Protein AF-0000000080869248 (afdb_homodimer)

Secondary structure (DSSP, 8-state):
-------HHHHHHHHHHHHHSSHHHHHHHHTS-HHHHHHHHHHHHHHHTS-SEEEETTEEEE-HHHHHHHHHHHHHHHHHHHHHHHHHHHHTT-TT-EEEEE-HHIIIIIHHHHHHHHGGGGTT--EEEEE--HHHHHHHHHTTS-SEEEESS-TT-TTEEEEEEEE--EEEEETT-GGGGSSSB-SGGGTT-EEEEE-TT-HHHHHHHHHHHHHT---EEEEEES-HHHHHHHHHTTS-EEEE-HHHHHHTTTTTEEEEEB-S---EEEEEEEESSSPPPHHHHHHHHHHHHHHHHHHHHTS----/-------HHHHHHHHHHHHHSSHHHHHHHHTS-HHHHHHHHHHHHHHHTS-SEEEETTEEEE-HHHHHHHHHHHHHHHHHHHHHHHHHHHHTT-TTEEEEEE-HHIIIIIHHHHHHHHGGGGTT-EEEEEE--HHHHHHHHHTTS-SEEEESS-TT-TTEEEEEEEE--EEEEETT-GGGGSSSB-SGGGTT-EEEEE-TT-HHHHHHHHHHHHHT---EEEEEES-HHHHHHHHHTTS-EEEE-HHHHHHTTTTTEEEEEB-S---EEEEEEEESSSPPPHHHHHHHHHHHHHHHHHHHHTS----

Radius of gyration: 24.58 Å; Cα contacts (8 Å, |Δi|>4): 1114; chains: 2; bounding box: 63×65×64 Å

Nearest PDB structures (foldseek):
  5y2v-assembly1_C  TM=6.189E-01  e=7.010E-23  Synechocystis sp. PCC 6803 substr. Kazusa
  6g1d-assembly1_A  TM=5.680E-01  e=3.725E-20  Corynebacterium glutamicum
  7erq-assembly1_B  TM=8.501E-01  e=2.125E-15  Cronobacter sakazakii
  7fdf-assembly1_A-2  TM=8.136E-01  e=1.381E-15  Cronobacter sakazakii
  7erp-assembly2_C  TM=7.791E-01  e=2.555E-15  Cronobacter sakazakii

Organism: NCBI:txid3151122

Foldseek 3Di:
DPQLPQDPLLLQLLLQCVVQVHLVRSCVVVVHDSVVSVVSPVVNCVSVVHHQWDDDPNGTDGDPVVVVVNVVCVVCCVVVVLVVLVVCVVVCCPPAEAEEEEECLCQVFPLVVLCVVQCVVPVSYHYHGHYDAQVVQVVCQLSVVGQKYKYLDDPPPPQKDKDKDKFAKKKKAALPDPCLVDQADELQNQAQWAEEEEDPPDLLRVLNVVVNVVVVGDYNDPHYDHDPLVRLVCRLVVVTMYIGTVRSNVVCVVSRMHIHGYPDGSMRMMIIIGGDPDDHDPSVVVSVVSSVVSVVVVVVVPPPDDD/DPQLPQDPLLLQLLLQCVVQVHLVRSCVVVVHDSVVSVVSPVVNCVSVVHHQWDQDPNGTDGDPVVVVVNVVCVVCCVVVVLVVLVVCVVVCCVDAEAEEEEECLCLVFPLVVLCVVQCVVPVSYHYHYHYDAQVVQVVCQLSVVGQKYKYLDDPPPPQKDKDKDKFAKKKKAALPDPCLVDQADELQNQAQWAEEEEDPVDLLRVLNVVVNVVVVGDYNDDHYDHDPLVRLVCRLVVVTMYIGTVRSNVVCVVSRMHIHGYPDGSIRMMIIIGGDPDDHDPSVVVSVVSSVVSVVVVVVVPPPDDD

pLDDT: mean 80.84, std 16.44, range [25.72, 97.06]

Solvent-accessible surface area (backbone atoms only — not comparable to full-atom values): 31864 Å² total; per-residue (Å²): 130,81,72,62,80,76,50,68,66,27,52,48,41,47,48,33,23,67,53,35,48,28,58,61,50,20,10,63,72,68,74,43,55,49,70,54,38,52,49,32,42,51,51,43,24,60,56,70,70,48,69,38,64,43,73,56,94,85,38,73,35,73,32,74,60,26,53,51,46,47,53,47,39,54,53,37,40,56,43,43,49,36,43,48,50,42,46,46,44,50,70,42,59,53,71,62,62,44,40,35,26,15,18,58,81,44,39,50,54,55,47,32,54,46,44,35,67,46,42,77,80,37,72,78,28,34,37,34,44,36,65,36,58,36,71,55,15,52,48,29,21,63,71,60,65,13,61,34,17,33,15,68,55,44,77,54,32,83,63,36,40,56,47,83,44,79,43,62,42,23,31,39,33,34,53,83,39,78,70,56,77,46,77,58,42,50,69,70,70,40,42,70,32,45,33,41,38,53,39,79,83,36,67,62,37,45,51,47,49,51,52,29,58,76,68,71,37,55,52,37,71,37,39,31,25,69,44,60,55,30,46,47,53,21,15,60,62,66,58,29,30,34,74,36,52,52,74,54,52,54,74,46,49,87,57,57,38,37,81,27,51,37,72,63,87,56,62,45,53,34,23,46,34,30,42,57,90,49,85,75,51,71,68,51,51,52,49,51,52,51,44,52,55,51,52,53,52,52,57,59,66,65,48,68,82,78,132,132,80,72,59,80,77,49,68,66,26,51,48,40,45,48,33,23,68,56,38,48,30,58,62,50,19,10,64,72,68,72,45,55,48,68,54,39,53,49,32,42,52,50,44,24,58,56,69,71,47,70,38,63,43,72,56,97,85,38,71,36,74,31,74,59,27,53,50,47,47,53,48,40,54,52,38,40,55,43,43,49,35,42,49,49,42,44,46,45,51,71,40,56,55,73,59,62,42,39,36,27,15,18,58,81,44,37,51,53,56,46,31,56,45,45,34,68,45,43,77,79,38,71,76,26,36,36,34,44,37,64,37,58,33,71,54,15,52,47,30,20,63,71,60,62,13,62,34,17,33,16,69,55,45,77,52,29,84,64,36,38,54,45,82,46,79,42,62,41,23,32,40,30,32,53,82,40,78,70,56,78,46,79,57,42,49,68,70,70,40,43,69,31,46,33,40,36,54,38,79,82,36,66,63,37,44,51,47,50,53,53,29,57,77,68,70,37,54,52,37,71,37,40,29,26,68,45,61,54,30,45,48,52,20,17,61,61,64,58,30,30,34,74,36,52,54,73,56,52,54,75,46,48,86,56,56,38,38,82,27,48,38,72,63,86,61,61,46,52,34,21,46,33,30,42,55,92,48,85,76,50,71,68,51,51,52,48,51,52,51,45,52,54,52,50,54,52,53,57,58,66,66,48,69,82,77,132

Sequence (614 aa):
MDSPRLSDRQLQAFQQVMECGSVSGAARRLFIAQPGVTRLLKQLEHDLGFTLFERRRGRLVATPEARLFYREQLRVWSGLETLRATARRIREREVGGLRISAMPLLGMTFLPDVLAAFAPQHEEARIELATFRSEQVLEDVVTQRAELGFAMLGGGDERVESEAFCLESVCLLPGDHPLAARDRLTLEDLHDQPLICYEPRDPTRQSLDRLLAAAGVRPRRHLQVSLALQAARLVAQGAGITVIDPLSARIFADKGLTIRPFTAELNDTFYLLTPREQPLSCLAQAFIGEFRTHFSATLRGTEPPGSMDSPRLSDRQLQAFQQVMECGSVSGAARRLFIAQPGVTRLLKQLEHDLGFTLFERRRGRLVATPEARLFYREQLRVWSGLETLRATARRIREREVGGLRISAMPLLGMTFLPDVLAAFAPQHEEARIELATFRSEQVLEDVVTQRAELGFAMLGGGDERVESEAFCLESVCLLPGDHPLAARDRLTLEDLHDQPLICYEPRDPTRQSLDRLLAAAGVRPRRHLQVSLALQAARLVAQGAGITVIDPLSARIFADKGLTIRPFTAELNDTFYLLTPREQPLSCLAQAFIGEFRTHFSATLRGTEPPGS

InterPro domains:
  IPR000847 LysR, HTH, N-terminal domain [PF00126] (9-67)
  IPR000847 LysR, HTH, N-terminal domain [PR00039] (23-34)
  IPR000847 LysR, HTH, N-terminal domain [PR00039] (34-44)
  IPR000847 LysR, HTH, N-terminal domain [PR00039] (44-55)
  IPR000847 LysR, HTH, N-terminal domain [PS50931] (1-63)
  IPR005119 LysR, substrate-binding [PF03466] (93-295)
  IPR036388 Winged helix-like DNA-binding domain superfamily [G3DSA:1.10.10.10] (8-95)
  IPR036390 Winged helix DNA-binding domain superfamily [SSF46785] (4-116)
  IPR037424 Regulatory protein NocR, PBP2 domain [cd08415] (98-291)

Structure (mmCIF, N/CA/C/O backbone):
data_AF-0000000080869248-model_v1
#
loop_
_entity.id
_entity.type
_entity.pdbx_description
1 polymer 'LysR substrate-binding domain-containing protein'
#
loop_
_atom_site.group_PDB
_atom_site.id
_atom_site.type_symbol
_atom_site.label_atom_id
_atom_site.label_alt_id
_atom_site.label_comp_id
_atom_site.label_asym_id
_atom_site.label_entity_id
_atom_site.label_seq_id
_atom_site.pdbx_PDB_ins_code
_atom_site.Cartn_x
_atom_site.Cartn_y
_atom_site.Cartn_z
_atom_site.occupancy
_atom_site.B_iso_or_equiv
_atom_site.auth_seq_id
_atom_site.auth_comp_id
_atom_site.auth_asym_id
_atom_site.auth_atom_id
_atom_site.pdbx_PDB_model_num
ATOM 1 N N . MET A 1 1 ? -36.031 22.422 -1.604 1 26 1 MET A N 1
ATOM 2 C CA . MET A 1 1 ? -34.875 22.703 -2.459 1 26 1 MET A CA 1
ATOM 3 C C . MET A 1 1 ? -34.25 21.391 -2.949 1 26 1 MET A C 1
ATOM 5 O O . MET A 1 1 ? -33.938 20.516 -2.15 1 26 1 MET A O 1
ATOM 9 N N . ASP A 1 2 ? -34.5 20.906 -4.137 1 31.52 2 ASP A N 1
ATOM 10 C CA . ASP A 1 2 ? -34.188 19.656 -4.816 1 31.52 2 ASP A CA 1
ATOM 11 C C . ASP A 1 2 ? -32.688 19.344 -4.781 1 31.52 2 ASP A C 1
ATOM 13 O O . ASP A 1 2 ? -31.875 20.203 -5.125 1 31.52 2 ASP A O 1
ATOM 17 N N . SER A 1 3 ? -32.219 18.719 -3.857 1 38.69 3 SER A N 1
ATOM 18 C CA . SER A 1 3 ? -30.844 18.25 -3.766 1 38.69 3 SER A CA 1
ATOM 19 C C . SER A 1 3 ? -30.297 17.875 -5.137 1 38.69 3 SER A C 1
ATOM 21 O O . SER A 1 3 ? -30.906 17.078 -5.852 1 38.69 3 SER A O 1
ATOM 23 N N . PRO A 1 4 ? -29.609 18.75 -5.785 1 42.84 4 PRO A N 1
ATOM 24 C CA . PRO A 1 4 ? -29.156 18.5 -7.152 1 42.84 4 PRO A CA 1
ATOM 25 C C . PRO A 1 4 ? -28.672 17.062 -7.359 1 42.84 4 PRO A C 1
ATOM 27 O O . PRO A 1 4 ? -27.984 16.516 -6.492 1 42.84 4 PRO A O 1
ATOM 30 N N . ARG A 1 5 ? -29.469 16.188 -7.914 1 48.91 5 ARG A N 1
ATOM 31 C CA . ARG A 1 5 ? -29.156 14.82 -8.312 1 48.91 5 ARG A CA 1
ATOM 32 C C . ARG A 1 5 ? -27.906 14.773 -9.195 1 48.91 5 ARG A C 1
ATOM 34 O O . ARG A 1 5 ? -27.938 15.242 -10.336 1 48.91 5 ARG A O 1
ATOM 41 N N . LEU A 1 6 ? -26.781 14.82 -8.688 1 57.09 6 LEU A N 1
ATOM 42 C CA . LEU A 1 6 ? -25.547 14.727 -9.453 1 57.09 6 LEU A CA 1
ATOM 43 C C . LEU A 1 6 ? -25.391 13.344 -10.078 1 57.09 6 LEU A C 1
ATOM 45 O O . LEU A 1 6 ? -25.578 12.328 -9.398 1 57.09 6 LEU A O 1
ATOM 49 N N . SER A 1 7 ? -25.406 13.328 -11.398 1 62.88 7 SER A N 1
ATOM 50 C CA . SER A 1 7 ? -25.281 12.062 -12.117 1 62.88 7 SER A CA 1
ATOM 51 C C . SER A 1 7 ? -23.844 11.531 -12.039 1 62.88 7 SER A C 1
ATOM 53 O O . SER A 1 7 ? -22.891 12.312 -11.984 1 62.88 7 SER A O 1
ATOM 55 N N . ASP A 1 8 ? -23.797 10.281 -12.016 1 63.72 8 ASP A N 1
ATOM 56 C CA . ASP A 1 8 ? -22.516 9.586 -12.008 1 63.72 8 ASP A CA 1
ATOM 57 C C . ASP A 1 8 ? -21.656 10 -13.203 1 63.72 8 ASP A C 1
ATOM 59 O O . ASP A 1 8 ? -20.453 10.18 -13.07 1 63.72 8 ASP A O 1
ATOM 63 N N . ARG A 1 9 ? -22.328 10.172 -14.352 1 72.06 9 ARG A N 1
ATOM 64 C CA . ARG A 1 9 ? -21.609 10.523 -15.57 1 72.06 9 ARG A CA 1
ATOM 65 C C . ARG A 1 9 ? -20.984 11.906 -15.453 1 72.06 9 ARG A C 1
ATOM 67 O O . ARG A 1 9 ? -19.859 12.133 -15.922 1 72.06 9 ARG A O 1
ATOM 74 N N . GLN A 1 10 ? -21.75 12.789 -14.828 1 77.5 10 GLN A N 1
ATOM 75 C CA . GLN A 1 10 ? -21.234 14.141 -14.609 1 77.5 10 GLN A CA 1
ATOM 76 C C . GLN A 1 10 ? -20 14.125 -13.711 1 77.5 10 GLN A C 1
ATOM 78 O O . GLN A 1 10 ? -19 14.781 -14.016 1 77.5 10 GLN A O 1
ATOM 83 N N . LEU A 1 11 ? -20.125 13.32 -12.742 1 75.56 11 LEU A N 1
ATOM 84 C CA . LEU A 1 11 ? -19.047 13.266 -11.766 1 75.56 11 LEU A CA 1
ATOM 85 C C . LEU A 1 11 ? -17.812 12.609 -12.359 1 75.56 11 LEU A C 1
ATOM 87 O O . LEU A 1 11 ? -16.688 13.039 -12.094 1 75.56 11 LEU A O 1
ATOM 91 N N . GLN A 1 12 ? -18.047 11.641 -13.156 1 75.5 12 GLN A N 1
ATOM 92 C CA . GLN A 1 12 ? -16.938 10.977 -13.836 1 75.5 12 GLN A CA 1
ATOM 93 C C . GLN A 1 12 ? -16.25 11.93 -14.805 1 75.5 12 GLN A C 1
ATOM 95 O O . GLN A 1 12 ? -15.016 11.969 -14.859 1 75.5 12 GLN A O 1
ATOM 100 N N . ALA A 1 13 ? -17.062 12.625 -15.586 1 80.38 13 ALA A N 1
ATOM 101 C CA . ALA A 1 13 ? -16.5 13.602 -16.516 1 80.38 13 ALA A CA 1
ATOM 102 C C . ALA A 1 13 ? -15.641 14.633 -15.797 1 80.38 13 ALA A C 1
ATOM 104 O O . ALA A 1 13 ? -14.523 14.93 -16.219 1 80.38 13 ALA A O 1
ATOM 105 N N . PHE A 1 14 ? -16.172 15.141 -14.648 1 82.5 14 PHE A N 1
ATOM 106 C CA . PHE A 1 14 ? -15.461 16.109 -13.836 1 82.5 14 PHE A CA 1
ATOM 107 C C . PHE A 1 14 ? -14.141 15.547 -13.328 1 82.5 14 PHE A C 1
ATOM 109 O O . PHE A 1 14 ? -13.094 16.172 -13.461 1 82.5 14 PHE A O 1
ATOM 116 N N . GLN A 1 15 ? -14.305 14.383 -12.883 1 77.44 15 GLN A N 1
ATOM 117 C CA . GLN A 1 15 ? -13.117 13.734 -12.344 1 77.44 15 GLN A CA 1
ATOM 118 C C . GLN A 1 15 ? -12.047 13.555 -13.414 1 77.44 15 GLN A C 1
ATOM 120 O O . GLN A 1 15 ? -10.867 13.828 -13.172 1 77.44 15 GLN A O 1
ATOM 125 N N . GLN A 1 16 ? -12.422 13.094 -14.578 1 77.12 16 GLN A N 1
ATOM 126 C CA . GLN A 1 16 ? -11.477 12.852 -15.656 1 77.12 16 GLN A CA 1
ATOM 127 C C . GLN A 1 16 ? -10.828 14.148 -16.125 1 77.12 16 GLN A C 1
ATOM 129 O O . GLN A 1 16 ? -9.641 14.172 -16.469 1 77.12 16 GLN A O 1
ATOM 134 N N . VAL A 1 17 ? -11.578 15.18 -16.109 1 82.5 17 VAL A N 1
ATOM 135 C CA . VAL A 1 17 ? -11.016 16.453 -16.531 1 82.5 17 VAL A CA 1
ATOM 136 C C . VAL A 1 17 ? -10 16.938 -15.492 1 82.5 17 VAL A C 1
ATOM 138 O O . VAL A 1 17 ? -8.945 17.469 -15.852 1 82.5 17 VAL A O 1
ATOM 141 N N . MET A 1 18 ? -10.406 16.734 -14.312 1 78.62 18 MET A N 1
ATOM 142 C CA . MET A 1 18 ? -9.5 17.141 -13.234 1 78.62 18 MET A CA 1
ATOM 143 C C . MET A 1 18 ? -8.188 16.359 -13.312 1 78.62 18 MET A C 1
ATOM 145 O O . MET A 1 18 ? -7.117 16.922 -13.078 1 78.62 18 MET A O 1
ATOM 149 N N . GLU A 1 19 ? -8.383 15.164 -13.641 1 70.88 19 GLU A N 1
ATOM 150 C CA . GLU A 1 19 ? -7.227 14.273 -13.648 1 70.88 19 GLU A CA 1
ATOM 151 C C . GLU A 1 19 ? -6.395 14.453 -14.914 1 70.88 19 GLU A C 1
ATOM 153 O O . GLU A 1 19 ? -5.164 14.406 -14.859 1 70.88 19 GLU A O 1
ATOM 158 N N . CYS A 1 20 ? -6.988 14.672 -16.062 1 70.88 20 CYS A N 1
ATOM 159 C CA . CYS A 1 20 ? -6.324 14.805 -17.344 1 70.88 20 CYS A CA 1
ATOM 160 C C . CYS A 1 20 ? -5.879 16.234 -17.594 1 70.88 20 CYS A C 1
ATOM 162 O O . CYS A 1 20 ? -4.973 16.484 -18.391 1 70.88 20 CYS A O 1
ATOM 164 N N . GLY A 1 21 ? -6.574 17.156 -16.859 1 72 21 GLY A N 1
ATOM 165 C CA . GLY A 1 21 ? -6.27 18.578 -17.016 1 72 21 GLY A CA 1
ATOM 166 C C . GLY A 1 21 ? -6.879 19.188 -18.266 1 72 21 GLY A C 1
ATOM 167 O O . GLY A 1 21 ? -6.664 20.359 -18.562 1 72 21 GLY A O 1
ATOM 168 N N . SER A 1 22 ? -7.477 18.297 -19.109 1 80.06 22 SER A N 1
ATOM 169 C CA . SER A 1 22 ? -8.094 18.812 -20.328 1 80.06 22 SER A CA 1
ATOM 170 C C . SER A 1 22 ? -9.383 18.062 -20.656 1 80.06 22 SER A C 1
ATOM 172 O O . SER A 1 22 ? -9.562 16.922 -20.25 1 80.06 22 SER A O 1
ATOM 174 N N . VAL A 1 23 ? -10.25 18.781 -21.344 1 85.81 23 VAL A N 1
ATOM 175 C CA . VAL A 1 23 ? -11.523 18.188 -21.75 1 85.81 23 VAL A CA 1
ATOM 176 C C . VAL A 1 23 ? -11.273 17.109 -22.797 1 85.81 23 VAL A C 1
ATOM 178 O O . VAL A 1 23 ? -11.906 16.047 -22.75 1 85.81 23 VAL A O 1
ATOM 181 N N . SER A 1 24 ? -10.312 17.406 -23.594 1 83.5 24 SER A N 1
ATOM 182 C CA . SER A 1 24 ? -9.977 16.422 -24.625 1 83.5 24 SER A CA 1
ATOM 183 C C . SER A 1 24 ? -9.391 15.156 -24.016 1 83.5 24 SER A C 1
ATOM 185 O O . SER A 1 24 ? -9.727 14.047 -24.422 1 83.5 24 SER A O 1
ATOM 187 N N . GLY A 1 25 ? -8.57 15.375 -23.125 1 80.25 25 GLY A N 1
ATOM 188 C CA . GLY A 1 25 ? -8.016 14.234 -22.422 1 80.25 25 GLY A CA 1
ATOM 189 C C . GLY A 1 25 ? -9.062 13.406 -21.703 1 80.25 25 GLY A C 1
ATOM 190 O O . GLY A 1 25 ? -9.016 12.172 -21.734 1 80.25 25 GLY A O 1
ATOM 191 N N . ALA A 1 26 ? -9.961 14.016 -21.109 1 81.38 26 ALA A N 1
ATOM 192 C CA . ALA A 1 26 ? -11.062 13.352 -20.422 1 81.38 26 ALA A CA 1
ATOM 193 C C . ALA A 1 26 ? -11.953 12.602 -21.406 1 81.38 26 ALA A C 1
ATOM 195 O O . ALA A 1 26 ? -12.398 11.484 -21.125 1 81.38 26 ALA A O 1
ATOM 196 N N . ALA A 1 27 ? -12.156 13.156 -22.516 1 84.44 27 ALA A N 1
ATOM 197 C CA . ALA A 1 27 ? -12.969 12.531 -23.562 1 84.44 27 ALA A CA 1
ATOM 198 C C . ALA A 1 27 ? -12.359 11.211 -24.016 1 84.44 27 ALA A C 1
ATOM 200 O O . ALA A 1 27 ? -13.062 10.211 -24.156 1 84.44 27 ALA A O 1
ATOM 201 N N . ARG A 1 28 ? -11.141 11.281 -24.141 1 76.56 28 ARG A N 1
ATOM 202 C CA . ARG A 1 28 ? -10.414 10.086 -24.562 1 76.56 28 ARG A CA 1
ATOM 203 C C . ARG A 1 28 ? -10.516 8.992 -23.5 1 76.56 28 ARG A C 1
ATOM 205 O O . ARG A 1 28 ? -10.742 7.82 -23.828 1 76.56 28 ARG A O 1
ATOM 212 N N . ARG A 1 29 ? -10.492 9.445 -22.328 1 72.25 29 ARG A N 1
ATOM 213 C CA . ARG A 1 29 ? -10.477 8.484 -21.234 1 72.25 29 ARG A CA 1
ATOM 214 C C . ARG A 1 29 ? -11.867 7.906 -21 1 72.25 29 ARG A C 1
ATOM 216 O O . ARG A 1 29 ? -12.008 6.746 -20.609 1 72.25 29 ARG A O 1
ATOM 223 N N . LEU A 1 30 ? -12.852 8.633 -21.219 1 72.88 30 LEU A N 1
ATOM 224 C CA . LEU A 1 30 ? -14.242 8.25 -20.984 1 72.88 30 LEU A CA 1
ATOM 225 C C . LEU A 1 30 ? -14.859 7.645 -22.234 1 72.88 30 LEU A C 1
ATOM 227 O O . LEU A 1 30 ? -15.984 7.145 -22.203 1 72.88 30 LEU A O 1
ATOM 231 N N . PHE A 1 31 ? -14.086 7.648 -23.312 1 75.88 31 PHE A N 1
ATOM 232 C CA . PHE A 1 31 ? -14.539 7.137 -24.609 1 75.88 31 PHE A CA 1
ATOM 233 C C . PHE A 1 31 ? -15.82 7.84 -25.047 1 75.88 31 PHE A C 1
ATOM 235 O O . PHE A 1 31 ? -16.781 7.188 -25.469 1 75.88 31 PHE A O 1
ATOM 242 N N . ILE A 1 32 ? -15.844 9.078 -24.844 1 77.12 32 ILE A N 1
ATOM 243 C CA . ILE A 1 32 ? -16.938 9.906 -25.344 1 77.12 32 ILE A CA 1
ATOM 244 C C . ILE A 1 32 ? -16.375 11.117 -26.078 1 77.12 32 ILE A C 1
ATOM 246 O O . ILE A 1 32 ? -15.18 11.406 -26 1 77.12 32 ILE A O 1
ATOM 250 N N . ALA A 1 33 ? -17.203 11.648 -26.984 1 80.69 33 ALA A N 1
ATOM 251 C CA . ALA A 1 33 ? -16.781 12.82 -27.75 1 80.69 33 ALA A CA 1
ATOM 252 C C . ALA A 1 33 ? -16.594 14.039 -26.844 1 80.69 33 ALA A C 1
ATOM 254 O O . ALA A 1 33 ? -17.234 14.141 -25.797 1 80.69 33 ALA A O 1
ATOM 255 N N . GLN A 1 34 ? -15.656 14.883 -27.203 1 85.75 34 GLN A N 1
ATOM 256 C CA . GLN A 1 34 ? -15.305 16.078 -26.438 1 85.75 34 GLN A CA 1
ATOM 257 C C . GLN A 1 34 ? -16.547 16.906 -26.109 1 85.75 34 GLN A C 1
ATOM 259 O O . GLN A 1 34 ? -16.688 17.391 -24.984 1 85.75 34 GLN A O 1
ATOM 264 N N . PRO A 1 35 ? -17.453 17.078 -27.094 1 85.94 35 PRO A N 1
ATOM 265 C CA . PRO A 1 35 ? -18.641 17.875 -26.75 1 85.94 35 PRO A CA 1
ATOM 266 C C . PRO A 1 35 ? -19.453 17.219 -25.625 1 85.94 35 PRO A C 1
ATOM 268 O O . PRO A 1 35 ? -20.094 17.922 -24.844 1 85.94 35 PRO A O 1
ATOM 271 N N . GLY A 1 36 ? -19.375 15.93 -25.594 1 87.12 36 GLY A N 1
ATOM 272 C CA . GLY A 1 36 ? -20.062 15.203 -24.547 1 87.12 36 GLY A CA 1
ATOM 273 C C . GLY A 1 36 ? -19.531 15.5 -23.156 1 87.12 36 GLY A C 1
ATOM 274 O O . GLY A 1 36 ? -20.297 15.695 -22.219 1 87.12 36 GLY A O 1
ATOM 275 N N . VAL A 1 37 ? -18.234 15.531 -23.094 1 89.06 37 VAL A N 1
ATOM 276 C CA . VAL A 1 37 ? -17.609 15.852 -21.812 1 89.06 37 VAL A CA 1
ATOM 277 C C . VAL A 1 37 ? -17.953 17.281 -21.406 1 89.06 37 VAL A C 1
ATOM 279 O O . VAL A 1 37 ? -18.266 17.547 -20.25 1 89.06 37 VAL A O 1
ATOM 282 N N . THR A 1 38 ? -17.922 18.188 -22.359 1 87 38 THR A N 1
ATOM 283 C CA . THR A 1 38 ? -18.219 19.594 -22.125 1 87 38 THR A CA 1
ATOM 284 C C . THR A 1 38 ? -19.641 19.781 -21.625 1 87 38 THR A C 1
ATOM 286 O O . THR A 1 38 ? -19.891 20.516 -20.672 1 87 38 THR A O 1
ATOM 289 N N . ARG A 1 39 ? -20.516 19.062 -22.234 1 86.88 39 ARG A N 1
ATOM 290 C CA . ARG A 1 39 ? -21.922 19.125 -21.844 1 86.88 39 ARG A CA 1
ATOM 291 C C . ARG A 1 39 ? -22.094 18.609 -20.406 1 86.88 39 ARG A C 1
ATOM 293 O O . ARG A 1 39 ? -22.828 19.219 -19.625 1 86.88 39 ARG A O 1
ATOM 300 N N . LEU A 1 40 ? -21.469 17.516 -20.141 1 85.81 40 LEU A N 1
ATOM 301 C CA . LEU A 1 40 ? -21.578 16.922 -18.812 1 85.81 40 LEU A CA 1
ATOM 302 C C . LEU A 1 40 ? -21.031 17.875 -17.75 1 85.81 40 LEU A C 1
ATOM 304 O O . LEU A 1 40 ? -21.625 18 -16.672 1 85.81 40 LEU A O 1
ATOM 308 N N . LEU A 1 41 ? -20.016 18.547 -18.062 1 86.88 41 LEU A N 1
ATOM 309 C CA . LEU A 1 41 ? -19.406 19.484 -17.125 1 86.88 41 LEU A CA 1
ATOM 310 C C . LEU A 1 41 ? -20.297 20.703 -16.922 1 86.88 41 LEU A C 1
ATOM 312 O O . LEU A 1 41 ? -20.469 21.172 -15.797 1 86.88 41 LEU A O 1
ATOM 316 N N . LYS A 1 42 ? -20.844 21.203 -18 1 86.5 42 LYS A N 1
ATOM 317 C CA . LYS A 1 42 ? -21.75 22.344 -17.922 1 86.5 42 LYS A CA 1
ATOM 318 C C . LYS A 1 42 ? -22.984 22.016 -17.109 1 86.5 42 LYS A C 1
ATOM 320 O O . LYS A 1 42 ? -23.453 22.828 -16.297 1 86.5 42 LYS A O 1
ATOM 325 N N . GLN A 1 43 ? -23.453 20.828 -17.375 1 81.44 43 GLN A N 1
ATOM 326 C CA . GLN A 1 43 ? -24.609 20.359 -16.594 1 81.44 43 GLN A CA 1
ATOM 327 C C . GLN A 1 43 ? -24.266 20.25 -15.117 1 81.44 43 GLN A C 1
ATOM 329 O O . GLN A 1 43 ? -25.078 20.609 -14.258 1 81.44 43 GLN A O 1
ATOM 334 N N . LEU A 1 44 ? -23.109 19.672 -14.844 1 80.25 44 LEU A N 1
ATOM 335 C CA . LEU A 1 44 ? -22.672 19.547 -13.453 1 80.25 44 LEU A CA 1
ATOM 336 C C . LEU A 1 44 ? -22.578 20.922 -12.789 1 80.25 44 LEU A C 1
ATOM 338 O O . LEU A 1 44 ? -23.047 21.109 -11.672 1 80.25 44 LEU A O 1
ATOM 342 N N . GLU A 1 45 ? -21.969 21.875 -13.477 1 82.25 45 GLU A N 1
ATOM 343 C CA . GLU A 1 45 ? -21.828 23.234 -12.953 1 82.25 45 GLU A CA 1
ATOM 344 C C . GLU A 1 45 ? -23.188 23.875 -12.711 1 82.25 45 GLU A C 1
ATOM 346 O O . GLU A 1 45 ? -23.391 24.547 -11.703 1 82.25 45 GLU A O 1
ATOM 351 N N . HIS A 1 46 ? -24.094 23.625 -13.641 1 76.69 46 HIS A N 1
ATOM 352 C CA . HIS A 1 46 ? -25.469 24.109 -13.492 1 76.69 46 HIS A CA 1
ATOM 353 C C . HIS A 1 46 ? -26.125 23.516 -12.258 1 76.69 46 HIS A C 1
ATOM 355 O O . HIS A 1 46 ? -26.734 24.234 -11.461 1 76.69 46 HIS A O 1
ATOM 361 N N . ASP A 1 47 ? -25.984 22.219 -12.094 1 72.38 47 ASP A N 1
ATOM 362 C CA . ASP A 1 47 ? -26.625 21.531 -10.984 1 72.38 47 ASP A CA 1
ATOM 363 C C . ASP A 1 47 ? -26.016 21.953 -9.648 1 72.38 47 ASP A C 1
ATOM 365 O O . ASP A 1 47 ? -26.719 22.031 -8.633 1 72.38 47 ASP A O 1
ATOM 369 N N . LEU A 1 48 ? -24.734 22.172 -9.703 1 71.25 48 LEU A N 1
ATOM 370 C CA . LEU A 1 48 ? -24.031 22.547 -8.484 1 71.25 48 LEU A CA 1
ATOM 371 C C . LEU A 1 48 ? -24.25 24.031 -8.156 1 71.25 48 LEU A C 1
ATOM 373 O O . LEU A 1 48 ? -24.141 24.422 -6.996 1 71.25 48 LEU A O 1
ATOM 377 N N . GLY A 1 49 ? -24.469 24.844 -9.203 1 69.62 49 GLY A N 1
ATOM 378 C CA . GLY A 1 49 ? -24.719 26.266 -9.016 1 69.62 49 GLY A CA 1
ATOM 379 C C . GLY A 1 49 ? -23.453 27.094 -8.984 1 69.62 49 GLY A C 1
ATOM 380 O O . GLY A 1 49 ? -23.484 28.266 -8.609 1 69.62 49 GLY A O 1
ATOM 381 N N . PHE A 1 50 ? -22.328 26.391 -9.156 1 72.56 50 PHE A N 1
ATOM 382 C CA . PHE A 1 50 ? -21.078 27.141 -9.234 1 72.56 50 PHE A CA 1
ATOM 383 C C . PHE A 1 50 ? -20.203 26.609 -10.359 1 72.56 50 PHE A C 1
ATOM 385 O O . PHE A 1 50 ? -20.406 25.484 -10.828 1 72.56 50 PHE A O 1
ATOM 392 N N . THR A 1 51 ? -19.219 27.469 -10.82 1 79.81 51 THR A N 1
ATOM 393 C CA . THR A 1 51 ? -18.344 27.109 -11.93 1 79.81 51 THR A CA 1
ATOM 394 C C . THR A 1 51 ? -17.172 26.266 -11.438 1 79.81 51 THR A C 1
ATOM 396 O O . THR A 1 51 ? -16.609 26.531 -10.375 1 79.81 51 THR A O 1
ATOM 399 N N . LEU A 1 52 ? -16.875 25.203 -12.148 1 84 52 LEU A N 1
ATOM 400 C CA . LEU A 1 52 ? -15.805 24.281 -11.789 1 84 52 LEU A CA 1
ATOM 401 C C . LEU A 1 52 ? -14.547 24.578 -12.586 1 84 52 LEU A C 1
ATOM 403 O O . LEU A 1 52 ? -13.43 24.359 -12.109 1 84 52 LEU A O 1
ATOM 407 N N . PHE A 1 53 ? -14.773 25.141 -13.812 1 87 53 PHE A N 1
ATOM 408 C CA . PHE A 1 53 ? -13.633 25.453 -14.672 1 87 53 PHE A CA 1
ATOM 409 C C . PHE A 1 53 ? -13.781 26.844 -15.289 1 87 53 PHE A C 1
ATOM 411 O O . PHE A 1 53 ? -14.898 27.297 -15.531 1 87 53 PHE A O 1
ATOM 418 N N . GLU A 1 54 ? -12.664 27.547 -15.359 1 82.62 54 GLU A N 1
ATOM 419 C CA . GLU A 1 54 ? -12.641 28.844 -16.016 1 82.62 54 GLU A CA 1
ATOM 420 C C . GLU A 1 54 ? -11.523 28.922 -17.047 1 82.62 54 GLU A C 1
ATOM 422 O O . GLU A 1 54 ? -10.57 28.141 -17.016 1 82.62 54 GLU A O 1
ATOM 427 N N . ARG A 1 55 ? -11.703 29.656 -18.062 1 77.69 55 ARG A N 1
ATOM 428 C CA . ARG A 1 55 ? -10.672 29.859 -19.078 1 77.69 55 ARG A CA 1
ATOM 429 C C . ARG A 1 55 ? -9.75 31.016 -18.703 1 77.69 55 ARG A C 1
ATOM 431 O O . ARG A 1 55 ? -10.219 32.125 -18.406 1 77.69 55 ARG A O 1
ATOM 438 N N . ARG A 1 56 ? -8.617 30.672 -18.391 1 73.69 56 ARG A N 1
ATOM 439 C CA . ARG A 1 56 ? -7.582 31.672 -18.172 1 73.69 56 ARG A CA 1
ATOM 440 C C . ARG A 1 56 ? -6.555 31.656 -19.297 1 73.69 56 ARG A C 1
ATOM 442 O O . ARG A 1 56 ? -5.867 30.656 -19.516 1 73.69 56 ARG A O 1
ATOM 449 N N . ARG A 1 57 ? -6.477 32.688 -20.047 1 78.12 57 ARG A N 1
ATOM 450 C CA . ARG A 1 57 ? -5.57 32.812 -21.188 1 78.12 57 ARG A CA 1
ATOM 451 C C . ARG A 1 57 ? -5.777 31.688 -22.188 1 78.12 57 ARG A C 1
ATOM 453 O O . ARG A 1 57 ? -4.809 31.078 -22.641 1 78.12 57 ARG A O 1
ATOM 460 N N . GLY A 1 58 ? -6.941 31.234 -22.344 1 74.19 58 GLY A N 1
ATOM 461 C CA . GLY A 1 58 ? -7.281 30.234 -23.344 1 74.19 58 GLY A CA 1
ATOM 462 C C . GLY A 1 58 ? -7.191 28.812 -22.812 1 74.19 58 GLY A C 1
ATOM 463 O O . GLY A 1 58 ? -7.516 27.859 -23.531 1 74.19 58 GLY A O 1
ATOM 464 N N . ARG A 1 59 ? -6.762 28.734 -21.625 1 75.19 59 ARG A N 1
ATOM 465 C CA . ARG A 1 59 ? -6.613 27.391 -21.078 1 75.19 59 ARG A CA 1
ATOM 466 C C . ARG A 1 59 ? -7.664 27.109 -20 1 75.19 59 ARG A C 1
ATOM 468 O O . ARG A 1 59 ? -7.988 28 -19.203 1 75.19 59 ARG A O 1
ATOM 475 N N . LEU A 1 60 ? -8.227 25.906 -20 1 80.25 60 LEU A N 1
ATOM 476 C CA . LEU A 1 60 ? -9.195 25.469 -19 1 80.25 60 LEU A CA 1
ATOM 477 C C . LEU A 1 60 ? -8.516 25.188 -17.656 1 80.25 60 LEU A C 1
ATOM 479 O O . LEU A 1 60 ? -7.605 24.359 -17.578 1 80.25 60 LEU A O 1
ATOM 483 N N . VAL A 1 61 ? -8.914 26.047 -16.703 1 81 61 VAL A N 1
ATOM 484 C CA . VAL A 1 61 ? -8.297 25.906 -15.391 1 81 61 VAL A CA 1
ATOM 485 C C . VAL A 1 61 ? -9.367 25.609 -14.352 1 81 61 VAL A C 1
ATOM 487 O O . VAL A 1 61 ? -10.453 26.203 -14.375 1 81 61 VAL A O 1
ATOM 490 N N . ALA A 1 62 ? -9.078 24.688 -13.477 1 80.31 62 ALA A N 1
ATOM 491 C CA . ALA A 1 62 ? -9.984 24.375 -12.383 1 80.31 62 ALA A CA 1
ATOM 492 C C . ALA A 1 62 ? -10.078 25.531 -11.391 1 80.31 62 ALA A C 1
ATOM 494 O O . ALA A 1 62 ? -9.062 26.125 -11.016 1 80.31 62 ALA A O 1
ATOM 495 N N . THR A 1 63 ? -11.328 25.938 -10.992 1 73.62 63 THR A N 1
ATOM 496 C CA . THR A 1 63 ? -11.539 26.953 -9.977 1 73.62 63 THR A CA 1
ATOM 497 C C . THR A 1 63 ? -11.203 26.406 -8.586 1 73.62 63 THR A C 1
ATOM 499 O O . THR A 1 63 ? -11.062 25.188 -8.406 1 73.62 63 THR A O 1
ATOM 502 N N . PRO A 1 64 ? -11.031 27.234 -7.66 1 62.31 64 PRO A N 1
ATOM 503 C CA . PRO A 1 64 ? -10.859 26.766 -6.281 1 62.31 64 PRO A CA 1
ATOM 504 C C . PRO A 1 64 ? -12.016 25.875 -5.816 1 62.31 64 PRO A C 1
ATOM 506 O O . PRO A 1 64 ? -11.789 24.891 -5.105 1 62.31 64 PRO A O 1
ATOM 509 N N . GLU A 1 65 ? -13.148 26.219 -6.211 1 65.38 65 GLU A N 1
ATOM 510 C CA . GLU A 1 65 ? -14.32 25.422 -5.895 1 65.38 65 GLU A CA 1
ATOM 511 C C . GLU A 1 65 ? -14.227 24.031 -6.516 1 65.38 65 GLU A C 1
ATOM 513 O O . GLU A 1 65 ? -14.641 23.031 -5.902 1 65.38 65 GLU A O 1
ATOM 518 N N . ALA A 1 66 ? -13.68 24.016 -7.746 1 72.31 66 ALA A N 1
A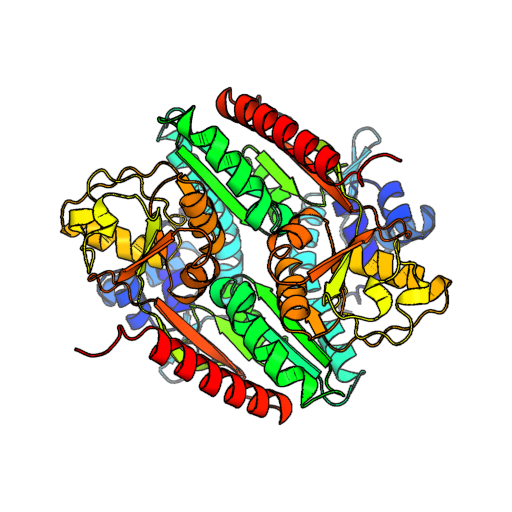TOM 519 C CA . ALA A 1 66 ? -13.508 22.734 -8.422 1 72.31 66 ALA A CA 1
ATOM 520 C C . ALA A 1 66 ? -12.547 21.844 -7.645 1 72.31 66 ALA A C 1
ATOM 522 O O . ALA A 1 66 ? -12.805 20.641 -7.488 1 72.31 66 ALA A O 1
ATOM 523 N N . ARG A 1 67 ? -11.609 22.422 -7.184 1 63.97 67 ARG A N 1
ATOM 524 C CA . ARG A 1 67 ? -10.602 21.688 -6.438 1 63.97 67 ARG A CA 1
ATOM 525 C C . ARG A 1 67 ? -11.18 21.141 -5.129 1 63.97 67 ARG A C 1
ATOM 527 O O . ARG A 1 67 ? -10.922 20 -4.758 1 63.97 67 ARG A O 1
ATOM 534 N N . LEU A 1 68 ? -11.945 21.953 -4.52 1 56.22 68 LEU A N 1
ATOM 535 C CA . LEU A 1 68 ? -12.609 21.531 -3.295 1 56.22 68 LEU A CA 1
ATOM 536 C C . LEU A 1 68 ? -13.633 20.438 -3.588 1 56.22 68 LEU A C 1
ATOM 538 O O . LEU A 1 68 ? -13.711 19.438 -2.859 1 56.22 68 LEU A O 1
ATOM 542 N N . PHE A 1 69 ? -14.398 20.703 -4.625 1 65.06 69 PHE A N 1
ATOM 543 C CA . PHE A 1 69 ? -15.406 19.719 -5.023 1 65.06 69 PHE A CA 1
ATOM 544 C C . PHE A 1 69 ? -14.758 18.391 -5.395 1 65.06 69 PHE A C 1
ATOM 546 O O . PHE A 1 69 ? -15.281 17.328 -5.066 1 65.06 69 PHE A O 1
ATOM 553 N N . TYR A 1 70 ? -13.617 18.547 -6.051 1 66.38 70 TYR A N 1
ATOM 554 C CA . TYR A 1 70 ? -12.883 17.359 -6.434 1 66.38 70 TYR A CA 1
ATOM 555 C C . TYR A 1 70 ? -12.438 16.562 -5.207 1 66.38 70 TYR A C 1
ATOM 557 O O . TYR A 1 70 ? -12.578 15.344 -5.164 1 66.38 70 TYR A O 1
ATOM 565 N N . ARG A 1 71 ? -12.023 17.266 -4.328 1 55.12 71 ARG A N 1
ATOM 566 C CA . ARG A 1 71 ? -11.625 16.641 -3.078 1 55.12 71 ARG A CA 1
ATOM 567 C C . ARG A 1 71 ? -12.812 15.938 -2.412 1 55.12 71 ARG A C 1
ATOM 569 O O . ARG A 1 71 ? -12.672 14.828 -1.899 1 55.12 71 ARG A O 1
ATOM 576 N N . GLU A 1 72 ? -13.859 16.688 -2.398 1 55.66 72 GLU A N 1
ATOM 577 C CA . GLU A 1 72 ? -15.078 16.125 -1.817 1 55.66 72 GLU A CA 1
ATOM 578 C C . GLU A 1 72 ? -15.594 14.945 -2.637 1 55.66 72 GLU A C 1
ATOM 580 O O . GLU A 1 72 ? -16.078 13.961 -2.078 1 55.66 72 GLU A O 1
ATOM 585 N N . GLN A 1 73 ? -15.484 15.109 -3.936 1 59.84 73 GLN A N 1
ATOM 586 C CA . GLN A 1 73 ? -15.898 14.016 -4.809 1 59.84 73 GLN A CA 1
ATOM 587 C C . GLN A 1 73 ? -15.07 12.758 -4.547 1 59.84 73 GLN A C 1
ATOM 589 O O . GLN A 1 73 ? -15.609 11.656 -4.484 1 59.84 73 GLN A O 1
ATOM 594 N N . LEU A 1 74 ? -13.852 13.062 -4.5 1 54.75 74 LEU A N 1
ATOM 595 C CA . LEU A 1 74 ? -12.969 11.938 -4.223 1 54.75 74 LEU A CA 1
ATOM 596 C C . LEU A 1 74 ? -13.352 11.258 -2.912 1 54.75 74 LEU A C 1
ATOM 598 O O . LEU A 1 74 ? -13.336 10.031 -2.816 1 54.75 74 LEU A O 1
ATOM 602 N N . ARG A 1 75 ? -13.734 12.133 -2.094 1 48.16 75 ARG A N 1
ATOM 603 C CA . ARG A 1 75 ? -14.188 11.625 -0.804 1 48.16 75 ARG A CA 1
ATOM 604 C C . 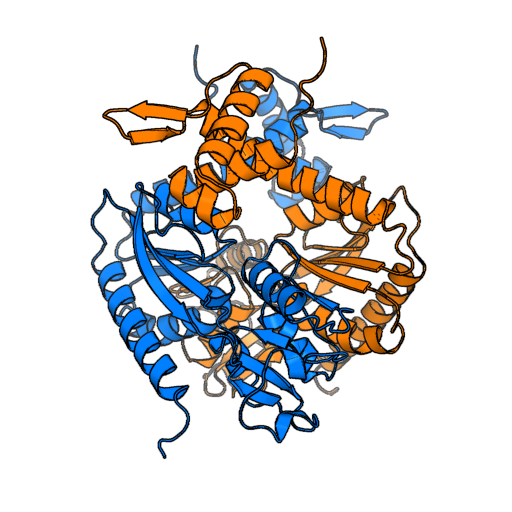ARG A 1 75 ? -15.523 10.898 -0.942 1 48.16 75 ARG A C 1
ATOM 606 O O . ARG A 1 75 ? -15.711 9.82 -0.368 1 48.16 75 ARG A O 1
ATOM 613 N N . VAL A 1 76 ? -16.391 11.602 -1.716 1 47.69 76 VAL A N 1
ATOM 614 C CA . VAL A 1 76 ? -17.734 11.055 -1.948 1 47.69 76 VAL A CA 1
ATOM 615 C C . VAL A 1 76 ? -17.641 9.82 -2.84 1 47.69 76 VAL A C 1
ATOM 617 O O . VAL A 1 76 ? -18.344 8.836 -2.619 1 47.69 76 VAL A O 1
ATOM 620 N N . TRP A 1 77 ? -16.875 10 -3.908 1 46.03 77 TRP A N 1
ATOM 621 C CA . TRP A 1 77 ? -16.703 8.867 -4.805 1 46.03 77 TRP A CA 1
ATOM 622 C C . TRP A 1 77 ? -16.188 7.645 -4.043 1 46.03 77 TRP A C 1
ATOM 624 O O . TRP A 1 77 ? -16.641 6.52 -4.293 1 46.03 77 TRP A O 1
ATOM 634 N N . SER A 1 78 ? -15.312 8.07 -3.256 1 44.53 78 SER A N 1
ATOM 635 C CA . SER A 1 78 ? -15.023 6.961 -2.352 1 44.53 78 SER A CA 1
ATOM 636 C C . SER A 1 78 ? -16.297 6.48 -1.648 1 44.53 78 SER A C 1
ATOM 638 O O . SER A 1 78 ? -16.5 5.277 -1.492 1 44.53 78 SER A O 1
ATOM 640 N N . GLY A 1 79 ? -17.094 7.516 -1.339 1 43 79 GLY A N 1
ATOM 641 C CA . GLY A 1 79 ? -18.406 7.211 -0.794 1 43 79 GLY A CA 1
ATOM 642 C C . GLY A 1 79 ? -19.359 6.648 -1.827 1 43 79 GLY A C 1
ATOM 643 O O . GLY A 1 79 ? -20.078 5.684 -1.558 1 43 79 GLY A O 1
ATOM 644 N N . LEU A 1 80 ? -19.469 7.34 -2.932 1 42.31 80 LEU A N 1
ATOM 645 C CA . LEU A 1 80 ? -20.312 6.859 -4.016 1 42.31 80 LEU A CA 1
ATOM 646 C C . LEU A 1 80 ? -19.844 5.5 -4.516 1 42.31 80 LEU A C 1
ATOM 648 O O . LEU A 1 80 ? -20.656 4.629 -4.828 1 42.31 80 LEU A O 1
ATOM 652 N N . GLU A 1 81 ? -18.641 5.426 -4.793 1 42.09 81 GLU A N 1
ATOM 653 C CA . GLU A 1 81 ? -18.125 4.09 -5.07 1 42.09 81 GLU A CA 1
ATOM 654 C C . GLU A 1 81 ? -18.547 3.096 -3.99 1 42.09 81 GLU A C 1
ATOM 656 O O . GLU A 1 81 ? -18.875 1.949 -4.289 1 42.09 81 GLU A O 1
ATOM 661 N N . THR A 1 82 ? -18.516 3.709 -2.912 1 42.47 82 THR A N 1
ATOM 662 C CA . THR A 1 82 ? -19.062 2.936 -1.811 1 42.47 82 THR A CA 1
ATOM 663 C C . THR A 1 82 ? -20.547 2.662 -2.041 1 42.47 82 THR A C 1
ATOM 665 O O . THR A 1 82 ? -21.031 1.548 -1.812 1 42.47 82 THR A O 1
ATOM 668 N N . LEU A 1 83 ? -21.219 3.695 -2.408 1 41.38 83 LEU A N 1
ATOM 669 C CA . LEU A 1 83 ? -22.641 3.523 -2.672 1 41.38 83 LEU A CA 1
ATOM 670 C C . LEU A 1 83 ? -22.875 2.598 -3.863 1 41.38 83 LEU A C 1
ATOM 672 O O . LEU A 1 83 ? -23.75 1.732 -3.826 1 41.38 83 LEU A O 1
ATOM 676 N N . ARG A 1 84 ? -22.25 2.891 -4.871 1 43.34 84 ARG A N 1
ATOM 677 C CA . ARG A 1 84 ? -22.359 1.994 -6.016 1 43.34 84 ARG A CA 1
ATOM 678 C C . ARG A 1 84 ? -21.922 0.579 -5.645 1 43.34 84 ARG A C 1
ATOM 680 O O . ARG A 1 84 ? -22.562 -0.396 -6.051 1 43.34 84 ARG A O 1
ATOM 687 N N . ALA A 1 85 ? -20.875 0.538 -4.996 1 45.34 85 ALA A N 1
ATOM 688 C CA . ALA A 1 85 ? -20.453 -0.775 -4.516 1 45.34 85 ALA A CA 1
ATOM 689 C C . ALA A 1 85 ? -21.531 -1.396 -3.617 1 45.34 85 ALA A C 1
ATOM 691 O O . ALA A 1 85 ? -21.797 -2.596 -3.705 1 45.34 85 ALA A O 1
ATOM 692 N N . THR A 1 86 ? -22.062 -0.438 -2.898 1 42.84 86 THR A N 1
ATOM 693 C CA . THR A 1 86 ? -23.156 -0.905 -2.051 1 42.84 86 THR A CA 1
ATOM 694 C C . THR A 1 86 ? -24.359 -1.312 -2.896 1 42.84 86 THR A C 1
ATOM 696 O O . THR A 1 86 ? -24.969 -2.361 -2.664 1 42.84 86 THR A O 1
ATOM 699 N N . ALA A 1 87 ? -24.781 -0.407 -3.736 1 42.25 87 ALA A N 1
ATOM 700 C CA . ALA A 1 87 ? -25.906 -0.709 -4.617 1 42.25 87 ALA A CA 1
ATOM 701 C C . ALA A 1 87 ? -25.625 -1.96 -5.445 1 42.25 87 ALA A C 1
ATOM 703 O O . ALA A 1 87 ? -26.516 -2.803 -5.617 1 42.25 87 ALA A O 1
ATOM 704 N N . ARG A 1 88 ? -24.531 -1.961 -6.051 1 43.69 88 ARG A N 1
ATOM 705 C CA . ARG A 1 88 ? -24.141 -3.17 -6.773 1 43.69 88 ARG A CA 1
ATOM 706 C C . ARG A 1 88 ? -24.203 -4.391 -5.859 1 43.69 88 ARG A C 1
ATOM 708 O O . ARG A 1 88 ? -24.688 -5.453 -6.266 1 43.69 88 ARG A O 1
ATOM 715 N N . ARG A 1 89 ? -23.75 -4.094 -4.762 1 43.56 89 ARG A N 1
ATOM 716 C CA . ARG A 1 89 ? -23.812 -5.168 -3.777 1 43.56 89 ARG A CA 1
ATOM 717 C C . ARG A 1 89 ? -25.266 -5.566 -3.51 1 43.56 89 ARG A C 1
ATOM 719 O O . ARG A 1 89 ? -25.578 -6.758 -3.42 1 43.56 89 ARG A O 1
ATOM 726 N N . ILE A 1 90 ? -25.953 -4.516 -3.355 1 42.03 90 ILE A N 1
ATOM 727 C CA . ILE A 1 90 ? -27.375 -4.762 -3.125 1 42.03 90 ILE A CA 1
ATOM 728 C C . ILE A 1 90 ? -27.984 -5.426 -4.352 1 42.03 90 ILE A C 1
ATOM 730 O O . ILE A 1 90 ? -28.75 -6.387 -4.23 1 42.03 90 ILE A O 1
ATOM 734 N N . ARG A 1 91 ? -27.953 -4.66 -5.344 1 40.12 91 ARG A N 1
ATOM 735 C CA . ARG A 1 91 ? -28.5 -5.207 -6.582 1 40.12 91 ARG A CA 1
ATOM 736 C C . ARG A 1 91 ? -27.969 -6.613 -6.836 1 40.12 91 ARG A C 1
ATOM 738 O O . ARG A 1 91 ? -28.703 -7.484 -7.297 1 40.12 91 ARG A O 1
ATOM 745 N N . GLU A 1 92 ? -26.703 -6.457 -7.047 1 37.38 92 GLU A N 1
ATOM 746 C CA . GLU A 1 92 ? -26.219 -7.816 -7.227 1 37.38 92 GLU A CA 1
ATOM 747 C C . GLU A 1 92 ? -26.578 -8.695 -6.035 1 37.38 92 GLU A C 1
ATOM 749 O O . GLU A 1 92 ? -26.234 -9.883 -6.008 1 37.38 92 GLU A O 1
ATOM 754 N N . ARG A 1 93 ? -27.766 -8.18 -5.379 1 39.47 93 ARG A N 1
ATOM 755 C CA . ARG A 1 93 ? -28.172 -9.195 -4.418 1 39.47 93 ARG A CA 1
ATOM 756 C C . ARG A 1 93 ? -27.031 -10.195 -4.176 1 39.47 93 ARG A C 1
ATOM 758 O O . ARG A 1 93 ? -27.281 -11.383 -3.986 1 39.47 93 ARG A O 1
ATOM 765 N N . GLU A 1 94 ? -26.031 -9.922 -4.965 1 40.06 94 GLU A N 1
ATOM 766 C CA . GLU A 1 94 ? -25.078 -10.961 -5.336 1 40.06 94 GLU A CA 1
ATOM 767 C C . GLU A 1 94 ? -24.781 -11.883 -4.152 1 40.06 94 GLU A C 1
ATOM 769 O O . GLU A 1 94 ? -24.547 -11.414 -3.035 1 40.06 94 GLU A O 1
ATOM 774 N N . VAL A 1 95 ? -25.297 -12.883 -4.195 1 40.62 95 VAL A N 1
ATOM 775 C CA . VAL A 1 95 ? -24.891 -14.164 -3.635 1 40.62 95 VAL A CA 1
ATOM 776 C C . VAL A 1 95 ? -23.375 -14.156 -3.373 1 40.62 95 VAL A C 1
ATOM 778 O O . VAL A 1 95 ? -22.578 -13.984 -4.301 1 40.62 95 VAL A O 1
ATOM 781 N N . GLY A 1 96 ? -22.859 -14.422 -2.127 1 61.38 96 GLY A N 1
ATOM 782 C CA . GLY A 1 96 ? -21.781 -15.078 -1.399 1 61.38 96 GLY A CA 1
ATOM 783 C C . GLY A 1 96 ? -20.438 -14.367 -1.553 1 61.38 96 GLY A C 1
ATOM 784 O O . GLY A 1 96 ? -19.406 -15.016 -1.711 1 61.38 96 GLY A O 1
ATOM 785 N N . GLY A 1 97 ? -20.594 -12.75 -1.525 1 79.38 97 GLY A N 1
ATOM 786 C CA . GLY A 1 97 ? -19.297 -12.125 -1.639 1 79.38 97 GLY A CA 1
ATOM 787 C C . GLY A 1 97 ? -18.734 -11.648 -0.309 1 79.38 97 GLY A C 1
ATOM 788 O O . GLY A 1 97 ? -19.484 -11.516 0.667 1 79.38 97 GLY A O 1
ATOM 789 N N . LEU A 1 98 ? -17.469 -11.539 -0.208 1 89.06 98 LEU A N 1
ATOM 790 C CA . LEU A 1 98 ? -16.734 -11.102 0.976 1 89.06 98 LEU A CA 1
ATOM 791 C C . LEU A 1 98 ? -15.734 -10.016 0.619 1 89.06 98 LEU A C 1
ATOM 793 O O . LEU A 1 98 ? -14.859 -10.219 -0.227 1 89.06 98 LEU A O 1
ATOM 797 N N . ARG A 1 99 ? -15.977 -8.812 1.213 1 90.19 99 ARG A N 1
ATOM 798 C CA . ARG A 1 99 ? -15.008 -7.742 1.044 1 90.19 99 ARG A CA 1
ATOM 799 C C . ARG A 1 99 ? -14.172 -7.551 2.309 1 90.19 99 ARG A C 1
ATOM 801 O O . ARG A 1 99 ? -14.727 -7.363 3.396 1 90.19 99 ARG A O 1
ATOM 808 N N . ILE A 1 100 ? -12.891 -7.586 2.111 1 95.69 100 ILE A N 1
ATOM 809 C CA . ILE A 1 100 ? -11.93 -7.438 3.197 1 95.69 100 ILE A CA 1
ATOM 810 C C . ILE A 1 100 ? -11.078 -6.191 2.961 1 95.69 100 ILE A C 1
ATOM 812 O O . ILE A 1 100 ? -10.508 -6.012 1.881 1 95.69 100 ILE A O 1
ATOM 816 N N . SER A 1 101 ? -11.07 -5.289 3.912 1 95.5 101 SER A N 1
ATOM 817 C CA . SER A 1 101 ? -10.172 -4.141 3.92 1 95.5 101 SER A CA 1
ATOM 818 C C . SER A 1 101 ? -9.039 -4.336 4.926 1 95.5 101 SER A C 1
ATOM 820 O O . SER A 1 101 ? -9.289 -4.637 6.098 1 95.5 101 SER A O 1
ATOM 822 N N . ALA A 1 102 ? -7.805 -4.137 4.402 1 96.06 102 ALA A N 1
ATOM 823 C CA . ALA A 1 102 ? -6.707 -4.461 5.309 1 96.06 102 ALA A CA 1
ATOM 824 C C . ALA A 1 102 ? -5.555 -3.471 5.148 1 96.06 102 ALA A C 1
ATOM 826 O O . ALA A 1 102 ? -5.289 -2.994 4.043 1 96.06 102 ALA A O 1
ATOM 827 N N . MET A 1 103 ? -4.902 -3.221 6.234 1 91.19 103 MET A N 1
ATOM 828 C CA . MET A 1 103 ? -3.646 -2.48 6.18 1 91.19 103 MET A CA 1
ATOM 829 C C . MET A 1 103 ? -2.578 -3.277 5.438 1 91.19 103 MET A C 1
ATOM 831 O O . MET A 1 103 ? -2.66 -4.504 5.352 1 91.19 103 MET A O 1
ATOM 835 N N . PRO A 1 104 ? -1.555 -2.635 5.02 1 86.88 104 PRO A N 1
ATOM 836 C CA . PRO A 1 104 ? -0.57 -3.305 4.164 1 86.88 104 PRO A CA 1
ATOM 837 C C . PRO A 1 104 ? 0.116 -4.477 4.863 1 86.88 104 PRO A C 1
ATOM 839 O O . PRO A 1 104 ? 0.322 -5.531 4.254 1 86.88 104 PRO A O 1
ATOM 842 N N . LEU A 1 105 ? 0.408 -4.367 6.07 1 83.81 105 LEU A N 1
ATOM 843 C CA . LEU A 1 105 ? 1.097 -5.422 6.812 1 83.81 105 LEU A CA 1
ATOM 844 C C . LEU A 1 105 ? 0.408 -6.766 6.609 1 83.81 105 LEU A C 1
ATOM 846 O O . LEU A 1 105 ? 1.067 -7.77 6.324 1 83.81 105 LEU A O 1
ATOM 850 N N . LEU A 1 106 ? -0.848 -6.75 6.719 1 89.44 106 LEU A N 1
ATOM 851 C CA . LEU A 1 106 ? -1.603 -7.992 6.602 1 89.44 106 LEU A CA 1
ATOM 852 C C . LEU A 1 106 ? -2.088 -8.203 5.172 1 89.44 106 LEU A C 1
ATOM 854 O O . LEU A 1 106 ? -2.172 -9.336 4.699 1 89.44 106 LEU A O 1
ATOM 858 N N . GLY A 1 107 ? -2.363 -7.152 4.551 1 91.44 107 GLY A N 1
ATOM 859 C CA . GLY A 1 107 ? -3.02 -7.207 3.254 1 91.44 107 GLY A CA 1
ATOM 860 C C . GLY A 1 107 ? -2.1 -7.664 2.139 1 91.44 107 GLY A C 1
ATOM 861 O O . GLY A 1 107 ? -2.559 -8.203 1.129 1 91.44 107 GLY A O 1
ATOM 862 N N . MET A 1 108 ? -0.88 -7.52 2.303 1 85.75 108 MET A N 1
ATOM 863 C CA . MET A 1 108 ? 0.048 -7.793 1.209 1 85.75 108 MET A CA 1
ATOM 864 C C . MET A 1 108 ? 0.602 -9.211 1.308 1 85.75 108 MET A C 1
ATOM 866 O O . MET A 1 108 ? 0.935 -9.828 0.292 1 85.75 108 MET A O 1
ATOM 870 N N . THR A 1 109 ? 0.723 -9.742 2.459 1 82.06 109 THR A N 1
ATOM 871 C CA . THR A 1 109 ? 1.429 -11.016 2.596 1 82.06 109 THR A CA 1
ATOM 872 C C . THR A 1 109 ? 0.55 -12.047 3.291 1 82.06 109 THR A C 1
ATOM 874 O O . THR A 1 109 ? 0.082 -13 2.66 1 82.06 109 THR A O 1
ATOM 877 N N . PHE A 1 110 ? 0.065 -11.781 4.484 1 90.19 110 PHE A N 1
ATOM 878 C CA . PHE A 1 110 ? -0.582 -12.781 5.328 1 90.19 110 PHE A CA 1
ATOM 879 C C . PHE A 1 110 ? -1.979 -13.102 4.809 1 90.19 110 PHE A C 1
ATOM 881 O O . PHE A 1 110 ? -2.334 -14.273 4.652 1 90.19 110 PHE A O 1
ATOM 888 N N . LEU A 1 111 ? -2.738 -12.133 4.492 1 95.75 111 LEU A N 1
ATOM 889 C CA . LEU A 1 111 ? -4.129 -12.352 4.117 1 95.75 111 LEU A CA 1
ATOM 890 C C . LEU A 1 111 ? -4.223 -13.031 2.752 1 95.75 111 LEU A C 1
ATOM 892 O O . LEU A 1 111 ? -5.113 -13.852 2.523 1 95.75 111 LEU A O 1
ATOM 896 N N . PRO A 1 112 ? -3.357 -12.68 1.839 1 93.62 112 PRO A N 1
ATOM 897 C CA . PRO A 1 112 ? -3.367 -13.453 0.593 1 93.62 112 PRO A CA 1
ATOM 898 C C . PRO A 1 112 ? -3.154 -14.945 0.821 1 93.62 112 PRO A C 1
ATOM 900 O O . PRO A 1 112 ? -3.771 -15.773 0.145 1 93.62 112 PRO A O 1
ATOM 903 N N . ASP A 1 113 ? -2.309 -15.297 1.748 1 91.44 113 ASP A N 1
ATOM 904 C CA . ASP A 1 113 ? -2.102 -16.703 2.068 1 91.44 113 ASP A CA 1
ATOM 905 C C . ASP A 1 113 ? -3.371 -17.328 2.641 1 91.44 113 ASP A C 1
ATOM 907 O O . ASP A 1 113 ? -3.727 -18.453 2.287 1 91.44 113 ASP A O 1
ATOM 911 N N . VAL A 1 114 ? -3.986 -16.609 3.48 1 94.94 114 VAL A N 1
ATOM 912 C CA . VAL A 1 114 ? -5.242 -17.078 4.055 1 94.94 114 VAL A CA 1
ATOM 913 C C . VAL A 1 114 ? -6.281 -17.25 2.951 1 94.94 114 VAL A C 1
ATOM 915 O O . VAL A 1 114 ? -6.996 -18.266 2.916 1 94.94 114 VAL A O 1
ATOM 918 N N . LEU A 1 115 ? -6.355 -16.266 2.068 1 94.81 115 LEU A N 1
ATOM 919 C CA . LEU A 1 115 ? -7.316 -16.297 0.973 1 94.81 115 LEU A CA 1
ATOM 920 C C . LEU A 1 115 ? -7.055 -17.469 0.047 1 94.81 115 LEU A C 1
ATOM 922 O O . LEU A 1 115 ? -7.996 -18.094 -0.461 1 94.81 115 LEU A O 1
ATOM 926 N N . ALA A 1 116 ? -5.832 -17.75 -0.217 1 91.69 116 ALA A N 1
ATOM 927 C CA . ALA A 1 116 ? -5.465 -18.859 -1.098 1 91.69 116 ALA A CA 1
ATOM 928 C C . ALA A 1 116 ? -5.977 -20.188 -0.551 1 91.69 116 ALA A C 1
ATOM 930 O O . ALA A 1 116 ? -6.348 -21.078 -1.317 1 91.69 116 ALA A O 1
ATOM 931 N N . ALA A 1 117 ? -5.957 -20.297 0.734 1 91.81 117 ALA A N 1
ATOM 932 C CA . ALA A 1 117 ? -6.453 -21.516 1.38 1 91.81 117 ALA A CA 1
ATOM 933 C C . ALA A 1 117 ? -7.98 -21.516 1.44 1 91.81 117 ALA A C 1
ATOM 935 O O . ALA A 1 117 ? -8.609 -22.578 1.406 1 91.81 117 ALA A O 1
ATOM 936 N N . PHE A 1 118 ? -8.562 -20.391 1.461 1 94.19 118 PHE A N 1
ATOM 937 C CA . PHE A 1 118 ? -9.984 -20.219 1.72 1 94.19 118 PHE A CA 1
ATOM 938 C C . PHE A 1 118 ? -10.781 -20.297 0.424 1 94.19 118 PHE A C 1
ATOM 940 O O . PHE A 1 118 ? -11.844 -20.938 0.378 1 94.19 118 PHE A O 1
ATOM 947 N N . ALA A 1 119 ? -10.312 -19.703 -0.573 1 89.31 119 ALA A N 1
ATOM 948 C CA . ALA A 1 119 ? -11.055 -19.469 -1.804 1 89.31 119 ALA A CA 1
ATOM 949 C C . ALA A 1 119 ? -11.477 -20.781 -2.459 1 89.31 119 ALA A C 1
ATOM 951 O O . ALA A 1 119 ? -12.609 -20.922 -2.914 1 89.31 119 ALA A O 1
ATOM 952 N N . PRO A 1 120 ? -10.586 -21.781 -2.529 1 86.69 120 PRO A N 1
ATOM 953 C CA . PRO A 1 120 ? -10.969 -23.047 -3.176 1 86.69 120 PRO A CA 1
ATOM 954 C C . PRO A 1 120 ? -12.141 -23.719 -2.484 1 86.69 120 PRO A C 1
ATOM 956 O O . PRO A 1 120 ? -12.859 -24.516 -3.111 1 86.69 120 PRO A O 1
ATOM 959 N N . GLN A 1 121 ? -12.328 -23.469 -1.233 1 87.81 121 GLN A N 1
ATOM 960 C CA . GLN A 1 121 ? -13.422 -24.047 -0.47 1 87.81 121 GLN A CA 1
ATOM 961 C C . GLN A 1 121 ? -14.727 -23.281 -0.693 1 87.81 121 GLN A C 1
ATOM 963 O O . GLN A 1 121 ? -15.805 -23.766 -0.323 1 87.81 121 GLN A O 1
ATOM 968 N N . HIS A 1 122 ? -14.617 -22.203 -1.325 1 87.06 122 HIS A N 1
ATOM 969 C CA . HIS A 1 122 ? -15.75 -21.312 -1.598 1 87.06 122 HIS A CA 1
ATOM 970 C C . HIS A 1 122 ? -15.727 -20.828 -3.041 1 87.06 122 HIS A C 1
ATOM 972 O O . HIS A 1 122 ? -15.711 -19.609 -3.287 1 87.06 122 HIS A O 1
ATOM 978 N N . GLU A 1 123 ? -15.883 -21.672 -3.912 1 80.56 123 GLU A N 1
ATOM 979 C CA . GLU A 1 123 ? -15.633 -21.438 -5.332 1 80.56 123 GLU A CA 1
ATOM 980 C C . GLU A 1 123 ? -16.641 -20.438 -5.91 1 80.56 123 GLU A C 1
ATOM 982 O O . GLU A 1 123 ? -16.344 -19.75 -6.895 1 80.56 123 GLU A O 1
ATOM 987 N N . GLU A 1 124 ? -17.75 -20.344 -5.277 1 78.19 124 GLU A N 1
ATOM 988 C CA . GLU A 1 124 ? -18.797 -19.469 -5.82 1 78.19 124 GLU A CA 1
ATOM 989 C C . GLU A 1 124 ? -18.703 -18.062 -5.215 1 78.19 124 GLU A C 1
ATOM 991 O O . GLU A 1 124 ? -19.375 -17.141 -5.684 1 78.19 124 GLU A O 1
ATOM 996 N N . ALA A 1 125 ? -17.859 -18 -4.273 1 84.69 125 ALA A N 1
ATOM 997 C CA . ALA A 1 125 ? -17.797 -16.719 -3.572 1 84.69 125 ALA A CA 1
ATOM 998 C C . ALA A 1 125 ? -16.906 -15.734 -4.32 1 84.69 125 ALA A C 1
ATOM 1000 O O . ALA A 1 125 ? -15.867 -16.125 -4.879 1 84.69 125 ALA A O 1
ATOM 1001 N N . ARG A 1 126 ? -17.359 -14.578 -4.367 1 86.06 126 ARG A N 1
ATOM 1002 C CA . ARG A 1 126 ? -16.531 -13.469 -4.812 1 86.06 126 ARG A CA 1
ATOM 1003 C C . ARG A 1 126 ? -15.875 -12.766 -3.629 1 86.06 126 ARG A C 1
ATOM 1005 O O . ARG A 1 126 ? -16.562 -12.289 -2.727 1 86.06 126 ARG A O 1
ATOM 1012 N N . ILE A 1 127 ? -14.555 -12.75 -3.623 1 92.12 127 ILE A N 1
ATOM 1013 C CA . ILE A 1 127 ? -13.828 -12.18 -2.496 1 92.12 127 ILE A CA 1
ATOM 1014 C C . ILE A 1 127 ? -12.945 -11.023 -2.979 1 92.12 127 ILE A C 1
ATOM 1016 O O . ILE A 1 127 ? -12.234 -11.156 -3.975 1 92.12 127 ILE A O 1
ATOM 1020 N N . GLU A 1 128 ? -13.055 -9.914 -2.275 1 92.25 128 GLU A N 1
ATOM 1021 C CA . GLU A 1 128 ? -12.25 -8.734 -2.564 1 92.25 128 GLU A CA 1
ATOM 1022 C C . GLU A 1 128 ? -11.352 -8.375 -1.385 1 92.25 128 GLU A C 1
ATOM 1024 O O . GLU A 1 128 ? -11.82 -8.266 -0.25 1 92.25 128 GLU A O 1
ATOM 1029 N N . LEU A 1 129 ? -10.086 -8.258 -1.693 1 95.19 129 LEU A N 1
ATOM 1030 C CA . LEU A 1 129 ? -9.109 -7.801 -0.71 1 95.19 129 LEU A CA 1
ATOM 1031 C C . LEU A 1 129 ? -8.539 -6.438 -1.097 1 95.19 129 LEU A C 1
ATOM 1033 O O . LEU A 1 129 ? -7.777 -6.324 -2.059 1 95.19 129 LEU A O 1
ATOM 1037 N N . ALA A 1 130 ? -8.93 -5.492 -0.312 1 91.5 130 ALA A N 1
ATOM 1038 C CA . ALA A 1 130 ? -8.43 -4.137 -0.518 1 91.5 130 ALA A CA 1
ATOM 1039 C C . ALA A 1 130 ? -7.398 -3.766 0.545 1 91.5 130 ALA A C 1
ATOM 1041 O O . ALA A 1 130 ? -7.48 -4.227 1.686 1 91.5 130 ALA A O 1
ATOM 1042 N N . THR A 1 131 ? -6.484 -2.934 0.107 1 90.88 131 THR A N 1
ATOM 1043 C CA . THR A 1 131 ? -5.441 -2.504 1.034 1 90.88 131 THR A CA 1
ATOM 1044 C C . THR A 1 131 ? -5.461 -0.987 1.204 1 90.88 131 THR A C 1
ATOM 1046 O O . THR A 1 131 ? -5.391 -0.246 0.221 1 90.88 131 THR A O 1
ATOM 1049 N N . PHE A 1 132 ? -5.555 -0.562 2.467 1 86.69 132 PHE A N 1
ATOM 1050 C CA . PHE A 1 132 ? -5.617 0.852 2.822 1 86.69 132 PHE A CA 1
ATOM 1051 C C . PHE A 1 132 ? -4.895 1.111 4.137 1 86.69 132 PHE A C 1
ATOM 1053 O O . PHE A 1 132 ? -4.52 0.172 4.844 1 86.69 132 PHE A O 1
ATOM 1060 N N . ARG A 1 133 ? -4.609 2.404 4.324 1 82.19 133 ARG A N 1
ATOM 1061 C CA . ARG A 1 133 ? -4.164 2.77 5.664 1 82.19 133 ARG A CA 1
ATOM 1062 C C . ARG A 1 133 ? -5.246 2.484 6.699 1 82.19 133 ARG A C 1
ATOM 1064 O O . ARG A 1 133 ? -6.434 2.451 6.371 1 82.19 133 ARG A O 1
ATOM 1071 N N . SER A 1 134 ? -4.824 2.373 7.891 1 86.06 134 SER A N 1
ATOM 1072 C CA . SER A 1 134 ? -5.711 1.885 8.945 1 86.06 134 SER A CA 1
ATOM 1073 C C . SER A 1 134 ? -6.918 2.799 9.117 1 86.06 134 SER A C 1
ATOM 1075 O O . SER A 1 134 ? -8.023 2.328 9.406 1 86.06 134 SER A O 1
ATOM 1077 N N . GLU A 1 135 ? -6.75 4.051 8.977 1 79.69 135 GLU A N 1
ATOM 1078 C CA . GLU A 1 135 ? -7.863 4.984 9.109 1 79.69 135 GLU A CA 1
ATOM 1079 C C . GLU A 1 135 ? -8.961 4.676 8.102 1 79.69 135 GLU A C 1
ATOM 1081 O O . GLU A 1 135 ? -10.148 4.684 8.438 1 79.69 135 GLU A O 1
ATOM 1086 N N . GLN A 1 136 ? -8.492 4.402 6.953 1 81.25 136 GLN A N 1
ATOM 1087 C CA . GLN A 1 136 ? -9.453 4.086 5.902 1 81.25 136 GLN A CA 1
ATOM 1088 C C . GLN A 1 136 ? -10.078 2.713 6.125 1 81.25 136 GLN A C 1
ATOM 1090 O O . GLN A 1 136 ? -11.258 2.506 5.824 1 81.25 136 GLN A O 1
ATOM 1095 N N . VAL A 1 137 ? -9.352 1.809 6.602 1 91.44 137 VAL A N 1
ATOM 1096 C CA . VAL A 1 137 ? -9.875 0.48 6.898 1 91.44 137 VAL A CA 1
ATOM 1097 C C . VAL A 1 137 ? -11.031 0.593 7.895 1 91.44 137 VAL A C 1
ATOM 1099 O O . VAL A 1 137 ? -12.086 -0.012 7.703 1 91.44 137 VAL A O 1
ATOM 1102 N N . LEU A 1 138 ? -10.789 1.333 8.938 1 87.31 138 LEU A N 1
ATOM 1103 C CA . LEU A 1 138 ? -11.828 1.538 9.945 1 87.31 138 LEU A CA 1
ATOM 1104 C C . LEU A 1 138 ? -13.086 2.137 9.312 1 87.31 138 LEU A C 1
ATOM 1106 O O . LEU A 1 138 ? -14.195 1.664 9.562 1 87.31 138 LEU A O 1
ATOM 1110 N N . GLU A 1 139 ? -12.844 3.096 8.508 1 80.38 139 GLU A N 1
ATOM 1111 C CA . GLU A 1 139 ? -13.961 3.752 7.836 1 80.38 139 GLU A CA 1
ATOM 1112 C C . GLU A 1 139 ? -14.719 2.771 6.949 1 80.38 139 GLU A C 1
ATOM 1114 O O . GLU A 1 139 ? -15.953 2.811 6.887 1 80.38 139 GLU A O 1
ATOM 1119 N N . ASP A 1 140 ? -14.023 1.94 6.254 1 85.12 140 ASP A N 1
ATOM 1120 C CA . ASP A 1 140 ? -14.641 0.953 5.375 1 85.12 140 ASP A CA 1
ATOM 1121 C C . ASP A 1 140 ? -15.578 0.032 6.156 1 85.12 140 ASP A C 1
ATOM 1123 O O . ASP A 1 140 ? -16.641 -0.341 5.66 1 85.12 140 ASP A O 1
ATOM 1127 N N . VAL A 1 141 ? -15.234 -0.322 7.328 1 88.44 141 VAL A N 1
ATOM 1128 C CA . VAL A 1 141 ? -16.031 -1.231 8.141 1 88.44 141 VAL A CA 1
ATOM 1129 C C . VAL A 1 141 ? -17.234 -0.482 8.727 1 88.44 141 VAL A C 1
ATOM 1131 O O . VAL A 1 141 ? -18.359 -0.983 8.719 1 88.44 141 VAL A O 1
ATOM 1134 N N . VAL A 1 142 ? -16.938 0.68 9.188 1 78.56 142 VAL A N 1
ATOM 1135 C CA . VAL A 1 142 ? -17.984 1.487 9.812 1 78.56 142 VAL A CA 1
ATOM 1136 C C . VAL A 1 142 ? -19.078 1.783 8.797 1 78.56 142 VAL A C 1
ATOM 1138 O O . VAL A 1 142 ? -20.266 1.716 9.125 1 78.56 142 VAL A O 1
ATOM 1141 N N . THR A 1 143 ? -18.641 2.084 7.641 1 73 143 THR A N 1
ATOM 1142 C CA . THR A 1 143 ? -19.594 2.445 6.598 1 73 143 THR A CA 1
ATOM 1143 C C . THR A 1 143 ? -20.078 1.204 5.859 1 73 143 THR A C 1
ATOM 1145 O O . THR A 1 143 ? -20.797 1.312 4.859 1 73 143 THR A O 1
ATOM 1148 N N . GLN A 1 144 ? -19.594 0.056 6.254 1 75.44 144 GLN A N 1
ATOM 1149 C CA . GLN A 1 144 ? -20.031 -1.247 5.754 1 75.44 144 GLN A CA 1
ATOM 1150 C C . GLN A 1 144 ? -19.609 -1.441 4.297 1 75.44 144 GLN A C 1
ATOM 1152 O O . GLN A 1 144 ? -20.297 -2.133 3.541 1 75.44 144 GLN A O 1
ATOM 1157 N N . ARG A 1 145 ? -18.594 -0.776 3.977 1 77.81 145 ARG A N 1
ATOM 1158 C CA . ARG A 1 145 ? -17.984 -1.024 2.674 1 77.81 145 ARG A CA 1
ATOM 1159 C C . ARG A 1 145 ? -17.188 -2.328 2.678 1 77.81 145 ARG A C 1
ATOM 1161 O O . ARG A 1 145 ? -16.953 -2.92 1.622 1 77.81 145 ARG A O 1
ATOM 1168 N N . ALA A 1 146 ? -16.797 -2.637 3.785 1 89 146 ALA A N 1
ATOM 1169 C CA . ALA A 1 146 ? -16.156 -3.928 4.02 1 89 146 ALA A CA 1
ATOM 1170 C C . ALA A 1 146 ? -16.766 -4.641 5.219 1 89 146 ALA A C 1
ATOM 1172 O O . ALA A 1 146 ? -17.109 -4.008 6.219 1 89 146 ALA A O 1
ATOM 1173 N N . GLU A 1 147 ? -16.844 -5.887 5.059 1 87.31 147 GLU A N 1
ATOM 1174 C CA . GLU A 1 147 ? -17.406 -6.672 6.156 1 87.31 147 GLU A CA 1
ATOM 1175 C C . GLU A 1 147 ? -16.344 -6.949 7.223 1 87.31 147 GLU A C 1
ATOM 1177 O O . GLU A 1 147 ? -16.672 -7.098 8.406 1 87.31 147 GLU A O 1
ATOM 1182 N N . LEU A 1 148 ? -15.148 -7.086 6.723 1 95.38 148 LEU A N 1
ATOM 1183 C CA . LEU A 1 148 ? -14.023 -7.336 7.617 1 95.38 148 LEU A CA 1
ATOM 1184 C C . LEU A 1 148 ? -12.93 -6.289 7.426 1 95.38 148 LEU A C 1
ATOM 1186 O O . LEU A 1 148 ? -12.641 -5.891 6.293 1 95.38 148 LEU A O 1
ATOM 1190 N N . GLY A 1 149 ? -12.414 -5.855 8.547 1 97 149 GLY A N 1
ATOM 1191 C CA . GLY A 1 149 ? -11.289 -4.938 8.523 1 97 149 GLY A CA 1
ATOM 1192 C C . GLY A 1 149 ? -10.117 -5.406 9.367 1 97 149 GLY A C 1
ATOM 1193 O O . GLY A 1 149 ? -10.312 -5.996 10.43 1 97 149 GLY A O 1
ATOM 1194 N N . PHE A 1 150 ? -8.945 -5.195 8.891 1 96.75 150 PHE A N 1
ATOM 1195 C CA . PHE A 1 150 ? -7.723 -5.414 9.648 1 96.75 150 PHE A CA 1
ATOM 1196 C C . PHE A 1 150 ? -6.902 -4.129 9.734 1 96.75 150 PHE A C 1
ATOM 1198 O O . PHE A 1 150 ? -6.375 -3.656 8.727 1 96.75 150 PHE A O 1
ATOM 1205 N N . ALA A 1 151 ? -6.789 -3.611 10.914 1 93 151 ALA A N 1
ATOM 1206 C CA . ALA A 1 151 ? -6.168 -2.299 11.07 1 93 151 ALA A CA 1
ATOM 1207 C C . ALA A 1 151 ? -5.387 -2.221 12.383 1 93 151 ALA A C 1
ATOM 1209 O O . ALA A 1 151 ? -5.582 -3.043 13.281 1 93 151 ALA A O 1
ATOM 1210 N N . MET A 1 152 ? -4.512 -1.255 12.422 1 86.44 152 MET A N 1
ATOM 1211 C CA . MET A 1 152 ? -3.758 -1.01 13.648 1 86.44 152 MET A CA 1
ATOM 1212 C C . MET A 1 152 ? -4.562 -0.149 14.617 1 86.44 152 MET A C 1
ATOM 1214 O O . MET A 1 152 ? -4.152 0.05 15.766 1 86.44 152 MET A O 1
ATOM 1218 N N . LEU A 1 153 ? -5.664 0.329 14.188 1 79.19 153 LEU A N 1
ATOM 1219 C CA . LEU A 1 153 ? -6.535 1.148 15.023 1 79.19 153 LEU A CA 1
ATOM 1220 C C . LEU A 1 153 ? -7.934 0.544 15.109 1 79.19 153 LEU A C 1
ATOM 1222 O O . LEU A 1 153 ? -8.227 -0.449 14.438 1 79.19 153 LEU A O 1
ATOM 1226 N N . GLY A 1 154 ? -8.805 1.046 16.094 1 74.25 154 GLY A N 1
ATOM 1227 C CA . GLY A 1 154 ? -10.195 0.634 16.188 1 74.25 154 GLY A CA 1
ATOM 1228 C C . GLY A 1 154 ? -10.5 -0.138 17.453 1 74.25 154 GLY A C 1
ATOM 1229 O O . GLY A 1 154 ? -11.656 -0.493 17.703 1 74.25 154 GLY A O 1
ATOM 1230 N N . GLY A 1 155 ? -9.57 -0.567 18.172 1 76.94 155 GLY A N 1
ATOM 1231 C CA . GLY A 1 155 ? -9.781 -1.316 19.391 1 76.94 155 GLY A CA 1
ATOM 1232 C C . GLY A 1 155 ? -10.812 -0.683 20.312 1 76.94 155 GLY A C 1
ATOM 1233 O O . GLY A 1 155 ? -11.617 -1.385 20.938 1 76.94 155 GLY A O 1
ATOM 1234 N N . GLY A 1 156 ? -10.898 0.57 20.344 1 79.44 156 GLY A N 1
ATOM 1235 C CA . GLY A 1 156 ? -11.812 1.249 21.25 1 79.44 156 GLY A CA 1
ATOM 1236 C C . GLY A 1 156 ? -12.93 1.983 20.531 1 79.44 156 GLY A C 1
ATOM 1237 O O . GLY A 1 156 ? -13.664 2.76 21.141 1 79.44 156 GLY A O 1
ATOM 1238 N N . ASP A 1 157 ? -13.023 1.644 19.312 1 78.5 157 ASP A N 1
ATOM 1239 C CA . ASP A 1 157 ? -14.055 2.318 18.531 1 78.5 157 ASP A CA 1
ATOM 1240 C C . ASP A 1 157 ? -15.414 1.65 18.719 1 78.5 157 ASP A C 1
ATOM 1242 O O . ASP A 1 157 ? -15.578 0.467 18.422 1 78.5 157 ASP A O 1
ATOM 1246 N N . GLU A 1 158 ? -16.453 2.391 19.109 1 78.06 158 GLU A N 1
ATOM 1247 C CA . GLU A 1 158 ? -17.75 1.84 19.469 1 78.06 158 GLU A CA 1
ATOM 1248 C C . GLU A 1 158 ? -18.562 1.478 18.234 1 78.06 158 GLU A C 1
ATOM 1250 O O . GLU A 1 158 ? -19.578 0.772 18.328 1 78.06 158 GLU A O 1
ATOM 1255 N N . ARG A 1 159 ? -18.203 1.918 17.234 1 77.81 159 ARG A N 1
ATOM 1256 C CA . ARG A 1 159 ? -18.953 1.695 16 1 77.81 159 ARG A CA 1
ATOM 1257 C C . ARG A 1 159 ? -18.641 0.325 15.406 1 77.81 159 ARG A C 1
ATOM 1259 O O . ARG A 1 159 ? -19.359 -0.155 14.531 1 77.81 159 ARG A O 1
ATOM 1266 N N . VAL A 1 160 ? -17.562 -0.253 15.938 1 89.19 160 VAL A N 1
ATOM 1267 C CA . VAL A 1 160 ? -17.141 -1.553 15.422 1 89.19 160 VAL A CA 1
ATOM 1268 C C . VAL A 1 160 ? -16.875 -2.504 16.594 1 89.19 160 VAL A C 1
ATOM 1270 O O . VAL A 1 160 ? -16.656 -2.064 17.719 1 89.19 160 VAL A O 1
ATOM 1273 N N . GLU A 1 161 ? -17 -3.768 16.297 1 92.88 161 GLU A N 1
ATOM 1274 C CA . GLU A 1 161 ? -16.438 -4.789 17.172 1 92.88 161 GLU A CA 1
ATOM 1275 C C . GLU A 1 161 ? -14.977 -5.07 16.828 1 92.88 161 GLU A C 1
ATOM 1277 O O . GLU A 1 161 ? -14.609 -5.098 15.648 1 92.88 161 GLU A O 1
ATOM 1282 N N . SER A 1 162 ? -14.219 -5.195 17.859 1 95.12 162 SER A N 1
ATOM 1283 C CA . SER A 1 162 ? -12.789 -5.371 17.609 1 95.12 162 SER A CA 1
ATOM 1284 C C . SER A 1 162 ? -12.234 -6.562 18.375 1 95.12 162 SER A C 1
ATOM 1286 O O . SER A 1 162 ? -12.648 -6.824 19.516 1 95.12 162 SER A O 1
ATOM 1288 N N . GLU A 1 163 ? -11.414 -7.402 17.734 1 95.62 163 GLU A N 1
ATOM 1289 C CA . GLU A 1 163 ? -10.586 -8.445 18.328 1 95.62 163 GLU A CA 1
ATOM 1290 C C . GLU A 1 163 ? -9.102 -8.141 18.156 1 95.62 163 GLU A C 1
ATOM 1292 O O . GLU A 1 163 ? -8.633 -7.922 17.047 1 95.62 163 GLU A O 1
ATOM 1297 N N . ALA A 1 164 ? -8.398 -8.156 19.25 1 94.44 164 ALA A N 1
ATOM 1298 C CA . ALA A 1 164 ? -7 -7.742 19.234 1 94.44 164 ALA A CA 1
ATOM 1299 C C . ALA A 1 164 ? -6.078 -8.938 18.984 1 94.44 164 ALA A C 1
ATOM 1301 O O . ALA A 1 164 ? -6.312 -10.023 19.516 1 94.44 164 ALA A O 1
ATOM 1302 N N . PHE A 1 165 ? -5.086 -8.727 18.172 1 92.25 165 PHE A N 1
ATOM 1303 C CA . PHE A 1 165 ? -3.988 -9.648 17.906 1 92.25 165 PHE A CA 1
ATOM 1304 C C . PHE A 1 165 ? -2.645 -8.953 18.094 1 92.25 165 PHE A C 1
ATOM 1306 O O . PHE A 1 165 ? -2.482 -7.793 17.719 1 92.25 165 PHE A O 1
ATOM 1313 N N . CYS A 1 166 ? -1.721 -9.602 18.672 1 88.25 166 CYS A N 1
ATOM 1314 C CA . CYS A 1 166 ? -0.422 -9.008 18.969 1 88.25 166 CYS A CA 1
ATOM 1315 C C . CYS A 1 166 ? 0.685 -9.695 18.172 1 88.25 166 CYS A C 1
ATOM 1317 O O . CYS A 1 166 ? 0.687 -10.922 18.047 1 88.25 166 CYS A O 1
ATOM 1319 N N . LEU A 1 167 ? 1.543 -8.844 17.641 1 85.81 167 LEU A N 1
ATOM 1320 C CA . LEU A 1 167 ? 2.748 -9.32 16.969 1 85.81 167 LEU A CA 1
ATOM 1321 C C . LEU A 1 167 ? 4 -8.758 17.625 1 85.81 167 LEU A C 1
ATOM 1323 O O . LEU A 1 167 ? 4.066 -7.562 17.922 1 85.81 167 LEU A O 1
ATOM 1327 N N . GLU A 1 168 ? 4.875 -9.609 17.859 1 86.5 168 GLU A N 1
ATOM 1328 C CA . GLU A 1 168 ? 6.152 -9.156 18.391 1 86.5 168 GLU A CA 1
ATOM 1329 C C . GLU A 1 168 ? 7.082 -8.695 17.266 1 86.5 168 GLU A C 1
ATOM 1331 O O . GLU A 1 168 ? 7.121 -9.305 16.203 1 86.5 168 GLU A O 1
ATOM 1336 N N . SER A 1 169 ? 7.824 -7.645 17.562 1 91.19 169 SER A N 1
ATOM 1337 C CA . SER A 1 169 ? 8.758 -7.145 16.562 1 91.19 169 SER A CA 1
ATOM 1338 C C . SER A 1 169 ? 10.031 -7.988 16.531 1 91.19 169 SER A C 1
ATOM 1340 O O . SER A 1 169 ? 10.422 -8.578 17.531 1 91.19 169 SER A O 1
ATOM 1342 N N . VAL A 1 170 ? 10.656 -8.062 15.383 1 93.38 170 VAL A N 1
ATOM 1343 C CA . VAL A 1 170 ? 11.922 -8.766 15.172 1 93.38 170 VAL A CA 1
ATOM 1344 C C . VAL A 1 170 ? 12.914 -7.836 14.484 1 93.38 170 VAL A C 1
ATOM 1346 O O . VAL A 1 170 ? 12.523 -6.824 13.898 1 93.38 170 VAL A O 1
ATOM 1349 N N . CYS A 1 171 ? 14.125 -8.188 14.602 1 96.12 171 CYS A N 1
ATOM 1350 C CA . CYS A 1 171 ? 15.172 -7.516 13.844 1 96.12 171 CYS A CA 1
ATOM 1351 C C . CYS A 1 171 ? 15.539 -8.312 12.602 1 96.12 171 CYS A C 1
ATOM 1353 O O . CYS A 1 171 ? 15.703 -9.531 12.656 1 96.12 171 CYS A O 1
ATOM 1355 N N . LEU A 1 172 ? 15.555 -7.645 11.5 1 96.06 172 LEU A N 1
ATOM 1356 C CA . LEU A 1 172 ? 15.961 -8.234 10.234 1 96.06 172 LEU A CA 1
ATOM 1357 C C . LEU A 1 172 ? 17.312 -7.699 9.789 1 96.06 172 LEU A C 1
ATOM 1359 O O . LEU A 1 172 ? 17.516 -6.48 9.727 1 96.06 172 LEU A O 1
ATOM 1363 N N . LEU A 1 173 ? 18.234 -8.617 9.57 1 96.19 173 LEU A N 1
ATOM 1364 C CA . LEU A 1 173 ? 19.594 -8.25 9.203 1 96.19 173 LEU A CA 1
ATOM 1365 C C . LEU A 1 173 ? 20.109 -9.125 8.062 1 96.19 173 LEU A C 1
ATOM 1367 O O . LEU A 1 173 ? 19.625 -10.242 7.867 1 96.19 173 LEU A O 1
ATOM 1371 N N . PRO A 1 174 ? 21.125 -8.57 7.332 1 94.69 174 PRO A N 1
ATOM 1372 C CA . PRO A 1 174 ? 21.812 -9.461 6.398 1 94.69 174 PRO A CA 1
ATOM 1373 C C . PRO A 1 174 ? 22.453 -10.664 7.09 1 94.69 174 PRO A C 1
ATOM 1375 O O . PRO A 1 174 ? 22.906 -10.555 8.234 1 94.69 174 PRO A O 1
ATOM 1378 N N . GLY A 1 175 ? 22.469 -11.773 6.363 1 93.19 175 GLY A N 1
ATOM 1379 C CA . GLY A 1 175 ? 22.984 -13.008 6.934 1 93.19 175 GLY A CA 1
ATOM 1380 C C . GLY A 1 175 ? 24.422 -12.898 7.398 1 93.19 175 GLY A C 1
ATOM 1381 O O . GLY A 1 175 ? 24.844 -13.586 8.336 1 93.19 175 GLY A O 1
ATOM 1382 N N . ASP A 1 176 ? 25.141 -12.055 6.809 1 93.38 176 ASP A N 1
ATOM 1383 C CA . ASP A 1 176 ? 26.562 -11.922 7.125 1 93.38 176 ASP A CA 1
ATOM 1384 C C . ASP A 1 176 ? 26.797 -10.758 8.078 1 93.38 176 ASP A C 1
ATOM 1386 O O . ASP A 1 176 ? 27.953 -10.414 8.367 1 93.38 176 ASP A O 1
ATOM 1390 N N . HIS A 1 177 ? 25.797 -10.156 8.578 1 94.94 177 HIS A N 1
ATOM 1391 C CA . HIS A 1 177 ? 25.938 -9.047 9.516 1 94.94 177 HIS A CA 1
ATOM 1392 C C . HIS A 1 177 ? 26.516 -9.523 10.844 1 94.94 177 HIS A C 1
ATOM 1394 O O . HIS A 1 177 ? 26.172 -10.594 11.336 1 94.94 177 HIS A O 1
ATOM 1400 N N . PRO A 1 178 ? 27.375 -8.836 11.461 1 95.56 178 PRO A N 1
ATOM 1401 C CA . PRO A 1 178 ? 28 -9.242 12.734 1 95.56 178 PRO A CA 1
ATOM 1402 C C . PRO A 1 178 ? 26.953 -9.547 13.812 1 95.56 178 PRO A C 1
ATOM 1404 O O . PRO A 1 178 ? 27.141 -10.469 14.609 1 95.56 178 PRO A O 1
ATOM 1407 N N . LEU A 1 179 ? 25.938 -8.836 13.836 1 96.31 179 LEU A N 1
ATOM 1408 C CA . LEU A 1 179 ? 24.922 -9.008 14.867 1 96.31 179 LEU A CA 1
ATOM 1409 C C . LEU A 1 179 ? 24.141 -10.305 14.656 1 96.31 179 LEU A C 1
ATOM 1411 O O . LEU A 1 179 ? 23.391 -10.734 15.539 1 96.31 179 LEU A O 1
ATOM 1415 N N . ALA A 1 180 ? 24.281 -10.883 13.508 1 94.56 180 ALA A N 1
ATOM 1416 C CA . ALA A 1 180 ? 23.594 -12.133 13.203 1 94.56 180 ALA A CA 1
ATOM 1417 C C . ALA A 1 180 ? 24.094 -13.266 14.102 1 94.56 180 ALA A C 1
ATOM 1419 O O . ALA A 1 180 ? 23.438 -14.297 14.227 1 94.56 180 ALA A O 1
ATOM 1420 N N . ALA A 1 181 ? 25.188 -13.102 14.672 1 94.5 181 ALA A N 1
ATOM 1421 C CA . ALA A 1 181 ? 25.766 -14.109 15.555 1 94.5 181 ALA A CA 1
ATOM 1422 C C . ALA A 1 181 ? 25.031 -14.156 16.891 1 94.5 181 ALA A C 1
ATOM 1424 O O . ALA A 1 181 ? 25.109 -15.148 17.625 1 94.5 181 ALA A O 1
ATOM 1425 N N . ARG A 1 182 ? 24.344 -13.07 17.219 1 94.62 182 ARG A N 1
ATOM 1426 C CA . ARG A 1 182 ? 23.578 -13.016 18.453 1 94.62 182 ARG A CA 1
ATOM 1427 C C . ARG A 1 182 ? 22.25 -13.742 18.328 1 94.62 182 ARG A C 1
ATOM 1429 O O . ARG A 1 182 ? 21.641 -13.727 17.25 1 94.62 182 ARG A O 1
ATOM 1436 N N . ASP A 1 183 ? 21.766 -14.289 19.422 1 93.25 183 ASP A N 1
ATOM 1437 C CA . ASP A 1 183 ? 20.5 -15 19.422 1 93.25 183 ASP A CA 1
ATOM 1438 C C . ASP A 1 183 ? 19.312 -14.031 19.5 1 93.25 183 ASP A C 1
ATOM 1440 O O . ASP A 1 183 ? 18.219 -14.336 19.016 1 93.25 183 ASP A O 1
ATOM 1444 N N . ARG A 1 184 ? 19.594 -12.961 20.203 1 95.44 184 ARG A N 1
ATOM 1445 C CA . ARG A 1 184 ? 18.609 -11.898 20.375 1 95.44 184 ARG A CA 1
ATOM 1446 C C . ARG A 1 184 ? 19.281 -10.523 20.344 1 95.44 184 ARG A C 1
ATOM 1448 O O . ARG A 1 184 ? 20.438 -10.383 20.703 1 95.44 184 ARG A O 1
ATOM 1455 N N . LEU A 1 185 ? 18.531 -9.602 19.875 1 96.56 185 LEU A N 1
ATOM 1456 C CA . LEU A 1 185 ? 19.062 -8.25 19.812 1 96.56 185 LEU A CA 1
ATOM 1457 C C . LEU A 1 185 ? 18.359 -7.336 20.812 1 96.56 185 LEU A C 1
ATOM 1459 O O . LEU A 1 185 ? 17.156 -7.484 21.062 1 96.56 185 LEU A O 1
ATOM 1463 N N . THR A 1 186 ? 19.109 -6.41 21.359 1 96.19 186 THR A N 1
ATOM 1464 C CA . THR A 1 186 ? 18.609 -5.414 22.297 1 96.19 186 THR A CA 1
ATOM 1465 C C . THR A 1 186 ? 18.641 -4.02 21.688 1 96.19 186 THR A C 1
ATOM 1467 O O . THR A 1 186 ? 19.141 -3.838 20.578 1 96.19 186 THR A O 1
ATOM 1470 N N . LEU A 1 187 ? 18.094 -3.111 22.438 1 95.94 187 LEU A N 1
ATOM 1471 C CA . LEU A 1 187 ? 18.125 -1.717 22.016 1 95.94 187 LEU A CA 1
ATOM 1472 C C . LEU A 1 187 ? 19.562 -1.238 21.797 1 95.94 187 LEU A C 1
ATOM 1474 O O . LEU A 1 187 ? 19.844 -0.505 20.859 1 95.94 187 LEU A O 1
ATOM 1478 N N . GLU A 1 188 ? 20.438 -1.64 22.672 1 96.25 188 GLU A N 1
ATOM 1479 C CA . GLU A 1 188 ? 21.828 -1.208 22.656 1 96.25 188 GLU A CA 1
ATOM 1480 C C . GLU A 1 188 ? 22.531 -1.689 21.391 1 96.25 188 GLU A C 1
ATOM 1482 O O . GLU A 1 188 ? 23.438 -1.014 20.875 1 96.25 188 GLU A O 1
ATOM 1487 N N . ASP A 1 189 ? 22.109 -2.805 20.875 1 96.88 189 ASP A N 1
ATOM 1488 C CA . ASP A 1 189 ? 22.719 -3.371 19.688 1 96.88 189 ASP A CA 1
ATOM 1489 C C . ASP A 1 189 ? 22.453 -2.484 18.469 1 96.88 189 ASP A C 1
ATOM 1491 O O . ASP A 1 189 ? 23.141 -2.605 17.453 1 96.88 189 ASP A O 1
ATOM 1495 N N . LEU A 1 190 ? 21.469 -1.568 18.547 1 96.56 190 LEU A N 1
ATOM 1496 C CA . LEU A 1 190 ? 21.109 -0.718 17.406 1 96.56 190 LEU A CA 1
ATOM 1497 C C . LEU A 1 190 ? 22 0.52 17.359 1 96.56 190 LEU A C 1
ATOM 1499 O O . LEU A 1 190 ? 21.984 1.251 16.359 1 96.56 190 LEU A O 1
ATOM 1503 N N . HIS A 1 191 ? 22.812 0.711 18.406 1 96.75 191 HIS A N 1
ATOM 1504 C CA . HIS A 1 191 ? 23.641 1.914 18.469 1 96.75 191 HIS A CA 1
ATOM 1505 C C . HIS A 1 191 ? 24.594 1.994 17.297 1 96.75 191 HIS A C 1
ATOM 1507 O O . HIS A 1 191 ? 25.297 1.028 17 1 96.75 191 HIS A O 1
ATOM 1513 N N . ASP A 1 192 ? 24.531 3.062 16.562 1 95.06 192 ASP A N 1
ATOM 1514 C CA . ASP A 1 192 ? 25.406 3.422 15.445 1 95.06 192 ASP A CA 1
ATOM 1515 C C . ASP A 1 192 ? 25.188 2.486 14.258 1 95.06 192 ASP A C 1
ATOM 1517 O O . ASP A 1 192 ? 26.016 2.457 13.336 1 95.06 192 ASP A O 1
ATOM 1521 N N . GLN A 1 193 ? 24.156 1.604 14.273 1 95.12 193 GLN A N 1
ATOM 1522 C CA . GLN A 1 193 ? 23.812 0.757 13.141 1 95.12 193 GLN A CA 1
ATOM 1523 C C . GLN A 1 193 ? 22.984 1.527 12.102 1 95.12 193 GLN A C 1
ATOM 1525 O O . GLN A 1 193 ? 22.219 2.418 12.461 1 95.12 193 GLN A O 1
ATOM 1530 N N . PRO A 1 194 ? 23.203 1.229 10.812 1 94.44 194 PRO A N 1
ATOM 1531 C CA . PRO A 1 194 ? 22.312 1.79 9.797 1 94.44 194 PRO A CA 1
ATOM 1532 C C . PRO A 1 194 ? 20.906 1.218 9.875 1 94.44 194 PRO A C 1
ATOM 1534 O O . PRO A 1 194 ? 20.609 0.195 9.25 1 94.44 194 PRO A O 1
ATOM 1537 N N . LEU A 1 195 ? 20.109 1.951 10.547 1 95.75 195 LEU A N 1
ATOM 1538 C CA . LEU A 1 195 ? 18.75 1.485 10.805 1 95.75 195 LEU A CA 1
ATOM 1539 C C . LEU A 1 195 ? 17.781 2.068 9.781 1 95.75 195 LEU A C 1
ATOM 1541 O O . LEU A 1 195 ? 17.672 3.291 9.641 1 95.75 195 LEU A O 1
ATOM 1545 N N . ILE A 1 196 ? 17.172 1.173 9.062 1 96.06 196 ILE A N 1
ATOM 1546 C CA . ILE A 1 196 ? 16.047 1.56 8.211 1 96.06 196 ILE A CA 1
ATOM 1547 C C . ILE A 1 196 ? 14.789 1.697 9.055 1 96.06 196 ILE A C 1
ATOM 1549 O O . ILE A 1 196 ? 14.328 0.726 9.656 1 96.06 196 ILE A O 1
ATOM 1553 N N . CYS A 1 197 ? 14.203 2.881 9.07 1 93.62 197 CYS A N 1
ATOM 1554 C CA . CYS A 1 197 ? 13.109 3.146 9.992 1 93.62 197 CYS A CA 1
ATOM 1555 C C . CYS A 1 197 ? 11.836 3.5 9.242 1 93.62 197 CYS A C 1
ATOM 1557 O O . CYS A 1 197 ? 11.891 3.898 8.07 1 93.62 197 CYS A O 1
ATOM 1559 N N . TYR A 1 198 ? 10.734 3.312 9.953 1 91.25 198 TYR A N 1
ATOM 1560 C CA . TYR A 1 198 ? 9.453 3.785 9.438 1 91.25 198 TYR A CA 1
ATOM 1561 C C . TYR A 1 198 ? 9.367 5.305 9.492 1 91.25 198 TYR A C 1
ATOM 1563 O O . TYR A 1 198 ? 10.18 5.953 10.148 1 91.25 198 TYR A O 1
ATOM 1571 N N . GLU A 1 199 ? 8.414 5.766 8.773 1 84.56 199 GLU A N 1
ATOM 1572 C CA . GLU A 1 199 ? 8.148 7.199 8.836 1 84.56 199 GLU A CA 1
ATOM 1573 C C . GLU A 1 199 ? 7.766 7.633 10.242 1 84.56 199 GLU A C 1
ATOM 1575 O O . GLU A 1 199 ? 7.234 6.832 11.023 1 84.56 199 GLU A O 1
ATOM 1580 N N . PRO A 1 200 ? 7.965 8.852 10.562 1 76.56 200 PRO A N 1
ATOM 1581 C CA . PRO A 1 200 ? 7.84 9.328 11.945 1 76.56 200 PRO A CA 1
ATOM 1582 C C . PRO A 1 200 ? 6.43 9.141 12.508 1 76.56 200 PRO A C 1
ATOM 1584 O O . PRO A 1 200 ? 6.262 8.977 13.719 1 76.56 200 PRO A O 1
ATOM 1587 N N . ARG A 1 201 ? 5.441 9.102 11.711 1 71.06 201 ARG A N 1
ATOM 1588 C CA . ARG A 1 201 ? 4.074 9.008 12.211 1 71.06 201 ARG A CA 1
ATOM 1589 C C . ARG A 1 201 ? 3.689 7.559 12.5 1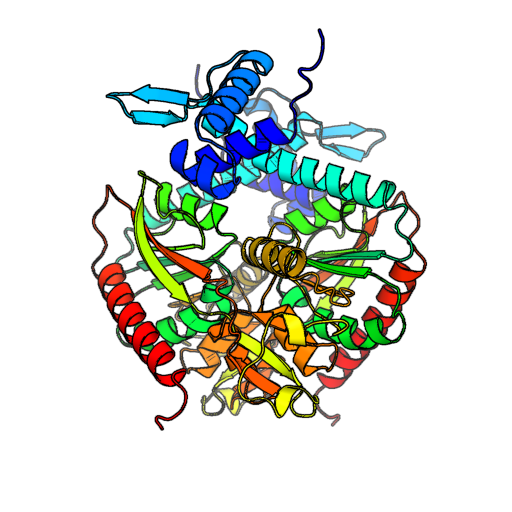 71.06 201 ARG A C 1
ATOM 1591 O O . ARG A 1 201 ? 2.66 7.297 13.125 1 71.06 201 ARG A O 1
ATOM 1598 N N . ASP A 1 202 ? 4.5 6.762 12.078 1 79.38 202 ASP A N 1
ATOM 1599 C CA . ASP A 1 202 ? 4.23 5.348 12.32 1 79.38 202 ASP A CA 1
ATOM 1600 C C . ASP A 1 202 ? 4.281 5.031 13.812 1 79.38 202 ASP A C 1
ATOM 1602 O O . ASP A 1 202 ? 5.23 5.422 14.5 1 79.38 202 ASP A O 1
ATOM 1606 N N . PRO A 1 203 ? 3.275 4.332 14.312 1 76.38 203 PRO A N 1
ATOM 1607 C CA . PRO A 1 203 ? 3.24 4.051 15.75 1 76.38 203 PRO A CA 1
ATOM 1608 C C . PRO A 1 203 ? 4.426 3.209 16.219 1 76.38 203 PRO A C 1
ATOM 1610 O O . PRO A 1 203 ? 4.934 3.408 17.328 1 76.38 203 PRO A O 1
ATOM 1613 N N . THR A 1 204 ? 4.809 2.301 15.453 1 83.94 204 THR A N 1
ATOM 1614 C CA . THR A 1 204 ? 5.953 1.471 15.82 1 83.94 204 THR A CA 1
ATOM 1615 C C . THR A 1 204 ? 7.227 2.307 15.883 1 83.94 204 THR A C 1
ATOM 1617 O O . THR A 1 204 ? 8.047 2.119 16.781 1 83.94 204 THR A O 1
ATOM 1620 N N . ARG A 1 205 ? 7.367 3.158 14.938 1 87.62 205 ARG A N 1
ATOM 1621 C CA . ARG A 1 205 ? 8.508 4.07 14.945 1 87.62 205 ARG A CA 1
ATOM 1622 C C . ARG A 1 205 ? 8.508 4.934 16.203 1 87.62 205 ARG A C 1
ATOM 1624 O O . ARG A 1 205 ? 9.555 5.117 16.828 1 87.62 205 ARG A O 1
ATOM 1631 N N . GLN A 1 206 ? 7.391 5.43 16.531 1 83.62 206 GLN A N 1
ATOM 1632 C CA . GLN A 1 206 ? 7.281 6.289 17.703 1 83.62 206 GLN A CA 1
ATOM 1633 C C . GLN A 1 206 ? 7.648 5.531 18.969 1 83.62 206 GLN A C 1
ATOM 1635 O O . GLN A 1 206 ? 8.359 6.059 19.828 1 83.62 206 GLN A O 1
ATOM 1640 N N . SER A 1 207 ? 7.156 4.363 19.078 1 86.5 207 SER A N 1
ATOM 1641 C CA . SER A 1 207 ? 7.48 3.523 20.234 1 86.5 207 SER A CA 1
ATOM 1642 C C . SER A 1 207 ? 8.977 3.219 20.281 1 86.5 207 SER A C 1
ATOM 1644 O O . SER A 1 207 ? 9.594 3.299 21.359 1 86.5 207 SER A O 1
ATOM 1646 N N . LEU A 1 208 ? 9.516 2.936 19.188 1 92.69 208 LEU A N 1
ATOM 1647 C CA . LEU A 1 208 ? 10.938 2.631 19.109 1 92.69 208 LEU A CA 1
ATOM 1648 C C . LEU A 1 208 ? 11.773 3.852 19.484 1 92.69 208 LEU A C 1
ATOM 1650 O O . LEU A 1 208 ? 12.742 3.74 20.234 1 92.69 208 LEU A O 1
ATOM 1654 N N . ASP A 1 209 ? 11.359 4.922 18.969 1 91.31 209 ASP A N 1
ATOM 1655 C CA . ASP A 1 209 ? 12.094 6.156 19.234 1 91.31 209 ASP A CA 1
ATOM 1656 C C . ASP A 1 209 ? 12.102 6.465 20.734 1 91.31 209 ASP A C 1
ATOM 1658 O O . ASP A 1 209 ? 13.125 6.895 21.281 1 91.31 209 ASP A O 1
ATOM 1662 N N . ARG A 1 210 ? 11.016 6.289 21.344 1 90.31 210 ARG A N 1
ATOM 1663 C CA . ARG A 1 210 ? 10.922 6.52 22.781 1 90.31 210 ARG A CA 1
ATOM 1664 C C . ARG A 1 210 ? 11.875 5.613 23.547 1 90.31 210 ARG A C 1
ATOM 1666 O O . ARG A 1 210 ? 12.57 6.062 24.469 1 90.31 210 ARG A O 1
ATOM 1673 N N . LEU A 1 211 ? 11.883 4.434 23.188 1 92.56 211 LEU A N 1
ATOM 1674 C CA . LEU A 1 211 ? 12.734 3.457 23.859 1 92.56 211 LEU A CA 1
ATOM 1675 C C . LEU A 1 211 ? 14.203 3.76 23.609 1 92.56 211 LEU A C 1
ATOM 1677 O O . LEU A 1 211 ? 15.023 3.668 24.516 1 92.56 211 LEU A O 1
ATOM 1681 N N . LEU A 1 212 ? 14.539 4.117 22.391 1 94.81 212 LEU A N 1
ATOM 1682 C CA . LEU A 1 212 ? 15.914 4.457 22.047 1 94.81 212 LEU A CA 1
ATOM 1683 C C . LEU A 1 212 ? 16.391 5.676 22.828 1 94.81 212 LEU A C 1
ATOM 1685 O O . LEU A 1 212 ? 17.5 5.684 23.359 1 94.81 212 LEU A O 1
ATOM 1689 N N . ALA A 1 213 ? 15.547 6.609 22.859 1 93.62 213 ALA A N 1
ATOM 1690 C CA . ALA A 1 213 ? 15.875 7.832 23.594 1 93.62 213 ALA A CA 1
ATOM 1691 C C . ALA A 1 213 ? 16.109 7.543 25.078 1 93.62 213 ALA A C 1
ATOM 1693 O O . ALA A 1 213 ? 17.062 8.047 25.672 1 93.62 213 ALA A O 1
ATOM 1694 N N . ALA A 1 214 ? 15.234 6.82 25.656 1 94.25 214 ALA A N 1
ATOM 1695 C CA . ALA A 1 214 ? 15.336 6.465 27.078 1 94.25 214 ALA A CA 1
ATOM 1696 C C . ALA A 1 214 ? 16.625 5.695 27.359 1 94.25 214 ALA A C 1
ATOM 1698 O O . ALA A 1 214 ? 17.203 5.82 28.438 1 94.25 214 ALA A O 1
ATOM 1699 N N . ALA A 1 215 ? 17.062 4.965 26.406 1 94.5 215 ALA A N 1
ATOM 1700 C CA . ALA A 1 215 ? 18.25 4.129 26.594 1 94.5 215 ALA A CA 1
ATOM 1701 C C . ALA A 1 215 ? 19.516 4.867 26.156 1 94.5 215 ALA A C 1
ATOM 1703 O O . ALA A 1 215 ? 20.625 4.367 26.344 1 94.5 215 ALA A O 1
ATOM 1704 N N . GLY A 1 216 ? 19.344 6.031 25.547 1 95.88 216 GLY A N 1
ATOM 1705 C CA . GLY A 1 216 ? 20.469 6.793 25.047 1 95.88 216 GLY A CA 1
ATOM 1706 C C . GLY A 1 216 ? 21.109 6.16 23.828 1 95.88 216 GLY A C 1
ATOM 1707 O O . GLY A 1 216 ? 22.328 6.289 23.609 1 95.88 216 GLY A O 1
ATOM 1708 N N . VAL A 1 217 ? 20.438 5.383 23.109 1 95.62 217 VAL A N 1
ATOM 1709 C CA . VAL A 1 217 ? 20.906 4.691 21.906 1 95.62 217 VAL A CA 1
ATOM 1710 C C . VAL A 1 217 ? 20.594 5.527 20.672 1 95.62 217 VAL A C 1
ATOM 1712 O O . VAL A 1 217 ? 19.484 6.035 20.531 1 95.62 217 VAL A O 1
ATOM 1715 N N . ARG A 1 218 ? 21.547 5.668 19.75 1 94.44 218 ARG A N 1
ATOM 1716 C CA . ARG A 1 218 ? 21.375 6.48 18.547 1 94.44 218 ARG A CA 1
ATOM 1717 C C . ARG A 1 218 ? 21.797 5.707 17.312 1 94.44 218 ARG A C 1
ATOM 1719 O O . ARG A 1 218 ? 22.953 5.742 16.906 1 94.44 218 ARG A O 1
ATOM 1726 N N . PRO A 1 219 ? 20.844 5.16 16.641 1 94.62 219 PRO A N 1
ATOM 1727 C CA . PRO A 1 219 ? 21.172 4.539 15.359 1 94.62 219 PRO A CA 1
ATOM 1728 C C . PRO A 1 219 ? 21.406 5.566 14.25 1 94.62 219 PRO A C 1
ATOM 1730 O O . PRO A 1 219 ? 21.094 6.746 14.43 1 94.62 219 PRO A O 1
ATOM 1733 N N . ARG A 1 220 ? 22.078 5.133 13.18 1 89.5 220 ARG A N 1
ATOM 1734 C CA . ARG A 1 220 ? 22.172 5.945 11.977 1 89.5 220 ARG A CA 1
ATOM 1735 C C . ARG A 1 220 ? 20.938 5.77 11.102 1 89.5 220 ARG A C 1
ATOM 1737 O O . ARG A 1 220 ? 20.672 4.676 10.594 1 89.5 220 ARG A O 1
ATOM 1744 N N . ARG A 1 221 ? 20.141 6.82 10.945 1 82.94 221 ARG A N 1
ATOM 1745 C CA . ARG A 1 221 ? 18.859 6.734 10.258 1 82.94 221 ARG A CA 1
ATOM 1746 C C . ARG A 1 221 ? 18.922 7.445 8.914 1 82.94 221 ARG A C 1
ATOM 1748 O O . ARG A 1 221 ? 18.391 8.547 8.766 1 82.94 221 ARG A O 1
ATOM 1755 N N . HIS A 1 222 ? 19.391 6.695 7.953 1 83 222 HIS A N 1
ATOM 1756 C CA . HIS A 1 222 ? 19.562 7.336 6.652 1 83 222 HIS A CA 1
ATOM 1757 C C . HIS A 1 222 ? 18.391 7.016 5.73 1 83 222 HIS A C 1
ATOM 1759 O O . HIS A 1 222 ? 18.109 7.766 4.789 1 83 222 HIS A O 1
ATOM 1765 N N . LEU A 1 223 ? 17.703 5.914 6.008 1 92.75 223 LEU A N 1
ATOM 1766 C CA . LEU A 1 223 ? 16.609 5.492 5.145 1 92.75 223 LEU A CA 1
ATOM 1767 C C . LEU A 1 223 ? 15.305 5.359 5.941 1 92.75 223 LEU A C 1
ATOM 1769 O O . LEU A 1 223 ? 15.289 4.742 7.008 1 92.75 223 LEU A O 1
ATOM 1773 N N . GLN A 1 224 ? 14.289 6.008 5.426 1 93.06 224 GLN A N 1
ATOM 1774 C CA . GLN A 1 224 ? 12.945 5.941 6.004 1 93.06 224 GLN A CA 1
ATOM 1775 C C . GLN A 1 224 ? 11.938 5.414 4.988 1 93.06 224 GLN A C 1
ATOM 1777 O O . GLN A 1 224 ? 11.977 5.789 3.814 1 93.06 224 GLN A O 1
ATOM 1782 N N . VAL A 1 225 ? 11.117 4.527 5.504 1 94 225 VAL A N 1
ATOM 1783 C CA . VAL A 1 225 ? 10.148 3.889 4.617 1 94 225 VAL A CA 1
ATOM 1784 C C . VAL A 1 225 ? 8.766 3.932 5.25 1 94 225 VAL A C 1
ATOM 1786 O O . VAL A 1 225 ? 8.625 4.242 6.434 1 94 225 VAL A O 1
ATOM 1789 N N . SER A 1 226 ? 7.77 3.578 4.434 1 90.25 226 SER A N 1
ATOM 1790 C CA . SER A 1 226 ? 6.398 3.572 4.93 1 90.25 226 SER A CA 1
ATOM 1791 C C . SER A 1 226 ? 5.906 2.15 5.18 1 90.25 226 SER A C 1
ATOM 1793 O O . SER A 1 226 ? 4.945 1.941 5.926 1 90.25 226 SER A O 1
ATOM 1795 N N . LEU A 1 227 ? 6.629 1.188 4.555 1 89.94 227 LEU A N 1
ATOM 1796 C CA . LEU A 1 227 ? 6.145 -0.186 4.613 1 89.94 227 LEU A CA 1
ATOM 1797 C C . LEU A 1 227 ? 7.242 -1.132 5.086 1 89.94 227 LEU A C 1
ATOM 1799 O O . LEU A 1 227 ? 8.406 -0.967 4.723 1 89.94 227 LEU A O 1
ATOM 1803 N N . ALA A 1 228 ? 6.793 -2.15 5.797 1 90.5 228 ALA A N 1
ATOM 1804 C CA . ALA A 1 228 ? 7.738 -3.152 6.277 1 90.5 228 ALA A CA 1
ATOM 1805 C C . ALA A 1 228 ? 8.414 -3.879 5.117 1 90.5 228 ALA A C 1
ATOM 1807 O O . ALA A 1 228 ? 9.602 -4.18 5.172 1 90.5 228 ALA A O 1
ATOM 1808 N N . LEU A 1 229 ? 7.695 -4.117 4.129 1 88.69 229 LEU A N 1
ATOM 1809 C CA . LEU A 1 229 ? 8.242 -4.844 2.986 1 88.69 229 LEU A CA 1
ATOM 1810 C C . LEU A 1 229 ? 9.344 -4.035 2.305 1 88.69 229 LEU A C 1
ATOM 1812 O O . LEU A 1 229 ? 10.305 -4.605 1.778 1 88.69 229 LEU A O 1
ATOM 1816 N N . GLN A 1 230 ? 9.164 -2.75 2.26 1 92.19 230 GLN A N 1
ATOM 1817 C CA . GLN A 1 230 ? 10.219 -1.888 1.737 1 92.19 230 GLN A CA 1
ATOM 1818 C C . GLN A 1 230 ? 11.5 -2.031 2.553 1 92.19 230 GLN A C 1
ATOM 1820 O O . GLN A 1 230 ? 12.586 -2.172 1.989 1 92.19 230 GLN A O 1
ATOM 1825 N N . ALA A 1 231 ? 11.312 -1.983 3.812 1 93.69 231 ALA A N 1
ATOM 1826 C CA . ALA A 1 231 ? 12.461 -2.117 4.715 1 93.69 231 ALA A CA 1
ATOM 1827 C C . ALA A 1 231 ? 13.156 -3.459 4.516 1 93.69 231 ALA A C 1
ATOM 1829 O O . ALA A 1 231 ? 14.383 -3.518 4.422 1 93.69 231 ALA A O 1
ATOM 1830 N N . ALA A 1 232 ? 12.375 -4.488 4.441 1 92.12 232 ALA A N 1
ATOM 1831 C CA . ALA A 1 232 ? 12.93 -5.832 4.285 1 92.12 232 ALA A CA 1
ATOM 1832 C C . ALA A 1 232 ? 13.719 -5.953 2.984 1 92.12 232 ALA A C 1
ATOM 1834 O O . ALA A 1 232 ? 14.789 -6.566 2.951 1 92.12 232 ALA A O 1
ATOM 1835 N N . ARG A 1 233 ? 13.156 -5.441 1.968 1 90.06 233 ARG A N 1
ATOM 1836 C CA . ARG A 1 233 ? 13.836 -5.508 0.678 1 90.06 233 ARG A CA 1
ATOM 1837 C C . ARG A 1 233 ? 15.156 -4.734 0.713 1 90.06 233 ARG A C 1
ATOM 1839 O O . ARG A 1 233 ? 16.156 -5.176 0.143 1 90.06 233 ARG A O 1
ATOM 1846 N N . LEU A 1 234 ? 15.141 -3.602 1.312 1 93.56 234 LEU A N 1
ATOM 1847 C CA . LEU A 1 234 ? 16.359 -2.807 1.455 1 93.56 234 LEU A CA 1
ATOM 1848 C C . LEU A 1 234 ? 17.406 -3.562 2.258 1 93.56 234 LEU A C 1
ATOM 1850 O O . LEU A 1 234 ? 18.594 -3.541 1.913 1 93.56 234 LEU A O 1
ATOM 1854 N N . VAL A 1 235 ? 16.984 -4.246 3.293 1 95.12 235 VAL A N 1
ATOM 1855 C CA . VAL A 1 235 ? 17.906 -5.059 4.082 1 95.12 235 VAL A CA 1
ATOM 1856 C C . VAL A 1 235 ? 18.484 -6.168 3.213 1 95.12 235 VAL A C 1
ATOM 1858 O O . VAL A 1 235 ? 19.688 -6.438 3.268 1 95.12 235 VAL A O 1
ATOM 1861 N N . ALA A 1 236 ? 17.656 -6.781 2.445 1 91.12 236 ALA A N 1
ATOM 1862 C CA . ALA A 1 236 ? 18.094 -7.867 1.571 1 91.12 236 ALA A CA 1
ATOM 1863 C C . ALA A 1 236 ? 19.156 -7.391 0.591 1 91.12 236 ALA A C 1
ATOM 1865 O O . ALA A 1 236 ? 20.016 -8.172 0.164 1 91.12 236 ALA A O 1
ATOM 1866 N N . GLN A 1 237 ? 19.109 -6.156 0.313 1 89.62 237 GLN A N 1
ATOM 1867 C CA . GLN A 1 237 ? 20.078 -5.582 -0.625 1 89.62 237 GLN A CA 1
ATOM 1868 C C . GLN A 1 237 ? 21.281 -5.023 0.107 1 89.62 237 GLN A C 1
ATOM 1870 O O . GLN A 1 237 ? 22.141 -4.371 -0.501 1 89.62 237 GLN A O 1
ATOM 1875 N N . GLY A 1 238 ? 21.312 -5.133 1.42 1 90.31 238 GLY A N 1
ATOM 1876 C CA . GLY A 1 238 ? 22.484 -4.785 2.215 1 90.31 238 GLY A CA 1
ATOM 1877 C C . GLY A 1 238 ? 22.5 -3.328 2.645 1 90.31 238 GLY A C 1
ATOM 1878 O O . GLY A 1 238 ? 23.547 -2.799 3.023 1 90.31 238 GLY A O 1
ATOM 1879 N N . ALA A 1 239 ? 21.328 -2.703 2.641 1 92.56 239 ALA A N 1
ATOM 1880 C CA . ALA A 1 239 ? 21.281 -1.267 2.9 1 92.56 239 ALA A CA 1
ATOM 1881 C C . ALA A 1 239 ? 21.281 -0.979 4.398 1 92.56 239 ALA A C 1
ATOM 1883 O O . ALA A 1 239 ? 21.438 0.171 4.816 1 92.56 239 ALA A O 1
ATOM 1884 N N . GLY A 1 240 ? 21.125 -1.974 5.211 1 94.88 240 GLY A N 1
ATOM 1885 C CA . GLY A 1 240 ? 21.078 -1.8 6.652 1 94.88 240 GLY A CA 1
ATOM 1886 C C . GLY A 1 240 ? 20.328 -2.908 7.367 1 94.88 240 GLY A C 1
ATOM 1887 O O . GLY A 1 240 ? 20.25 -4.031 6.871 1 94.88 240 GLY A O 1
ATOM 1888 N N . ILE A 1 241 ? 19.906 -2.545 8.625 1 96.81 241 ILE A N 1
ATOM 1889 C CA . ILE A 1 241 ? 19.078 -3.439 9.422 1 96.81 241 ILE A CA 1
ATOM 1890 C C . ILE A 1 241 ? 17.766 -2.758 9.758 1 96.81 241 ILE A C 1
ATOM 1892 O O . ILE A 1 241 ? 17.609 -1.548 9.57 1 96.81 241 ILE A O 1
ATOM 1896 N N . THR A 1 242 ? 16.797 -3.551 10.156 1 96.94 242 THR A N 1
ATOM 1897 C CA . THR A 1 242 ? 15.508 -2.941 10.461 1 96.94 242 THR A CA 1
ATOM 1898 C C . THR A 1 242 ? 14.789 -3.727 11.555 1 96.94 242 THR A C 1
ATOM 1900 O O . THR A 1 242 ? 15.188 -4.844 11.891 1 96.94 242 THR A O 1
ATOM 1903 N N . VAL A 1 243 ? 13.852 -3.047 12.242 1 95.44 243 VAL A N 1
ATOM 1904 C CA . VAL A 1 243 ? 12.922 -3.648 13.188 1 95.44 243 VAL A CA 1
ATOM 1905 C C . VAL A 1 243 ? 11.508 -3.658 12.594 1 95.44 243 VAL A C 1
ATOM 1907 O O . VAL A 1 243 ? 10.938 -2.602 12.328 1 95.44 243 VAL A O 1
ATOM 1910 N N . ILE A 1 244 ? 10.992 -4.887 12.391 1 93.25 244 ILE A N 1
ATOM 1911 C CA . ILE A 1 244 ? 9.703 -4.988 11.719 1 93.25 244 ILE A CA 1
ATOM 1912 C C . ILE A 1 244 ? 8.914 -6.16 12.297 1 93.25 244 ILE A C 1
ATOM 1914 O O . ILE A 1 244 ? 9.367 -6.824 13.234 1 93.25 244 ILE A O 1
ATOM 1918 N N . ASP A 1 245 ? 7.703 -6.316 11.797 1 89.81 245 ASP A N 1
ATOM 1919 C CA . ASP A 1 245 ? 6.875 -7.453 12.195 1 89.81 245 ASP A CA 1
ATOM 1920 C C . ASP A 1 245 ? 7.418 -8.758 11.617 1 89.81 245 ASP A C 1
ATOM 1922 O O . ASP A 1 245 ? 8.062 -8.758 10.562 1 89.81 245 ASP A O 1
ATOM 1926 N N . PRO A 1 246 ? 7.16 -9.906 12.289 1 89.38 246 PRO A N 1
ATOM 1927 C CA . PRO A 1 246 ? 7.699 -11.188 11.836 1 89.38 246 PRO A CA 1
ATOM 1928 C C . PRO A 1 246 ? 7.066 -11.672 10.531 1 89.38 246 PRO A C 1
ATOM 1930 O O . PRO A 1 246 ? 7.684 -12.438 9.789 1 89.38 246 PRO A O 1
ATOM 1933 N N . LEU A 1 247 ? 5.863 -11.273 10.258 1 88.19 247 LEU A N 1
ATOM 1934 C CA . LEU A 1 247 ? 5.191 -11.719 9.039 1 88.19 247 LEU A CA 1
ATOM 1935 C C . LEU A 1 247 ? 5.902 -11.195 7.801 1 88.19 247 LEU A C 1
ATOM 1937 O O . LEU A 1 247 ? 6.148 -11.945 6.855 1 88.19 247 LEU A O 1
ATOM 1941 N N . SER A 1 248 ? 6.23 -9.906 7.805 1 88.19 248 SER A N 1
ATOM 1942 C CA . SER A 1 248 ? 6.965 -9.297 6.699 1 88.19 248 SER A CA 1
ATOM 1943 C C . SER A 1 248 ? 8.391 -9.836 6.621 1 88.19 248 SER A C 1
ATOM 1945 O O . SER A 1 248 ? 8.922 -10.047 5.527 1 88.19 248 SER A O 1
ATOM 1947 N N . ALA A 1 249 ? 9.016 -10.039 7.766 1 90.25 249 ALA A N 1
ATOM 1948 C CA . ALA A 1 249 ? 10.391 -10.523 7.812 1 90.25 249 ALA A CA 1
ATOM 1949 C C . ALA A 1 249 ? 10.516 -11.891 7.152 1 90.25 249 ALA A C 1
ATOM 1951 O O . ALA A 1 249 ? 11.5 -12.164 6.457 1 90.25 249 ALA A O 1
ATOM 1952 N N . ARG A 1 250 ? 9.562 -12.68 7.258 1 85.94 250 ARG A N 1
ATOM 1953 C CA . ARG A 1 250 ? 9.625 -14.07 6.812 1 85.94 250 ARG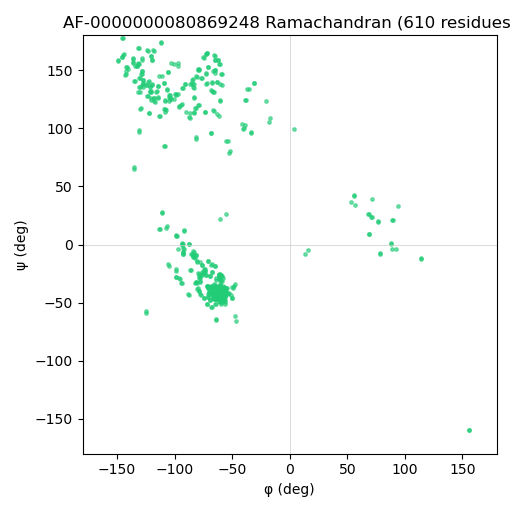 A CA 1
ATOM 1954 C C . ARG A 1 250 ? 9.516 -14.164 5.293 1 85.94 250 ARG A C 1
ATOM 1956 O O . ARG A 1 250 ? 9.938 -15.156 4.695 1 85.94 250 ARG A O 1
ATOM 1963 N N . ILE A 1 251 ? 8.961 -13.211 4.715 1 79.31 251 ILE A N 1
ATOM 1964 C CA . ILE A 1 251 ? 8.805 -13.211 3.264 1 79.31 251 ILE A CA 1
ATOM 1965 C C . ILE A 1 251 ? 10.18 -13.25 2.596 1 79.31 251 ILE A C 1
ATOM 1967 O O . ILE A 1 251 ? 10.336 -13.828 1.517 1 79.31 251 ILE A O 1
ATOM 1971 N N . PHE A 1 252 ? 11.156 -12.711 3.25 1 77.94 252 PHE A N 1
ATOM 1972 C CA . PHE A 1 252 ? 12.492 -12.617 2.678 1 77.94 252 PHE A CA 1
ATOM 1973 C C . PHE A 1 252 ? 13.438 -13.609 3.346 1 77.94 252 PHE A C 1
ATOM 1975 O O . PHE A 1 252 ? 14.656 -13.484 3.227 1 77.94 252 PHE A O 1
ATOM 1982 N N . ALA A 1 253 ? 12.938 -14.547 4.035 1 74.88 253 ALA A N 1
ATOM 1983 C CA . ALA A 1 253 ? 13.758 -15.5 4.785 1 74.88 253 ALA A CA 1
ATOM 1984 C C . ALA A 1 253 ? 14.664 -16.297 3.848 1 74.88 253 ALA A C 1
ATOM 1986 O O . ALA A 1 253 ? 15.75 -16.719 4.242 1 74.88 253 ALA A O 1
ATOM 1987 N N . ASP A 1 254 ? 14.234 -16.422 2.633 1 75.31 254 ASP A N 1
ATOM 1988 C CA . ASP A 1 254 ? 15.008 -17.234 1.694 1 75.31 254 ASP A CA 1
ATOM 1989 C C . ASP A 1 254 ? 16.016 -16.375 0.933 1 75.31 254 ASP A C 1
ATOM 1991 O O . ASP A 1 254 ? 16.703 -16.875 0.04 1 75.31 254 ASP A O 1
ATOM 1995 N N . LYS A 1 255 ? 16.234 -15.188 1.352 1 80 255 LYS A N 1
ATOM 1996 C CA . LYS A 1 255 ? 17.109 -14.281 0.61 1 80 255 LYS A CA 1
ATOM 1997 C C . LYS A 1 255 ? 18.406 -14.008 1.376 1 80 255 LYS A C 1
ATOM 1999 O O . LYS A 1 255 ? 18.938 -12.898 1.32 1 80 255 LYS A O 1
ATOM 2004 N N . GLY A 1 256 ? 18.812 -14.945 2.195 1 85.94 256 GLY A N 1
ATOM 2005 C CA . GLY A 1 256 ? 20.062 -14.789 2.912 1 85.94 256 GLY A CA 1
ATOM 2006 C C . GLY A 1 256 ? 19.969 -13.836 4.086 1 85.94 256 GLY A C 1
ATOM 2007 O O . GLY A 1 256 ? 20.969 -13.227 4.488 1 85.94 256 GLY A O 1
ATOM 2008 N N . LEU A 1 257 ? 18.828 -13.617 4.531 1 93.38 257 LEU A N 1
ATOM 2009 C CA . LEU A 1 257 ? 18.594 -12.727 5.664 1 93.38 257 LEU A CA 1
ATOM 2010 C C . LEU A 1 257 ? 18.469 -13.516 6.961 1 93.38 257 LEU A C 1
ATOM 2012 O O . LEU A 1 257 ? 18.234 -14.727 6.934 1 93.38 257 LEU A O 1
ATOM 2016 N N . THR A 1 258 ? 18.781 -12.883 8.07 1 95.06 258 THR A N 1
ATOM 2017 C CA . THR A 1 258 ? 18.641 -13.461 9.406 1 95.06 258 THR A CA 1
ATOM 2018 C C . THR A 1 258 ? 17.594 -12.695 10.219 1 95.06 258 THR A C 1
ATOM 2020 O O . THR A 1 258 ? 17.609 -11.461 10.242 1 95.06 258 THR A O 1
ATOM 2023 N N . ILE A 1 259 ? 16.719 -13.414 10.82 1 94.94 259 ILE A N 1
ATOM 2024 C CA . ILE A 1 259 ? 15.703 -12.852 11.703 1 94.94 259 ILE A CA 1
ATOM 2025 C C . ILE A 1 259 ? 16.062 -13.125 13.156 1 94.94 259 ILE A C 1
ATOM 2027 O O . ILE A 1 259 ? 16.297 -14.281 13.539 1 94.94 259 ILE A O 1
ATOM 2031 N N . ARG A 1 260 ? 16.156 -12.07 13.953 1 95.25 260 ARG A N 1
ATOM 2032 C CA . ARG A 1 260 ? 16.438 -12.227 15.383 1 95.25 260 ARG A CA 1
ATOM 2033 C C . ARG A 1 260 ? 15.336 -11.594 16.219 1 95.25 260 ARG A C 1
ATOM 2035 O O . ARG A 1 260 ? 14.844 -10.508 15.906 1 95.25 260 ARG A O 1
ATOM 2042 N N . PRO A 1 261 ? 15 -12.273 17.297 1 93.81 261 PRO A N 1
ATOM 2043 C CA . PRO A 1 261 ? 14.062 -11.641 18.234 1 93.81 261 PRO A CA 1
ATOM 2044 C C . PRO A 1 261 ? 14.594 -10.328 18.812 1 93.81 261 PRO A C 1
ATOM 2046 O O . PRO A 1 261 ? 15.797 -10.203 19.047 1 93.81 261 PRO A O 1
ATOM 2049 N N . PHE A 1 262 ? 13.727 -9.375 18.891 1 93.94 262 PHE A N 1
ATOM 2050 C CA . PHE A 1 262 ? 14.039 -8.086 19.5 1 93.94 262 PHE A CA 1
ATOM 2051 C C . PHE A 1 262 ? 13.508 -8.039 20.938 1 93.94 262 PHE A C 1
ATOM 2053 O O . PHE A 1 262 ? 12.344 -8.352 21.172 1 93.94 262 PHE A O 1
ATOM 2060 N N . THR A 1 263 ? 14.258 -7.676 21.922 1 90.31 263 THR A N 1
ATOM 2061 C CA . THR A 1 263 ? 13.922 -7.789 23.328 1 90.31 263 THR A CA 1
ATOM 2062 C C . THR A 1 263 ? 13 -6.652 23.766 1 90.31 263 THR A C 1
ATOM 2064 O O . THR A 1 263 ? 12.25 -6.789 24.734 1 90.31 263 THR A O 1
ATOM 2067 N N . ALA A 1 264 ? 13.062 -5.559 23.062 1 89.12 264 ALA A N 1
ATOM 2068 C CA . ALA A 1 264 ? 12.219 -4.422 23.438 1 89.12 264 ALA A CA 1
ATOM 2069 C C . ALA A 1 264 ? 10.758 -4.691 23.109 1 89.12 264 ALA A C 1
ATOM 2071 O O . ALA A 1 264 ? 10.445 -5.281 22.078 1 89.12 264 ALA A O 1
ATOM 2072 N N . GLU A 1 265 ? 9.938 -4.297 24 1 82.94 265 GLU A N 1
ATOM 2073 C CA . GLU A 1 265 ? 8.5 -4.488 23.797 1 82.94 265 GLU A CA 1
ATOM 2074 C C . GLU A 1 265 ? 7.914 -3.4 22.906 1 82.94 265 GLU A C 1
ATOM 2076 O O . GLU A 1 265 ? 7.605 -2.303 23.375 1 82.94 265 GLU A O 1
ATOM 2081 N N . LEU A 1 266 ? 7.91 -3.654 21.688 1 83 266 LEU A N 1
ATOM 2082 C CA . LEU A 1 266 ? 7.266 -2.748 20.734 1 83 266 LEU A CA 1
ATOM 2083 C C . LEU A 1 266 ? 5.871 -3.252 20.359 1 83 266 LEU A C 1
ATOM 2085 O O . LEU A 1 266 ? 5.129 -2.568 19.656 1 83 266 LEU A O 1
ATOM 2089 N N . ASN A 1 267 ? 5.449 -4.133 20.922 1 66.12 267 ASN A N 1
ATOM 2090 C CA . ASN A 1 267 ? 4.23 -4.879 20.641 1 66.12 267 ASN A CA 1
ATOM 2091 C C . ASN A 1 267 ? 3.303 -4.102 19.703 1 66.12 267 ASN A C 1
ATOM 2093 O O . ASN A 1 267 ? 2.768 -3.059 20.094 1 66.12 267 ASN A O 1
ATOM 2097 N N . ASP A 1 268 ? 3.271 -4.633 18.547 1 76.62 268 ASP A N 1
ATOM 2098 C CA . ASP A 1 268 ? 2.33 -4.121 17.562 1 76.62 268 ASP A CA 1
ATOM 2099 C C . ASP A 1 268 ? 0.992 -4.855 17.641 1 76.62 268 ASP A C 1
ATOM 2101 O O . ASP A 1 268 ? 0.947 -6.086 17.578 1 76.62 268 ASP A O 1
ATOM 2105 N N . THR A 1 269 ? -0.011 -4.086 18.031 1 85.44 269 THR A N 1
ATOM 2106 C CA . THR A 1 269 ? -1.356 -4.648 18.094 1 85.44 269 THR A CA 1
ATOM 2107 C C . THR A 1 269 ? -2.172 -4.234 16.875 1 85.44 269 THR A C 1
ATOM 2109 O O . THR A 1 269 ? -2.141 -3.074 16.469 1 85.44 269 THR A O 1
ATOM 2112 N N . PHE A 1 270 ? -2.678 -5.273 16.234 1 91.12 270 PHE A N 1
ATOM 2113 C CA . PHE A 1 270 ? -3.658 -4.965 15.195 1 91.12 270 PHE A CA 1
ATOM 2114 C C . PHE A 1 270 ? -5.012 -5.586 15.531 1 91.12 270 PHE A C 1
ATOM 2116 O O . PHE A 1 270 ? -5.113 -6.41 16.438 1 91.12 270 PHE A O 1
ATOM 2123 N N . TYR A 1 271 ? -6.031 -5.129 14.789 1 94.12 271 TYR A N 1
ATOM 2124 C CA . TYR A 1 271 ? -7.391 -5.508 15.141 1 94.12 271 TYR A CA 1
ATOM 2125 C C . TYR A 1 271 ? -8.133 -6.086 13.945 1 94.12 271 TYR A C 1
ATOM 2127 O O . TYR A 1 271 ? -7.992 -5.594 12.82 1 94.12 271 TYR A O 1
ATOM 2135 N N . LEU A 1 272 ? -8.812 -7.152 14.234 1 97.06 272 LEU A N 1
ATOM 2136 C CA . LEU A 1 272 ? -9.914 -7.559 13.359 1 97.06 272 LEU A CA 1
ATOM 2137 C C . LEU A 1 272 ? -11.18 -6.766 13.672 1 97.06 272 LEU A C 1
ATOM 2139 O O . LEU A 1 272 ? -11.68 -6.812 14.797 1 97.06 272 LEU A O 1
ATOM 2143 N N . LEU A 1 273 ? -11.625 -6.016 12.711 1 96.38 273 LEU A N 1
ATOM 2144 C CA . LEU A 1 273 ? -12.789 -5.148 12.883 1 96.38 273 LEU A CA 1
ATOM 2145 C C . LEU A 1 273 ? -14 -5.719 12.156 1 96.38 273 LEU A C 1
ATOM 2147 O O . LEU A 1 273 ? -13.898 -6.129 11 1 96.38 273 LEU A O 1
ATOM 2151 N N . THR A 1 274 ? -15.102 -5.746 12.812 1 93.5 274 THR A N 1
ATOM 2152 C CA . THR A 1 274 ? -16.391 -6.129 12.234 1 93.5 274 THR A CA 1
ATOM 2153 C C . THR A 1 274 ? -17.469 -5.133 12.617 1 93.5 274 THR A C 1
ATOM 2155 O O . THR A 1 274 ? -17.359 -4.441 13.633 1 93.5 274 THR A O 1
ATOM 2158 N N . PRO A 1 275 ? -18.469 -5.078 11.727 1 83.88 275 PRO A N 1
ATOM 2159 C CA . PRO A 1 275 ? -19.562 -4.164 12.086 1 83.88 275 PRO A CA 1
ATOM 2160 C C . PRO A 1 275 ? -20.281 -4.582 13.359 1 83.88 275 PRO A C 1
ATOM 2162 O O . PRO A 1 275 ? -20.5 -5.773 13.586 1 83.88 275 PRO A O 1
ATOM 2165 N N . ARG A 1 276 ? -20.594 -3.621 14.141 1 80.06 276 ARG A N 1
ATOM 2166 C CA . ARG A 1 276 ? -21.266 -3.918 15.398 1 80.06 276 ARG A CA 1
ATOM 2167 C C . ARG A 1 276 ? -22.75 -4.195 15.18 1 80.06 276 ARG A C 1
ATOM 2169 O O . ARG A 1 276 ? -23.312 -5.086 15.812 1 80.06 276 ARG A O 1
ATOM 2176 N N . GLU A 1 277 ? -23.359 -3.482 14.344 1 71.19 277 GLU A N 1
ATOM 2177 C CA . GLU A 1 277 ? -24.812 -3.496 14.25 1 71.19 277 GLU A CA 1
ATOM 2178 C C . GLU A 1 277 ? -25.297 -4.492 13.195 1 71.19 277 GLU A C 1
ATOM 2180 O O . GLU A 1 277 ? -26.5 -4.648 12.984 1 71.19 277 GLU A O 1
ATOM 2185 N N . GLN A 1 278 ? -24.453 -5.145 12.562 1 69.5 278 GLN A N 1
ATOM 2186 C CA . GLN A 1 278 ? -24.859 -6.082 11.523 1 69.5 278 GLN A CA 1
ATOM 2187 C C . GLN A 1 278 ? -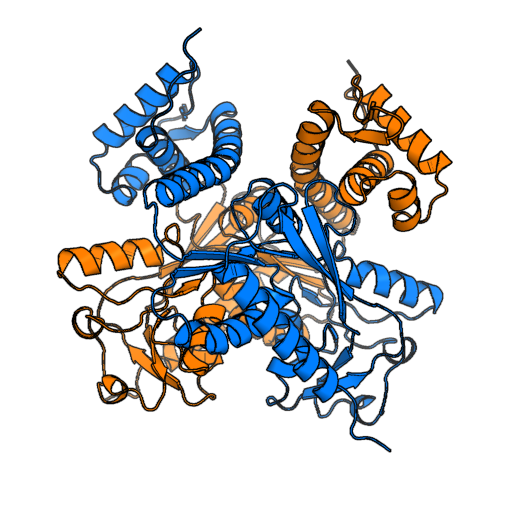24.188 -7.441 11.719 1 69.5 278 GLN A C 1
ATOM 2189 O O . GLN A 1 278 ? -22.984 -7.52 11.938 1 69.5 278 GLN A O 1
ATOM 2194 N N . PRO A 1 279 ? -25.062 -8.445 11.641 1 75.06 279 PRO A N 1
ATOM 2195 C CA . PRO A 1 279 ? -24.469 -9.781 11.719 1 75.06 279 PRO A CA 1
ATOM 2196 C C . PRO A 1 279 ? -23.562 -10.094 10.539 1 75.06 279 PRO A C 1
ATOM 2198 O O . PRO A 1 279 ? -23.812 -9.633 9.422 1 75.06 279 PRO A O 1
ATOM 2201 N N . LEU A 1 280 ? -22.594 -10.906 10.82 1 83.62 280 LEU A N 1
ATOM 2202 C CA . LEU A 1 280 ? -21.656 -11.328 9.781 1 83.62 280 LEU A CA 1
ATOM 2203 C C . LEU A 1 280 ? -22.297 -12.383 8.875 1 83.62 280 LEU A C 1
ATOM 2205 O O . LEU A 1 280 ? -23.078 -13.211 9.336 1 83.62 280 LEU A O 1
ATOM 2209 N N . SER A 1 281 ? -21.938 -12.242 7.648 1 82 281 SER A N 1
ATOM 2210 C CA . SER A 1 281 ? -22.312 -13.312 6.738 1 82 281 SER A CA 1
ATOM 2211 C C . SER A 1 281 ? -21.625 -14.625 7.094 1 82 281 SER A C 1
ATOM 2213 O O . SER A 1 281 ? -20.625 -14.625 7.816 1 82 281 SER A O 1
ATOM 2215 N N . CYS A 1 282 ? -22.188 -15.727 6.637 1 83.5 282 CYS A N 1
ATOM 2216 C CA . CYS A 1 282 ? -21.578 -17.031 6.84 1 83.5 282 CYS A CA 1
ATOM 2217 C C . CYS A 1 282 ? -20.172 -17.078 6.238 1 83.5 282 CYS A C 1
ATOM 2219 O O . CYS A 1 282 ? -19.266 -17.656 6.812 1 83.5 282 CYS A O 1
ATOM 2221 N N . LEU A 1 283 ? -20.078 -16.438 5.102 1 87.5 283 LEU A N 1
ATOM 2222 C CA . LEU A 1 283 ? -18.781 -16.391 4.418 1 87.5 283 LEU A CA 1
ATOM 2223 C C . LEU A 1 283 ? -17.75 -15.641 5.25 1 87.5 283 LEU A C 1
ATOM 2225 O O . LEU A 1 283 ? -16.609 -16.078 5.367 1 87.5 283 LEU A O 1
ATOM 2229 N N . ALA A 1 284 ? -18.141 -14.547 5.855 1 91.12 284 ALA A N 1
ATOM 2230 C CA . ALA A 1 284 ? -17.25 -13.758 6.707 1 91.12 284 ALA A CA 1
ATOM 2231 C C . ALA A 1 284 ? -16.844 -14.539 7.949 1 91.12 284 ALA A C 1
ATOM 2233 O O . ALA A 1 284 ? -15.68 -14.523 8.344 1 91.12 284 ALA A O 1
ATOM 2234 N N . GLN A 1 285 ? -17.766 -15.195 8.492 1 90.56 285 GLN A N 1
ATOM 2235 C CA . GLN A 1 285 ? -17.484 -16 9.672 1 90.56 285 GLN A CA 1
ATOM 2236 C C . GLN A 1 285 ? -16.5 -17.125 9.336 1 90.56 285 GLN A C 1
ATOM 2238 O O . GLN A 1 285 ? -15.562 -17.391 10.102 1 90.56 285 GLN A O 1
ATOM 2243 N N . ALA A 1 286 ? -16.797 -17.719 8.234 1 91.56 286 ALA A N 1
ATOM 2244 C CA . ALA A 1 286 ? -15.898 -18.781 7.797 1 91.56 286 ALA A CA 1
ATOM 2245 C C . ALA A 1 286 ? -14.484 -18.25 7.562 1 91.56 286 ALA A C 1
ATOM 2247 O O . ALA A 1 286 ? -13.5 -18.906 7.918 1 91.56 286 ALA A O 1
ATOM 2248 N N . PHE A 1 287 ? -14.344 -17.109 6.957 1 95.38 287 PHE A N 1
ATOM 2249 C CA . PHE A 1 287 ? -13.039 -16.531 6.695 1 95.38 287 PHE A CA 1
ATOM 2250 C C . PHE A 1 287 ? -12.32 -16.203 8 1 95.38 287 PHE A C 1
ATOM 2252 O O . PHE A 1 287 ? -11.109 -16.406 8.117 1 95.38 287 PHE A O 1
ATOM 2259 N N . ILE A 1 288 ? -13.047 -15.688 8.969 1 96.38 288 ILE A N 1
ATOM 2260 C CA . ILE A 1 288 ? -12.469 -15.359 10.266 1 96.38 288 ILE A CA 1
ATOM 2261 C C . ILE A 1 288 ? -11.883 -16.609 10.906 1 96.38 288 ILE A C 1
ATOM 2263 O O . ILE A 1 288 ? -10.797 -16.578 11.484 1 96.38 288 ILE A O 1
ATOM 2267 N N . GLY A 1 289 ? -12.641 -17.656 10.836 1 95.81 289 GLY A N 1
ATOM 2268 C CA . GLY A 1 289 ? -12.117 -18.922 11.328 1 95.81 289 GLY A CA 1
ATOM 2269 C C . GLY A 1 289 ? -10.812 -19.344 10.664 1 95.81 289 GLY A C 1
ATOM 2270 O O . GLY A 1 289 ? -9.867 -19.734 11.344 1 95.81 289 GLY A O 1
ATOM 2271 N N . GLU A 1 290 ? -10.773 -19.266 9.328 1 95.44 290 GLU A N 1
ATOM 2272 C CA . GLU A 1 290 ? -9.562 -19.578 8.578 1 95.44 290 GLU A CA 1
ATOM 2273 C C . GLU A 1 290 ? -8.414 -18.672 8.984 1 95.44 290 GLU A C 1
ATOM 2275 O O . GLU A 1 290 ? -7.273 -19.125 9.125 1 95.44 290 GLU A O 1
ATOM 2280 N N . PHE A 1 291 ? -8.742 -17.375 9.156 1 96.44 291 PHE A N 1
ATOM 2281 C CA . PHE A 1 291 ? -7.746 -16.391 9.57 1 96.44 291 PHE A CA 1
ATOM 2282 C C . PHE A 1 291 ? -7.145 -16.766 10.922 1 96.44 291 PHE A C 1
ATOM 2284 O O . PHE A 1 291 ? -5.922 -16.781 11.078 1 96.44 291 PHE A O 1
ATOM 2291 N N . ARG A 1 292 ? -7.965 -17.078 11.844 1 95.81 292 ARG A N 1
ATOM 2292 C CA . ARG A 1 292 ? -7.508 -17.406 13.195 1 95.81 292 ARG A CA 1
ATOM 2293 C C . ARG A 1 292 ? -6.633 -18.656 13.188 1 95.81 292 ARG A C 1
ATOM 2295 O O . ARG A 1 292 ? -5.613 -18.703 13.883 1 95.81 292 ARG A O 1
ATOM 2302 N N . THR A 1 293 ? -7.004 -19.656 12.43 1 93.69 293 THR A N 1
ATOM 2303 C CA . THR A 1 293 ? -6.238 -20.891 12.312 1 93.69 293 THR A CA 1
ATOM 2304 C C . THR A 1 293 ? -4.852 -20.609 11.742 1 93.69 293 THR A C 1
ATOM 2306 O O . THR A 1 293 ? -3.846 -21.078 12.281 1 93.69 293 THR A O 1
ATOM 2309 N N . HIS A 1 294 ? -4.801 -19.828 10.68 1 93.25 294 HIS A N 1
ATOM 2310 C CA . HIS A 1 294 ? -3.531 -19.516 10.039 1 93.25 294 HIS A CA 1
ATOM 2311 C C . HIS A 1 294 ? -2.65 -18.656 10.945 1 93.25 294 HIS A C 1
ATOM 2313 O O . HIS A 1 294 ? -1.434 -18.859 10.992 1 93.25 294 HIS A O 1
ATOM 2319 N N . PHE A 1 295 ? -3.295 -17.703 11.594 1 92.81 295 PHE A N 1
ATOM 2320 C CA . PHE A 1 295 ? -2.537 -16.812 12.469 1 92.81 295 PHE A CA 1
ATOM 2321 C C . PHE A 1 295 ? -1.903 -17.594 13.609 1 92.81 295 PHE A C 1
ATOM 2323 O O . PHE A 1 295 ? -0.734 -17.391 13.945 1 92.81 295 PHE A O 1
ATOM 2330 N N . SER A 1 296 ? -2.629 -18.484 14.211 1 90.69 296 SER A N 1
ATOM 2331 C CA . SER A 1 296 ? -2.131 -19.312 15.305 1 90.69 296 SER A CA 1
ATOM 2332 C C . SER A 1 296 ? -0.986 -20.203 14.844 1 90.69 296 SER A C 1
ATOM 2334 O O . SER A 1 296 ? -0.01 -20.406 15.57 1 90.69 296 SER A O 1
ATOM 2336 N N . ALA A 1 297 ? -1.047 -20.719 13.672 1 86.88 297 ALA A N 1
ATOM 2337 C CA . ALA A 1 297 ? -0.011 -21.578 13.117 1 86.88 297 ALA A CA 1
ATOM 2338 C C . ALA A 1 297 ? 1.282 -20.812 12.875 1 86.88 297 ALA A C 1
ATOM 2340 O O . ALA A 1 297 ? 2.377 -21.328 13.086 1 86.88 297 ALA A O 1
ATOM 2341 N N . THR A 1 298 ? 1.061 -19.594 12.375 1 81.62 298 THR A N 1
ATOM 2342 C CA . THR A 1 298 ? 2.217 -18.766 12.062 1 81.62 298 THR A CA 1
ATOM 2343 C C . THR A 1 298 ? 2.947 -18.359 13.344 1 81.62 298 THR A C 1
ATOM 2345 O O . THR A 1 298 ? 4.176 -18.281 13.367 1 81.62 298 THR A O 1
ATOM 2348 N N . LEU A 1 299 ? 2.232 -18.031 14.406 1 75.94 299 LEU A N 1
ATOM 2349 C CA . LEU A 1 299 ? 2.846 -17.672 15.68 1 75.94 299 LEU A CA 1
ATOM 2350 C C . LEU A 1 299 ? 3.605 -18.844 16.266 1 75.94 299 LEU A C 1
ATOM 2352 O O . LEU A 1 299 ? 4.66 -18.672 16.875 1 75.94 299 LEU A O 1
ATOM 2356 N N . ARG A 1 300 ? 3.055 -20.016 16.125 1 64.56 300 ARG A N 1
ATOM 2357 C CA . ARG A 1 300 ? 3.709 -21.203 16.641 1 64.56 300 ARG A CA 1
ATOM 2358 C C . ARG A 1 300 ? 5.012 -21.484 15.906 1 64.56 300 ARG A C 1
ATOM 2360 O O . ARG A 1 300 ? 5.973 -21.984 16.484 1 64.56 300 ARG A O 1
ATOM 2367 N N . GLY A 1 301 ? 5.039 -21.188 14.664 1 58.72 301 GLY A N 1
ATOM 2368 C CA . GLY A 1 301 ? 6.25 -21.391 13.883 1 58.72 301 GLY A CA 1
ATOM 2369 C C . GLY A 1 301 ? 7.344 -20.391 14.203 1 58.72 301 GLY A C 1
ATOM 2370 O O . GLY A 1 301 ? 8.492 -20.562 13.797 1 58.72 301 GLY A O 1
ATOM 2371 N N . THR A 1 302 ? 6.992 -19.281 14.648 1 55.97 302 THR A N 1
ATOM 2372 C CA . THR A 1 302 ? 7.965 -18.266 15.023 1 55.97 302 THR A CA 1
ATOM 2373 C C . THR A 1 302 ? 8.602 -18.609 16.375 1 55.97 302 THR A C 1
ATOM 2375 O O . THR A 1 302 ? 9.539 -17.938 16.797 1 55.97 302 THR A O 1
ATOM 2378 N N . GLU A 1 303 ? 7.945 -19.5 17.125 1 47.97 303 GLU A N 1
ATOM 2379 C CA . GLU A 1 303 ? 8.586 -19.906 18.375 1 47.97 303 GLU A CA 1
ATOM 2380 C C . GLU A 1 303 ? 9.906 -20.625 18.094 1 47.97 303 GLU A C 1
ATOM 2382 O O . GLU A 1 303 ? 10 -21.453 17.188 1 47.97 303 GLU A O 1
ATOM 2387 N N . PRO A 1 304 ? 11.047 -20.031 18.453 1 43.75 304 PRO A N 1
ATOM 2388 C CA . PRO A 1 304 ? 12.312 -20.766 18.344 1 43.75 304 PRO A CA 1
ATOM 2389 C C . PRO A 1 304 ? 12.164 -22.234 18.688 1 43.75 304 PRO A C 1
ATOM 2391 O O . PRO A 1 304 ? 11.242 -22.625 19.422 1 43.75 304 PRO A O 1
ATOM 2394 N N . PRO A 1 305 ? 12.773 -23.125 17.797 1 33.75 305 PRO A N 1
ATOM 2395 C CA . PRO A 1 305 ? 12.789 -24.516 18.297 1 33.75 305 PRO A CA 1
ATOM 2396 C C . PRO A 1 305 ? 13.039 -24.594 19.797 1 33.75 305 PRO A C 1
ATOM 2398 O O . PRO A 1 305 ? 13.672 -23.703 20.375 1 33.75 305 PRO A O 1
ATOM 2401 N N . GLY A 1 306 ? 12.07 -25.312 20.641 1 28.73 306 GLY A N 1
ATOM 2402 C CA . GLY A 1 306 ? 12.281 -25.625 22.031 1 28.73 306 GLY A CA 1
ATOM 2403 C C . GLY A 1 306 ? 13.742 -25.859 22.391 1 28.73 306 GLY A C 1
ATOM 2404 O O . GLY A 1 306 ? 14.492 -26.422 21.578 1 28.73 306 GLY A O 1
ATOM 2405 N N . SER A 1 307 ? 14.109 -25.328 23.531 1 25.72 307 SER A N 1
ATOM 2406 C CA . SER A 1 307 ? 15.164 -26 24.297 1 25.72 307 SER A CA 1
ATOM 2407 C C . SER A 1 307 ? 14.883 -27.484 24.438 1 25.72 307 SER A C 1
ATOM 2409 O O . SER A 1 307 ? 13.75 -27.891 24.75 1 25.72 307 SER A O 1
ATOM 2411 N N . MET B 1 1 ? -10.047 39.688 12.148 1 26.16 1 MET B N 1
ATOM 2412 C CA . MET B 1 1 ? -10.516 38.5 12.828 1 26.16 1 MET B CA 1
ATOM 2413 C C . MET B 1 1 ? -9.406 37.438 12.891 1 26.16 1 MET B C 1
ATOM 2415 O O . MET B 1 1 ? -8.82 37.094 11.867 1 26.16 1 MET B O 1
ATOM 2419 N N . ASP B 1 2 ? -8.664 37.281 13.961 1 31.06 2 ASP B N 1
ATOM 2420 C CA . ASP B 1 2 ? -7.449 36.531 14.273 1 31.06 2 ASP B CA 1
ATOM 2421 C C . ASP B 1 2 ? -7.621 35.062 13.945 1 31.06 2 ASP B C 1
ATOM 2423 O O . ASP B 1 2 ? -8.602 34.438 14.352 1 31.06 2 ASP B O 1
ATOM 2427 N N . SER B 1 3 ? -7.344 34.625 12.828 1 38.81 3 SER B N 1
ATOM 2428 C CA . SER B 1 3 ? -7.348 33.219 12.43 1 38.81 3 SER B CA 1
ATOM 2429 C C . SER B 1 3 ? -6.922 32.312 13.586 1 38.81 3 SER B C 1
ATOM 2431 O O . SER B 1 3 ? -5.867 32.531 14.188 1 38.81 3 SER B O 1
ATOM 2433 N N . PRO B 1 4 ? -7.832 31.75 14.297 1 42.69 4 PRO B N 1
ATOM 2434 C CA . PRO B 1 4 ? -7.504 30.953 15.492 1 42.69 4 PRO B CA 1
ATOM 2435 C C . PRO B 1 4 ? -6.258 30.094 15.312 1 42.69 4 PRO B C 1
ATOM 2437 O O . PRO B 1 4 ? -6.055 29.516 14.242 1 42.69 4 PRO B O 1
ATOM 2440 N N . ARG B 1 5 ? -5.117 30.484 15.797 1 49.53 5 ARG B N 1
ATOM 2441 C CA . ARG B 1 5 ? -3.85 29.766 15.844 1 49.53 5 ARG B CA 1
ATOM 2442 C C . ARG B 1 5 ? -4.023 28.391 16.484 1 49.53 5 ARG B C 1
ATOM 2444 O O . ARG B 1 5 ? -4.262 28.281 17.688 1 49.53 5 ARG B O 1
ATOM 2451 N N . LEU B 1 6 ? -4.496 27.438 15.828 1 56.69 6 LEU B N 1
ATOM 2452 C CA . LEU B 1 6 ? -4.648 26.078 16.344 1 56.69 6 LEU B CA 1
ATOM 2453 C C . LEU B 1 6 ? -3.287 25.453 16.625 1 56.69 6 LEU B C 1
ATOM 2455 O O . LEU B 1 6 ? -2.391 25.516 15.781 1 56.69 6 LEU B O 1
ATOM 2459 N N . SER B 1 7 ? -3.047 25.188 17.906 1 62.62 7 SER B N 1
ATOM 2460 C CA . SER B 1 7 ? -1.771 24.594 18.297 1 62.62 7 SER B CA 1
ATOM 2461 C C . SER B 1 7 ? -1.699 23.125 17.891 1 62.62 7 SER B C 1
ATOM 2463 O O . SER B 1 7 ? -2.721 22.422 17.859 1 62.62 7 SER B O 1
ATOM 2465 N N . ASP B 1 8 ? -0.568 22.734 17.594 1 63.75 8 ASP B N 1
ATOM 2466 C CA . ASP B 1 8 ? -0.293 21.344 17.25 1 63.75 8 ASP B CA 1
ATOM 2467 C C . ASP B 1 8 ? -0.735 20.406 18.359 1 63.75 8 ASP B C 1
ATOM 2469 O O . ASP B 1 8 ? -1.276 19.328 18.094 1 63.75 8 ASP B O 1
ATOM 2473 N N . ARG B 1 9 ? -0.511 20.844 19.609 1 71.5 9 ARG B N 1
ATOM 2474 C CA . ARG B 1 9 ? -0.852 20 20.75 1 71.5 9 ARG B CA 1
ATOM 2475 C C . ARG B 1 9 ? -2.359 19.781 20.844 1 71.5 9 ARG B C 1
ATOM 2477 O O . ARG B 1 9 ? -2.82 18.688 21.188 1 71.5 9 ARG B O 1
ATOM 2484 N N . GLN B 1 10 ? -3.051 20.844 20.516 1 77.88 10 GLN B N 1
ATOM 2485 C CA . GLN B 1 10 ? -4.508 20.766 20.531 1 77.88 10 GLN B CA 1
ATOM 2486 C C . GLN B 1 10 ? -5.012 19.781 19.484 1 77.88 10 GLN B C 1
ATOM 2488 O O . GLN B 1 10 ? -5.867 18.938 19.766 1 77.88 10 GLN B O 1
ATOM 2493 N N . LEU B 1 11 ? -4.379 19.891 18.406 1 75.44 11 LEU B N 1
ATOM 2494 C CA . LEU B 1 11 ? -4.812 19.062 17.297 1 75.44 11 LEU B CA 1
ATOM 2495 C C . LEU B 1 11 ? -4.457 17.594 17.531 1 75.44 11 LEU B C 1
ATOM 2497 O O . LEU B 1 11 ? -5.234 16.703 17.203 1 75.44 11 LEU B O 1
ATOM 2501 N N . GLN B 1 12 ? -3.344 17.406 18.141 1 75.38 12 GLN B N 1
ATOM 2502 C CA . GLN B 1 12 ? -2.932 16.047 18.484 1 75.38 12 GLN B CA 1
ATOM 2503 C C . GLN B 1 12 ? -3.871 15.438 19.531 1 75.38 12 GLN B C 1
ATOM 2505 O O . GLN B 1 12 ? -4.262 14.273 19.406 1 75.38 12 GLN B O 1
ATOM 2510 N N . ALA B 1 13 ? -4.152 16.234 20.547 1 80.44 13 ALA B N 1
ATOM 2511 C CA . ALA B 1 13 ? -5.074 15.766 21.578 1 80.44 13 ALA B CA 1
ATOM 2512 C C . ALA B 1 13 ? -6.418 15.367 20.984 1 80.44 13 ALA B C 1
ATOM 2514 O O . ALA B 1 13 ? -6.957 14.305 21.297 1 80.44 13 ALA B O 1
ATOM 2515 N N . PHE B 1 14 ? -6.926 16.234 20.047 1 83 14 PHE B N 1
ATOM 2516 C CA . PHE B 1 14 ? -8.195 15.992 19.375 1 83 14 PHE B CA 1
ATOM 2517 C C . PHE B 1 14 ? -8.125 14.695 18.562 1 83 14 PHE B C 1
ATOM 2519 O O . PHE B 1 14 ? -9.008 13.844 18.688 1 83 14 PHE B O 1
ATOM 2526 N N . GLN B 1 15 ? -7.066 14.625 17.906 1 77.12 15 GLN B N 1
ATOM 2527 C CA . GLN B 1 15 ? -6.891 13.453 17.062 1 77.12 15 GLN B CA 1
ATOM 2528 C C . GLN B 1 15 ? -6.855 12.172 17.906 1 77.12 15 GLN B C 1
ATOM 2530 O O . GLN B 1 15 ? -7.492 11.18 17.547 1 77.12 15 GLN B O 1
ATOM 2535 N N . GLN B 1 16 ? -6.113 12.172 18.984 1 76.81 16 GLN B N 1
ATOM 2536 C CA . GLN B 1 16 ? -5.977 10.992 19.828 1 76.81 16 GLN B CA 1
ATOM 2537 C C . GLN B 1 16 ? -7.312 10.625 20.469 1 76.81 16 GLN B C 1
ATOM 2539 O O . GLN B 1 16 ? -7.629 9.438 20.625 1 76.81 16 GLN B O 1
ATOM 2544 N N . VAL B 1 17 ? -8.062 11.602 20.781 1 82.5 17 VAL B N 1
ATOM 2545 C CA . VAL B 1 17 ? -9.359 11.32 21.375 1 82.5 17 VAL B CA 1
ATOM 2546 C C . VAL B 1 17 ? -10.289 10.695 20.328 1 82.5 17 VAL B C 1
ATOM 2548 O O . VAL B 1 17 ? -11.031 9.758 20.625 1 82.5 17 VAL B O 1
ATOM 2551 N N . MET B 1 18 ? -10.164 11.266 19.203 1 78.56 18 MET B N 1
ATOM 2552 C CA . MET B 1 18 ? -10.992 10.734 18.125 1 78.56 18 MET B CA 1
ATOM 2553 C C . MET B 1 18 ? -10.641 9.281 17.828 1 78.56 18 MET B C 1
ATOM 2555 O O . MET B 1 18 ? -11.523 8.461 17.578 1 78.56 18 MET B O 1
ATOM 2559 N N . GLU B 1 19 ? -9.406 9.078 17.922 1 70.69 19 GLU B N 1
ATOM 2560 C CA . GLU B 1 19 ? -8.898 7.754 17.562 1 70.69 19 GLU B CA 1
ATOM 2561 C C . GLU B 1 19 ? -9.094 6.758 18.703 1 70.69 19 GLU B C 1
ATOM 2563 O O . GLU B 1 19 ? -9.422 5.594 18.469 1 70.69 19 GLU B O 1
ATOM 2568 N N . CYS B 1 20 ? -8.922 7.148 19.938 1 70.44 20 CYS B N 1
ATOM 2569 C CA . CYS B 1 20 ? -9.016 6.293 21.125 1 70.44 20 CYS B CA 1
ATOM 2570 C C . CYS B 1 20 ? -10.461 6.191 21.609 1 70.44 20 CYS B C 1
ATOM 2572 O O . CYS B 1 20 ? -10.82 5.234 22.297 1 70.44 20 CYS B O 1
ATOM 2574 N N . GLY B 1 21 ? -11.242 7.234 21.188 1 71.94 21 GLY B N 1
ATOM 2575 C CA . GLY B 1 21 ? -12.641 7.277 21.609 1 71.94 21 GLY B CA 1
ATOM 2576 C C . GLY B 1 21 ? -12.828 7.762 23.031 1 71.94 21 GLY B C 1
ATOM 2577 O O . GLY B 1 21 ? -13.953 7.801 23.531 1 71.94 21 GLY B O 1
ATOM 2578 N N . SER B 1 22 ? -11.695 7.914 23.734 1 79.94 22 SER B N 1
ATOM 2579 C CA . SER B 1 22 ? -11.789 8.375 25.125 1 79.94 22 SER B CA 1
ATOM 2580 C C . SER B 1 22 ? -10.656 9.344 25.453 1 79.94 22 SER B C 1
ATOM 2582 O O . SER B 1 22 ? -9.594 9.305 24.844 1 79.94 22 SER B O 1
ATOM 2584 N N . VAL B 1 23 ? -10.969 10.211 26.406 1 85.88 23 VAL B N 1
ATOM 2585 C CA . VAL B 1 23 ? -9.969 11.18 26.859 1 85.88 23 VAL B CA 1
ATOM 2586 C C . VAL B 1 23 ? -8.844 10.453 27.594 1 85.88 23 VAL B C 1
ATOM 2588 O O . VAL B 1 23 ? -7.668 10.781 27.422 1 85.88 23 VAL B O 1
ATOM 2591 N N . SER B 1 24 ? -9.281 9.453 28.297 1 83.5 24 SER B N 1
ATOM 2592 C CA . SER B 1 24 ? -8.281 8.672 29.031 1 83.5 24 SER B CA 1
ATOM 2593 C C . SER B 1 24 ? -7.363 7.918 28.078 1 83.5 24 SER B C 1
ATOM 2595 O O . SER B 1 24 ? -6.148 7.863 28.281 1 83.5 24 SER B O 1
ATOM 2597 N N . GLY B 1 25 ? -7.957 7.395 27.156 1 80.19 25 GLY B N 1
ATOM 2598 C CA . GLY B 1 25 ? -7.16 6.719 26.141 1 80.19 25 GLY B CA 1
ATOM 2599 C C . GLY B 1 25 ? -6.195 7.645 25.422 1 80.19 25 GLY B C 1
ATOM 2600 O O . GLY B 1 25 ? -5.043 7.277 25.172 1 80.19 25 GLY B O 1
ATOM 2601 N N . ALA B 1 26 ? -6.613 8.773 25.125 1 81.5 26 ALA B N 1
ATOM 2602 C CA . ALA B 1 26 ? -5.781 9.781 24.469 1 81.5 26 ALA B CA 1
ATOM 2603 C C . ALA B 1 26 ? -4.648 10.227 25.391 1 81.5 26 ALA B C 1
ATOM 2605 O O . ALA B 1 26 ? -3.514 10.414 24.938 1 81.5 26 ALA B O 1
ATOM 2606 N N . ALA B 1 27 ? -4.922 10.32 26.609 1 84.38 27 ALA B N 1
ATOM 2607 C CA . ALA B 1 27 ? -3.92 10.719 27.594 1 84.38 27 ALA B CA 1
ATOM 2608 C C . ALA B 1 27 ? -2.779 9.703 27.641 1 84.38 27 ALA B C 1
ATOM 2610 O O . ALA B 1 27 ? -1.606 10.078 27.672 1 84.38 27 ALA B O 1
ATOM 2611 N N . ARG B 1 28 ? -3.191 8.547 27.625 1 76.62 28 ARG B N 1
ATOM 2612 C CA . ARG B 1 28 ? -2.209 7.469 27.656 1 76.62 28 ARG B CA 1
ATOM 2613 C C . ARG B 1 28 ? -1.324 7.508 26.406 1 76.62 28 ARG B C 1
ATOM 2615 O O . ARG B 1 28 ? -0.105 7.348 26.5 1 76.62 28 ARG B O 1
ATOM 2622 N N . ARG B 1 29 ? -1.954 7.844 25.375 1 71.88 29 ARG B N 1
ATOM 2623 C CA . ARG B 1 29 ? -1.238 7.805 24.109 1 71.88 29 ARG B CA 1
ATOM 2624 C C . ARG B 1 29 ? -0.331 9.023 23.953 1 71.88 29 ARG B C 1
ATOM 2626 O O . ARG B 1 29 ? 0.737 8.93 23.344 1 71.88 29 ARG B O 1
ATOM 2633 N N . LEU B 1 30 ? -0.685 10.086 24.469 1 72.38 30 LEU B N 1
ATOM 2634 C CA . LEU B 1 30 ? 0.044 11.344 24.359 1 72.38 30 LEU B CA 1
ATOM 2635 C C . LEU B 1 30 ? 1.007 11.523 25.531 1 72.38 30 LEU B C 1
ATOM 2637 O O . LEU B 1 30 ? 1.801 12.461 25.547 1 72.38 30 LEU B O 1
ATOM 2641 N N . PHE B 1 31 ? 0.967 10.57 26.453 1 75.69 31 PHE B N 1
ATOM 2642 C CA . PHE B 1 31 ? 1.801 10.602 27.641 1 75.69 31 PHE B CA 1
ATOM 2643 C C . PHE B 1 31 ? 1.59 11.898 28.406 1 75.69 31 PHE B C 1
ATOM 2645 O O . PHE B 1 31 ? 2.555 12.555 28.812 1 75.69 31 PHE B O 1
ATOM 2652 N N . ILE B 1 32 ? 0.397 12.289 28.516 1 77.5 32 ILE B N 1
ATOM 2653 C CA . ILE B 1 32 ? 0.022 13.438 29.328 1 77.5 32 ILE B CA 1
ATOM 2654 C C . ILE B 1 32 ? -1.157 13.062 30.219 1 77.5 32 ILE B C 1
ATOM 2656 O O . ILE B 1 32 ? -1.811 12.039 30.016 1 77.5 32 ILE B O 1
ATOM 2660 N N . ALA B 1 33 ? -1.276 13.797 31.312 1 81.44 33 ALA B N 1
ATOM 2661 C CA . ALA B 1 33 ? -2.373 13.539 32.25 1 81.44 33 ALA B CA 1
ATOM 2662 C C . ALA B 1 33 ? -3.719 13.875 31.609 1 81.44 33 ALA B C 1
ATOM 2664 O O . ALA B 1 33 ? -3.799 14.719 30.719 1 81.44 33 ALA B O 1
ATOM 2665 N N . GLN B 1 34 ? -4.723 13.141 32.031 1 86.12 34 GLN B N 1
ATOM 2666 C CA . GLN B 1 34 ? -6.074 13.266 31.484 1 86.12 34 GLN B CA 1
ATOM 2667 C C . GLN B 1 34 ? -6.551 14.719 31.547 1 86.12 34 GLN B C 1
ATOM 2669 O O . GLN B 1 34 ? -7.148 15.211 30.578 1 86.12 34 GLN B O 1
ATOM 2674 N N . PRO B 1 35 ? -6.281 15.43 32.688 1 86.25 35 PRO B N 1
ATOM 2675 C CA . PRO B 1 35 ? -6.727 16.828 32.688 1 86.25 35 PRO B CA 1
ATOM 2676 C C . PRO B 1 35 ? -6.07 17.656 31.578 1 86.25 35 PRO B C 1
ATOM 2678 O O . PRO B 1 35 ? -6.676 18.594 31.062 1 86.25 35 PRO B O 1
ATOM 2681 N N . GLY B 1 36 ? -4.871 17.25 31.281 1 86.81 36 GLY B N 1
ATOM 2682 C CA . GLY B 1 36 ? -4.156 17.922 30.203 1 86.81 36 GLY B CA 1
ATOM 2683 C C . GLY B 1 36 ? -4.832 17.766 28.859 1 86.81 36 GLY B C 1
ATOM 2684 O O . GLY B 1 36 ? -4.949 18.734 28.094 1 86.81 36 GLY B O 1
ATOM 2685 N N . VAL B 1 37 ? -5.262 16.578 28.609 1 89.12 37 VAL B N 1
ATOM 2686 C CA . VAL B 1 37 ? -5.965 16.328 27.359 1 89.12 37 VAL B CA 1
ATOM 2687 C C . VAL B 1 37 ? -7.277 17.094 27.328 1 89.12 37 VAL B C 1
ATOM 2689 O O . VAL B 1 37 ? -7.625 17.703 26.312 1 89.12 37 VAL B O 1
ATOM 2692 N N . THR B 1 38 ? -7.969 17.125 28.453 1 87.12 38 THR B N 1
ATOM 2693 C CA . THR B 1 38 ? -9.25 17.812 28.562 1 87.12 38 THR B CA 1
ATOM 2694 C C . THR B 1 38 ? -9.078 19.312 28.328 1 87.12 38 THR B C 1
ATOM 2696 O O . THR B 1 38 ? -9.859 19.922 27.609 1 87.12 38 THR B O 1
ATOM 2699 N N . ARG B 1 39 ? -8.039 19.828 28.875 1 86.62 39 ARG B N 1
ATOM 2700 C CA . ARG B 1 39 ? -7.742 21.25 28.719 1 86.62 39 ARG B CA 1
ATOM 2701 C C . ARG B 1 39 ? -7.461 21.578 27.25 1 86.62 39 ARG B C 1
ATOM 2703 O O . ARG B 1 39 ? -7.953 22.578 26.734 1 86.62 39 ARG B O 1
ATOM 2710 N N . LEU B 1 40 ? -6.664 20.734 26.656 1 85.88 40 LEU B N 1
ATOM 2711 C CA . LEU B 1 40 ? -6.297 20.953 25.266 1 85.88 40 LEU B CA 1
ATOM 2712 C C . LEU B 1 40 ? -7.527 20.906 24.359 1 85.88 40 LEU B C 1
ATOM 2714 O O . LEU B 1 40 ? -7.656 21.703 23.438 1 85.88 40 LEU B O 1
ATOM 2718 N N . LEU B 1 41 ? -8.406 20.047 24.672 1 86.69 41 LEU B N 1
ATOM 2719 C CA . LEU B 1 41 ? -9.625 19.906 23.891 1 86.69 41 LEU B CA 1
ATOM 2720 C C . LEU B 1 41 ? -10.547 21.109 24.078 1 86.69 41 LEU B C 1
ATOM 2722 O O . LEU B 1 41 ? -11.125 21.625 23.125 1 86.69 41 LEU B O 1
ATOM 2726 N N . LYS B 1 42 ? -10.672 21.547 25.312 1 86.44 42 LYS B N 1
ATOM 2727 C CA . LYS B 1 42 ? -11.5 22.719 25.625 1 86.44 42 LYS B CA 1
ATOM 2728 C C . LYS B 1 42 ? -10.961 23.969 24.938 1 86.44 42 LYS B C 1
ATOM 2730 O O . LYS B 1 42 ? -11.734 24.766 24.406 1 86.44 42 LYS B O 1
ATOM 2735 N N . GLN B 1 43 ? -9.656 24.047 25 1 81.38 43 GLN B N 1
ATOM 2736 C CA . GLN B 1 43 ? -9.016 25.172 24.344 1 81.38 43 GLN B CA 1
ATOM 2737 C C . GLN B 1 43 ? -9.258 25.125 22.828 1 81.38 43 GLN B C 1
ATOM 2739 O O . GLN B 1 43 ? -9.5 26.156 22.203 1 81.38 43 GLN B O 1
ATOM 2744 N N . LEU B 1 44 ? -9.117 23.953 22.266 1 80.25 44 LEU B N 1
ATOM 2745 C CA . LEU B 1 44 ? -9.359 23.781 20.844 1 80.25 44 LEU B CA 1
ATOM 2746 C C . LEU B 1 44 ? -10.789 24.172 20.484 1 80.25 44 LEU B C 1
ATOM 2748 O O . LEU B 1 44 ? -11.008 24.891 19.516 1 80.25 44 LEU B O 1
ATOM 2752 N N . GLU B 1 45 ? -11.742 23.703 21.25 1 82.38 45 GLU B N 1
ATOM 2753 C CA . GLU B 1 45 ? -13.148 24.031 21.016 1 82.38 45 GLU B CA 1
ATOM 2754 C C . GLU B 1 45 ? -13.391 25.531 21.125 1 82.38 45 GLU B C 1
ATOM 2756 O O . GLU B 1 45 ? -14.148 26.094 20.328 1 82.38 45 GLU B O 1
ATOM 2761 N N . HIS B 1 46 ? -12.742 26.141 22.109 1 76.75 46 HIS B N 1
ATOM 2762 C CA . HIS B 1 46 ? -12.812 27.594 22.281 1 76.75 46 HIS B CA 1
ATOM 2763 C C . HIS B 1 46 ? -12.266 28.312 21.047 1 76.75 46 HIS B C 1
ATOM 2765 O O . HIS B 1 46 ? -12.906 29.234 20.531 1 76.75 46 HIS B O 1
ATOM 2771 N N . ASP B 1 47 ? -11.117 27.891 20.609 1 72.38 47 ASP B N 1
ATOM 2772 C CA . ASP B 1 47 ? -10.461 28.531 19.469 1 72.38 47 ASP B CA 1
ATOM 2773 C C . ASP B 1 47 ? -11.273 28.344 18.188 1 72.38 47 ASP B C 1
ATOM 2775 O O . ASP B 1 47 ? -11.305 29.219 17.328 1 72.38 47 ASP B O 1
ATOM 2779 N N . LEU B 1 48 ? -11.852 27.172 18.094 1 71.38 48 LEU B N 1
ATOM 2780 C CA . LEU B 1 48 ? -12.617 26.844 16.906 1 71.38 48 LEU B CA 1
ATOM 2781 C C . LEU B 1 48 ? -13.992 27.5 16.938 1 71.38 48 LEU B C 1
ATOM 2783 O O . LEU B 1 48 ? -14.602 27.734 15.898 1 71.38 48 LEU B O 1
ATOM 2787 N N . GLY B 1 49 ? -14.523 27.719 18.172 1 69.88 49 GLY B N 1
ATOM 2788 C CA . GLY B 1 49 ? -15.812 28.344 18.328 1 69.88 49 GLY B CA 1
ATOM 2789 C C . GLY B 1 49 ? -16.969 27.375 18.297 1 69.88 49 GLY B C 1
ATOM 2790 O O . GLY B 1 49 ? -18.141 27.766 18.203 1 69.88 49 GLY B O 1
ATOM 2791 N N . PHE B 1 50 ? -16.609 26.078 18.141 1 72.75 50 PHE B N 1
ATOM 2792 C CA . PHE B 1 50 ? -17.672 25.078 18.203 1 72.75 50 PHE B CA 1
ATOM 2793 C C . PHE B 1 50 ? -17.219 23.875 19.047 1 72.75 50 PHE B C 1
ATOM 2795 O O . PHE B 1 50 ? -16.031 23.688 19.266 1 72.75 50 PHE B O 1
ATOM 2802 N N . THR B 1 51 ? -18.25 23.094 19.516 1 80 51 THR B N 1
ATOM 2803 C CA . THR 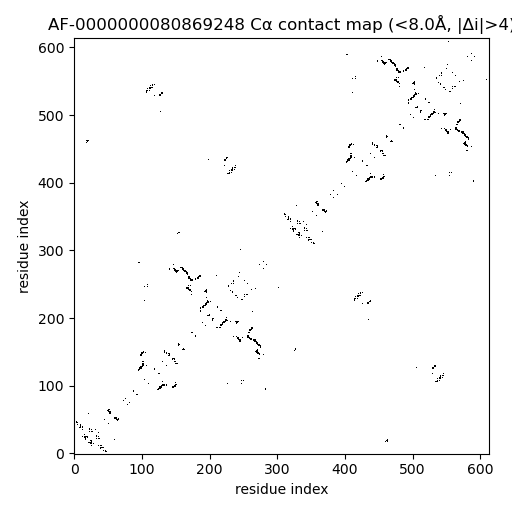B 1 51 ? -17.969 21.938 20.375 1 80 51 THR B CA 1
ATOM 2804 C C . THR B 1 51 ? -17.609 20.719 19.547 1 80 51 THR B C 1
ATOM 2806 O O . THR B 1 51 ? -18.203 20.469 18.5 1 80 51 THR B O 1
ATOM 2809 N N . LEU B 1 52 ? -16.578 20.016 19.953 1 84.12 52 LEU B N 1
ATOM 2810 C CA . LEU B 1 52 ? -16.094 18.844 19.25 1 84.12 52 LEU B CA 1
ATOM 2811 C C . LEU B 1 52 ? -16.609 17.562 19.891 1 84.12 52 LEU B C 1
ATOM 2813 O O . LEU B 1 52 ? -16.797 16.562 19.219 1 84.12 52 LEU B O 1
ATOM 2817 N N . PHE B 1 53 ? -16.859 17.688 21.234 1 86.88 53 PHE B N 1
ATOM 2818 C CA . PHE B 1 53 ? -17.344 16.516 21.969 1 86.88 53 PHE B CA 1
ATOM 2819 C C . PHE B 1 53 ? -18.5 16.891 22.875 1 86.88 53 PHE B C 1
ATOM 2821 O O . PHE B 1 53 ? -18.562 18.016 23.375 1 86.88 53 PHE B O 1
ATOM 2828 N N . GLU B 1 54 ? -19.484 15.992 22.938 1 82.69 54 GLU B N 1
ATOM 2829 C CA . GLU B 1 54 ? -20.609 16.188 23.844 1 82.69 54 GLU B CA 1
ATOM 2830 C C . GLU B 1 54 ? -20.828 14.945 24.703 1 82.69 54 GLU B C 1
ATOM 2832 O O . GLU B 1 54 ? -20.391 13.844 24.359 1 82.69 54 GLU B O 1
ATOM 2837 N N . ARG B 1 55 ? -21.297 15.102 25.875 1 77.75 55 ARG B N 1
ATOM 2838 C CA . ARG B 1 55 ? -21.625 13.984 26.766 1 77.75 55 ARG B CA 1
ATOM 2839 C C . ARG B 1 55 ? -23.047 13.484 26.516 1 77.75 55 ARG B C 1
ATOM 2841 O O . ARG B 1 55 ? -24 14.266 26.531 1 77.75 55 ARG B O 1
ATOM 2848 N N . ARG B 1 56 ? -23.094 12.367 25.953 1 74.81 56 ARG B N 1
ATOM 2849 C CA . ARG B 1 56 ? -24.375 11.695 25.812 1 74.81 56 ARG B CA 1
ATOM 2850 C C . ARG B 1 56 ? -24.469 10.5 26.75 1 74.81 56 ARG B C 1
ATOM 2852 O O . ARG B 1 56 ? -23.703 9.539 26.625 1 74.81 56 ARG B O 1
ATOM 2859 N N . ARG B 1 57 ? -25.359 10.531 27.672 1 78.38 57 ARG B N 1
ATOM 2860 C CA . ARG B 1 57 ? -25.547 9.492 28.672 1 78.38 57 ARG B CA 1
ATOM 2861 C C . ARG B 1 57 ? -24.25 9.188 29.406 1 78.38 57 ARG B C 1
ATOM 2863 O O . ARG B 1 57 ? -23.875 8.023 29.578 1 78.38 57 ARG B O 1
ATOM 2870 N N . GLY B 1 58 ? -23.453 10.133 29.672 1 74 58 GLY B N 1
ATOM 2871 C CA . GLY B 1 58 ? -22.234 9.992 30.453 1 74 58 GLY B CA 1
ATOM 2872 C C . GLY B 1 58 ? -21.016 9.641 29.625 1 74 58 GLY B C 1
ATOM 2873 O O . GLY B 1 58 ? -19.906 9.57 30.141 1 74 58 GLY B O 1
ATOM 2874 N N . ARG B 1 59 ? -21.25 9.445 28.375 1 74.75 59 ARG B N 1
ATOM 2875 C CA . ARG B 1 59 ? -20.125 9.062 27.531 1 74.75 59 ARG B CA 1
ATOM 2876 C C . ARG B 1 59 ? -19.75 10.203 26.594 1 74.75 59 ARG B C 1
ATOM 2878 O O . ARG B 1 59 ? -20.625 10.898 26.062 1 74.75 59 ARG B O 1
ATOM 2885 N N . LEU B 1 60 ? -18.453 10.445 26.406 1 80.38 60 LEU B N 1
ATOM 2886 C CA . LEU B 1 60 ? -17.938 11.445 25.484 1 80.38 60 LEU B CA 1
ATOM 2887 C C . LEU B 1 60 ? -18.094 10.992 24.031 1 80.38 60 LEU B C 1
ATOM 2889 O O . LEU B 1 60 ? -17.594 9.938 23.656 1 80.38 60 LEU B O 1
ATOM 2893 N N . VAL B 1 61 ? -18.969 11.789 23.359 1 80.94 61 VAL B N 1
ATOM 2894 C CA . VAL B 1 61 ? -19.219 11.43 21.969 1 80.94 61 VAL B CA 1
ATOM 2895 C C . VAL B 1 61 ? -18.812 12.578 21.047 1 80.94 61 VAL B C 1
ATOM 2897 O O . VAL B 1 61 ? -19.062 13.742 21.359 1 80.94 61 VAL B O 1
ATOM 2900 N N . ALA B 1 62 ? -18.188 12.25 19.953 1 80.25 62 ALA B N 1
ATOM 2901 C CA . ALA B 1 62 ? -17.797 13.25 18.969 1 80.25 62 ALA B CA 1
ATOM 2902 C C . ALA B 1 62 ? -19.031 13.836 18.281 1 80.25 62 ALA B C 1
ATOM 2904 O O . ALA B 1 62 ? -19.953 13.109 17.906 1 80.25 62 ALA B O 1
ATOM 2905 N N . THR B 1 63 ? -19.094 15.211 18.172 1 74 63 THR B N 1
ATOM 2906 C CA . THR B 1 63 ? -20.156 15.883 17.453 1 74 63 THR B CA 1
ATOM 2907 C C . THR B 1 63 ? -19.984 15.703 15.945 1 74 63 THR B C 1
ATOM 2909 O O . THR B 1 63 ? -18.922 15.297 15.484 1 74 63 THR B O 1
ATOM 2912 N N . PRO B 1 64 ? -20.984 15.961 15.211 1 62.34 64 PRO B N 1
ATOM 2913 C CA . PRO B 1 64 ? -20.828 15.961 13.758 1 62.34 64 PRO B CA 1
ATOM 2914 C C . PRO B 1 64 ? -19.734 16.906 13.281 1 62.34 64 PRO B C 1
ATOM 2916 O O . PRO B 1 64 ? -19 16.594 12.344 1 62.34 64 PRO B O 1
ATOM 2919 N N . GLU B 1 65 ? -19.641 17.984 13.914 1 65.38 65 GLU B N 1
ATOM 2920 C CA . GLU B 1 65 ? -18.594 18.953 13.602 1 65.38 65 GLU B CA 1
ATOM 2921 C C . GLU B 1 65 ? -17.203 18.375 13.875 1 65.38 65 GLU B C 1
ATOM 2923 O O . GLU B 1 65 ? -16.266 18.625 13.125 1 65.38 65 GLU B O 1
ATOM 2928 N N . ALA B 1 66 ? -17.156 17.609 14.992 1 72.31 66 ALA B N 1
ATOM 2929 C CA . ALA B 1 66 ? -15.891 16.969 15.328 1 72.31 66 ALA B CA 1
ATOM 2930 C C . ALA B 1 66 ? -15.461 15.992 14.242 1 72.31 66 ALA B C 1
ATOM 2932 O O . ALA B 1 66 ? -14.289 15.953 13.859 1 72.31 66 ALA B O 1
ATOM 2933 N N . ARG B 1 67 ? -16.375 15.367 13.789 1 64.06 67 ARG B N 1
ATOM 2934 C CA . ARG B 1 67 ? -16.094 14.375 12.758 1 64.06 67 ARG B CA 1
ATOM 2935 C C . ARG B 1 67 ? -15.648 15.039 11.461 1 64.06 67 ARG B C 1
ATOM 2937 O O . ARG B 1 67 ? -14.711 14.57 10.812 1 64.06 67 ARG B O 1
ATOM 2944 N N . LEU B 1 68 ? -16.297 16.094 11.156 1 55.34 68 LEU B N 1
ATOM 2945 C CA . LEU B 1 68 ? -15.898 16.859 9.984 1 55.34 68 LEU B CA 1
ATOM 2946 C C . LEU B 1 68 ? -14.516 17.484 10.172 1 55.34 68 LEU B C 1
ATOM 2948 O O . LEU B 1 68 ? -13.688 17.438 9.258 1 55.34 68 LEU B O 1
ATOM 2952 N N . PHE B 1 69 ? -14.359 18.078 11.352 1 64.31 69 PHE B N 1
ATOM 2953 C CA . PHE B 1 69 ? -13.078 18.688 11.672 1 64.31 69 PHE B CA 1
ATOM 2954 C C . PHE B 1 69 ? -11.953 17.656 11.641 1 64.31 69 PHE B C 1
ATOM 2956 O O . PHE B 1 69 ? -10.852 17.938 11.164 1 64.31 69 PHE B O 1
ATOM 2963 N N . TYR B 1 70 ? -12.336 16.484 12.141 1 66.19 70 TYR B N 1
ATOM 2964 C CA . TYR B 1 70 ? -11.359 15.391 12.141 1 66.19 70 TYR B CA 1
ATOM 2965 C C . TYR B 1 70 ? -10.961 15.016 10.719 1 66.19 70 TYR B C 1
ATOM 2967 O O . TYR B 1 70 ? -9.781 14.836 10.422 1 66.19 70 TYR B O 1
ATOM 2975 N N . ARG B 1 71 ? -11.898 15 9.977 1 54.94 71 ARG B N 1
ATOM 2976 C CA . ARG B 1 71 ? -11.641 14.711 8.57 1 54.94 71 ARG B CA 1
ATOM 2977 C C . ARG B 1 71 ? -10.75 15.781 7.945 1 54.94 71 ARG B C 1
ATOM 2979 O O . ARG B 1 71 ? -9.836 15.461 7.18 1 54.94 71 ARG B O 1
ATOM 2986 N N . GLU B 1 72 ? -11.125 16.984 8.234 1 55.56 72 GLU B N 1
ATOM 2987 C CA . GLU B 1 72 ? -10.336 18.094 7.73 1 55.56 72 GLU B CA 1
ATOM 2988 C C . GLU B 1 72 ? -8.938 18.109 8.336 1 55.56 72 GLU B C 1
ATOM 2990 O O . GLU B 1 72 ? -7.961 18.422 7.656 1 55.56 72 GLU B O 1
ATOM 2995 N N . GLN B 1 73 ? -8.914 17.797 9.617 1 59.72 73 GLN B N 1
ATOM 2996 C CA . GLN B 1 73 ? -7.621 17.719 10.281 1 59.72 73 GLN B CA 1
ATOM 2997 C C . GLN B 1 73 ? -6.727 16.672 9.641 1 59.72 73 GLN B C 1
ATOM 2999 O O . GLN B 1 73 ? -5.535 16.906 9.422 1 59.72 73 GLN B O 1
ATOM 3004 N N . LEU B 1 74 ? -7.387 15.602 9.469 1 54.53 74 LEU B N 1
ATOM 3005 C CA . LEU B 1 74 ? -6.629 14.539 8.828 1 54.53 74 LEU B CA 1
ATOM 3006 C C . LEU B 1 74 ? -6.102 14.984 7.469 1 54.53 74 LEU B C 1
ATOM 3008 O O . LEU B 1 74 ? -4.965 14.68 7.105 1 54.53 74 LEU B O 1
ATOM 3012 N N . ARG B 1 75 ? -6.949 15.734 6.93 1 48.28 75 ARG B N 1
ATOM 3013 C CA . ARG B 1 75 ? -6.555 16.297 5.641 1 48.28 75 ARG B CA 1
ATOM 3014 C C . ARG B 1 75 ? -5.461 17.344 5.812 1 48.28 75 ARG B C 1
ATOM 3016 O O . ARG B 1 75 ? -4.488 17.359 5.055 1 48.28 75 ARG B O 1
ATOM 3023 N N . VAL B 1 76 ? -5.727 18.203 6.832 1 47.66 76 VAL B N 1
ATOM 3024 C CA . VAL B 1 76 ? -4.785 19.281 7.133 1 47.66 76 VAL B CA 1
ATOM 3025 C C . VAL B 1 76 ? -3.5 18.688 7.711 1 47.66 76 VAL B C 1
ATOM 3027 O O . VAL B 1 76 ? -2.4 19.141 7.383 1 47.66 76 VAL B O 1
ATOM 3030 N N . TRP B 1 77 ? -3.723 17.797 8.672 1 45.88 77 TRP B N 1
ATOM 3031 C CA . TRP B 1 77 ? -2.553 17.156 9.258 1 45.88 77 TRP B CA 1
ATOM 3032 C C . TRP B 1 77 ? -1.682 16.516 8.18 1 45.88 77 TRP B C 1
ATOM 3034 O O . TRP B 1 77 ? -0.452 16.594 8.242 1 45.88 77 TRP B O 1
ATOM 3044 N N . SER B 1 78 ? -2.465 15.961 7.367 1 44.47 78 SER B N 1
ATOM 3045 C CA . SER B 1 78 ? -1.658 15.586 6.207 1 44.47 78 SER B CA 1
ATOM 3046 C C . SER B 1 78 ? -0.958 16.797 5.609 1 44.47 78 SER B C 1
ATOM 3048 O O . SER B 1 78 ? 0.209 16.719 5.219 1 44.47 78 SER B O 1
ATOM 3050 N N . GLY B 1 79 ? -1.74 17.891 5.645 1 42.91 79 GLY B N 1
ATOM 3051 C CA . GLY B 1 79 ? -1.157 19.156 5.25 1 42.91 79 GLY B CA 1
ATOM 3052 C C . GLY B 1 79 ? -0.177 19.703 6.27 1 42.91 79 GLY B C 1
ATOM 3053 O O . GLY B 1 79 ? 0.901 20.188 5.906 1 42.91 79 GLY B O 1
ATOM 3054 N N . LEU B 1 80 ? -0.619 19.766 7.508 1 42.09 80 LEU B N 1
ATOM 3055 C CA . LEU B 1 80 ? 0.261 20.234 8.578 1 42.09 80 LEU B CA 1
ATOM 3056 C C . LEU B 1 80 ? 1.481 19.328 8.703 1 42.09 80 LEU B C 1
ATOM 3058 O O . LEU B 1 80 ? 2.594 19.797 8.938 1 42.09 80 LEU B O 1
ATOM 3062 N N . GLU B 1 81 ? 1.231 18.094 8.75 1 41.91 81 GLU B N 1
ATOM 3063 C CA . GLU B 1 81 ? 2.381 17.203 8.656 1 41.91 81 GLU B CA 1
ATOM 3064 C C . GLU B 1 81 ? 3.268 17.562 7.469 1 41.91 81 GLU B C 1
ATOM 3066 O O . GLU B 1 81 ? 4.496 17.516 7.566 1 41.91 81 GLU B O 1
ATOM 3071 N N . THR B 1 82 ? 2.521 17.922 6.559 1 42.31 82 THR B N 1
ATOM 3072 C CA . THR B 1 82 ? 3.246 18.484 5.422 1 42.31 82 THR B CA 1
ATOM 3073 C C . THR B 1 82 ? 3.977 19.75 5.82 1 42.31 82 THR B C 1
ATOM 3075 O O . THR B 1 82 ? 5.133 19.969 5.441 1 42.31 82 THR B O 1
ATOM 3078 N N . LEU B 1 83 ? 3.25 20.578 6.492 1 41.03 83 LEU B N 1
ATOM 3079 C CA . LEU B 1 83 ? 3.875 21.812 6.93 1 41.03 83 LEU B CA 1
ATOM 3080 C C . LEU B 1 83 ? 5 21.547 7.918 1 41.03 83 LEU B C 1
ATOM 3082 O O . LEU B 1 83 ? 6.07 22.141 7.836 1 41.03 83 LEU B O 1
ATOM 3086 N N . ARG B 1 84 ? 4.699 20.828 8.867 1 43.03 84 ARG B N 1
ATOM 3087 C CA . ARG B 1 84 ? 5.758 20.453 9.805 1 43.03 84 ARG B CA 1
ATOM 3088 C C . ARG B 1 84 ? 6.906 19.75 9.078 1 43.03 84 ARG B C 1
ATOM 3090 O O . ARG B 1 84 ? 8.078 20.016 9.367 1 43.03 84 ARG B O 1
ATOM 3097 N N . ALA B 1 85 ? 6.52 18.875 8.281 1 45.41 85 ALA B N 1
ATOM 3098 C CA . ALA B 1 85 ? 7.559 18.234 7.477 1 45.41 85 ALA B CA 1
ATOM 3099 C C . ALA B 1 85 ? 8.312 19.266 6.648 1 45.41 85 ALA B C 1
ATOM 3101 O O . ALA B 1 85 ? 9.539 19.203 6.527 1 45.41 85 ALA B O 1
ATOM 3102 N N . THR B 1 86 ? 7.465 20.172 6.227 1 42.94 86 THR B N 1
ATOM 3103 C CA . THR B 1 86 ? 8.094 21.266 5.48 1 42.94 86 THR B CA 1
ATOM 3104 C C . THR B 1 86 ? 8.969 22.109 6.398 1 42.94 86 THR B C 1
ATOM 3106 O O . THR B 1 86 ? 10.094 22.453 6.047 1 42.94 86 THR B O 1
ATOM 3109 N N . ALA B 1 87 ? 8.352 22.562 7.461 1 41.78 87 ALA B N 1
ATOM 3110 C CA . ALA B 1 87 ? 9.109 23.375 8.422 1 41.78 87 ALA B CA 1
ATOM 3111 C C . ALA B 1 87 ? 10.336 22.609 8.922 1 41.78 87 ALA B C 1
ATOM 3113 O O . ALA B 1 87 ? 11.422 23.188 9.047 1 41.78 87 ALA B O 1
ATOM 3114 N N . ARG B 1 88 ? 10.094 21.422 9.32 1 43.81 88 ARG B N 1
ATOM 3115 C CA . ARG B 1 88 ? 11.234 20.609 9.703 1 43.81 88 ARG B CA 1
ATOM 3116 C C . ARG B 1 88 ? 12.258 20.531 8.578 1 43.81 88 ARG B C 1
ATOM 3118 O O . ARG B 1 88 ? 13.469 20.625 8.82 1 43.81 88 ARG B O 1
ATOM 3125 N N . ARG B 1 89 ? 11.664 20.391 7.496 1 44.28 89 ARG B N 1
ATOM 3126 C CA . ARG B 1 89 ? 12.547 20.391 6.34 1 44.28 89 ARG B CA 1
ATOM 3127 C C . ARG B 1 89 ? 13.305 21.719 6.227 1 44.28 89 ARG B C 1
ATOM 3129 O O . ARG B 1 89 ? 14.508 21.719 5.949 1 44.28 89 ARG B O 1
ATOM 3136 N N . ILE B 1 90 ? 12.469 22.656 6.414 1 41.94 90 ILE B N 1
ATOM 3137 C CA . ILE B 1 90 ? 13.078 23.984 6.363 1 41.94 90 ILE B CA 1
ATOM 3138 C C . ILE B 1 90 ? 14.078 24.141 7.508 1 41.94 90 ILE B C 1
ATOM 3140 O O . ILE B 1 90 ? 15.188 24.625 7.312 1 41.94 90 ILE B O 1
ATOM 3144 N N . ARG B 1 91 ? 13.453 24.078 8.609 1 39.91 91 ARG B N 1
ATOM 3145 C CA . ARG B 1 91 ? 14.32 24.188 9.781 1 39.91 91 ARG B CA 1
ATOM 3146 C C . ARG B 1 91 ? 15.523 23.266 9.664 1 39.91 91 ARG B C 1
ATOM 3148 O O . ARG B 1 91 ? 16.641 23.641 10.031 1 39.91 91 ARG B O 1
ATOM 3155 N N . GLU B 1 92 ? 14.977 22.047 9.602 1 38.75 92 GLU B N 1
ATOM 3156 C CA . GLU B 1 92 ? 16.141 21.188 9.414 1 38.75 92 GLU B CA 1
ATOM 3157 C C . GLU B 1 92 ? 16.891 21.547 8.125 1 38.75 92 GLU B C 1
ATOM 3159 O O . GLU B 1 92 ? 17.922 20.938 7.82 1 38.75 92 GLU B O 1
ATOM 3164 N N . ARG B 1 93 ? 16.594 22.859 7.738 1 40.22 93 ARG B N 1
ATOM 3165 C CA . ARG B 1 93 ? 17.516 23.172 6.656 1 40.22 93 ARG B CA 1
ATOM 3166 C C . ARG B 1 93 ? 18.188 21.922 6.137 1 40.22 93 ARG B C 1
ATOM 3168 O O . ARG B 1 93 ? 19.359 21.953 5.73 1 40.22 93 ARG B O 1
ATOM 3175 N N . GLU B 1 94 ? 17.922 20.875 6.871 1 40.31 94 GLU B N 1
ATOM 3176 C CA . GLU B 1 94 ? 18.859 19.75 6.871 1 40.31 94 GLU B CA 1
ATOM 3177 C C . GLU B 1 94 ? 19.375 19.453 5.461 1 40.31 94 GLU B C 1
ATOM 3179 O O . GLU B 1 94 ? 18.594 19.422 4.508 1 40.31 94 GLU B O 1
ATOM 3184 N N . VAL B 1 95 ? 20.391 19.781 5.215 1 40.38 95 VAL B N 1
ATOM 3185 C CA . VAL B 1 95 ? 21.469 19.328 4.34 1 40.38 95 VAL B CA 1
ATOM 3186 C C . VAL B 1 95 ? 21.219 17.859 3.949 1 40.38 95 VAL B C 1
ATOM 3188 O O . VAL B 1 95 ? 21.219 16.984 4.805 1 40.38 95 VAL B O 1
ATOM 3191 N N . GLY B 1 96 ? 20.781 17.625 2.662 1 61 96 GLY B N 1
ATOM 3192 C CA . GLY B 1 96 ? 21.047 16.5 1.778 1 61 96 GLY B CA 1
ATOM 3193 C C . GLY B 1 96 ? 19.984 15.414 1.854 1 61 96 GLY B C 1
ATOM 3194 O O . GLY B 1 96 ? 20.297 14.234 1.728 1 61 96 GLY B O 1
ATOM 3195 N N . GLY B 1 97 ? 18.453 15.977 2.15 1 79.62 97 GLY B N 1
ATOM 3196 C CA . GLY B 1 97 ? 17.516 14.867 2.166 1 79.62 97 GLY B CA 1
ATOM 3197 C C . GLY B 1 97 ? 16.688 14.773 0.897 1 79.62 97 GLY B C 1
ATOM 3198 O O . GLY B 1 97 ? 16.641 15.719 0.108 1 79.62 97 GLY B O 1
ATOM 3199 N N . LEU B 1 98 ? 16.188 13.633 0.577 1 89.06 98 LEU B N 1
ATOM 3200 C CA . LEU B 1 98 ? 15.367 13.312 -0.587 1 89.06 98 LEU B CA 1
ATOM 3201 C C . LEU B 1 98 ? 14.109 12.57 -0.174 1 89.06 98 LEU B C 1
ATOM 3203 O O . LEU B 1 98 ? 14.188 11.508 0.452 1 89.06 98 LEU B O 1
ATOM 3207 N N . ARG B 1 99 ? 12.938 13.227 -0.46 1 90.12 99 ARG B N 1
ATOM 3208 C CA . ARG B 1 99 ? 11.672 12.539 -0.225 1 90.12 99 ARG B CA 1
ATOM 3209 C C . ARG B 1 99 ? 11.047 12.086 -1.537 1 90.12 99 ARG B C 1
ATOM 3211 O O . ARG B 1 99 ? 10.852 12.883 -2.453 1 90.12 99 ARG B O 1
ATOM 3218 N N . ILE B 1 100 ? 10.742 10.812 -1.579 1 95.69 100 ILE B N 1
ATOM 3219 C CA . ILE B 1 100 ? 10.148 10.18 -2.748 1 95.69 100 ILE B CA 1
ATOM 3220 C C . ILE B 1 100 ? 8.766 9.641 -2.393 1 95.69 100 ILE B C 1
ATOM 3222 O O . ILE B 1 100 ? 8.609 8.906 -1.41 1 95.69 100 ILE B O 1
ATOM 3226 N N . SER B 1 101 ? 7.75 10.078 -3.115 1 95.56 101 SER B N 1
ATOM 3227 C CA . SER B 1 101 ? 6.41 9.508 -3.021 1 95.56 101 SER B CA 1
ATOM 3228 C C . SER B 1 101 ? 6.102 8.609 -4.215 1 95.56 101 SER B C 1
ATOM 3230 O O . SER B 1 101 ? 6.273 9.023 -5.367 1 95.56 101 SER B O 1
ATOM 3232 N N . ALA B 1 102 ? 5.641 7.383 -3.883 1 96.06 102 ALA B N 1
ATOM 3233 C CA . ALA B 1 102 ? 5.477 6.461 -5.004 1 96.06 102 ALA B CA 1
ATOM 3234 C C . ALA B 1 102 ? 4.238 5.59 -4.816 1 96.06 102 ALA B C 1
ATOM 3236 O O . ALA B 1 102 ? 3.893 5.219 -3.693 1 96.06 102 ALA B O 1
ATOM 3237 N N . MET B 1 103 ? 3.625 5.285 -5.91 1 91.06 103 MET B N 1
ATOM 3238 C CA . MET B 1 103 ? 2.572 4.273 -5.898 1 91.06 103 MET B CA 1
ATOM 3239 C C . MET B 1 103 ? 3.137 2.902 -5.535 1 91.06 103 MET B C 1
ATOM 3241 O O . MET B 1 103 ? 4.328 2.652 -5.707 1 91.06 103 MET B O 1
ATOM 3245 N N . PRO B 1 104 ? 2.309 2.004 -5.152 1 86.81 104 PRO B N 1
ATOM 3246 C CA . PRO B 1 104 ? 2.795 0.724 -4.633 1 86.81 104 PRO B CA 1
ATOM 3247 C C . PRO B 1 104 ? 3.588 -0.069 -5.672 1 86.81 104 PRO B C 1
ATOM 3249 O O . PRO B 1 104 ? 4.621 -0.662 -5.344 1 86.81 104 PRO B O 1
ATOM 3252 N N . LEU B 1 105 ? 3.205 -0.062 -6.863 1 83.69 105 LEU B N 1
ATOM 3253 C CA . LEU B 1 105 ? 3.883 -0.815 -7.914 1 83.69 105 LEU B CA 1
ATOM 3254 C C . LEU B 1 105 ? 5.383 -0.545 -7.898 1 83.69 105 LEU B C 1
ATOM 3256 O O . LEU B 1 105 ? 6.188 -1.479 -7.941 1 83.69 105 LEU B O 1
ATOM 3260 N N . LEU B 1 106 ? 5.711 0.666 -7.793 1 89.25 106 LEU B N 1
ATOM 3261 C CA . LEU B 1 106 ? 7.121 1.042 -7.828 1 89.25 106 LEU B CA 1
ATOM 3262 C C . LEU B 1 106 ? 7.691 1.14 -6.414 1 89.25 106 LEU B C 1
ATOM 3264 O O . LEU B 1 106 ? 8.867 0.832 -6.191 1 89.25 106 LEU B O 1
ATOM 3268 N N . GLY B 1 107 ? 6.879 1.533 -5.547 1 91.25 107 GLY B N 1
ATOM 3269 C CA . GLY B 1 107 ? 7.332 1.854 -4.203 1 91.25 107 GLY B CA 1
ATOM 3270 C C . GLY B 1 107 ? 7.68 0.628 -3.383 1 91.25 107 GLY B C 1
ATOM 3271 O O . GLY B 1 107 ? 8.484 0.708 -2.451 1 91.25 107 GLY B O 1
ATOM 3272 N N . MET B 1 108 ? 7.164 -0.445 -3.715 1 85.44 108 MET B N 1
ATOM 3273 C CA . MET B 1 108 ? 7.336 -1.629 -2.879 1 85.44 108 MET B CA 1
ATOM 3274 C C . MET B 1 108 ? 8.484 -2.496 -3.391 1 85.44 108 MET B C 1
ATOM 3276 O O . MET B 1 108 ? 9.133 -3.199 -2.613 1 85.44 108 MET B O 1
ATOM 3280 N N . THR B 1 109 ? 8.758 -2.475 -4.633 1 82.12 109 THR B N 1
ATOM 3281 C CA . THR B 1 109 ? 9.719 -3.432 -5.18 1 82.12 109 THR B CA 1
ATOM 3282 C C . THR B 1 109 ? 10.844 -2.711 -5.914 1 82.12 109 THR B C 1
ATOM 3284 O O . THR B 1 109 ? 11.969 -2.639 -5.414 1 82.12 109 THR B O 1
ATOM 3287 N N . PHE B 1 110 ? 10.555 -1.923 -6.922 1 90.06 110 PHE B N 1
ATOM 3288 C CA . PHE B 1 110 ? 11.547 -1.381 -7.836 1 90.06 110 PHE B CA 1
ATOM 3289 C C . PHE B 1 110 ? 12.344 -0.261 -7.172 1 90.06 110 PHE B C 1
ATOM 3291 O O . PHE B 1 110 ? 13.57 -0.257 -7.211 1 90.06 110 PHE B O 1
ATOM 3298 N N . LEU B 1 111 ? 11.695 0.619 -6.52 1 95.69 111 LEU B N 1
ATOM 3299 C CA . LEU B 1 111 ? 12.367 1.792 -5.977 1 95.69 111 LEU B CA 1
ATOM 3300 C C . LEU B 1 111 ? 13.258 1.409 -4.797 1 95.69 111 LEU B C 1
ATOM 3302 O O . LEU B 1 111 ? 14.328 1.986 -4.609 1 95.69 111 LEU B O 1
ATOM 3306 N N . PRO B 1 112 ? 12.82 0.477 -3.988 1 93.62 112 PRO B N 1
ATOM 3307 C CA . PRO B 1 112 ? 13.75 0.023 -2.951 1 93.62 112 PRO B CA 1
ATOM 3308 C C . PRO B 1 112 ? 15.062 -0.507 -3.527 1 93.62 112 PRO B C 1
ATOM 3310 O O . PRO B 1 112 ? 16.125 -0.282 -2.951 1 93.62 112 PRO B O 1
ATOM 3313 N N . ASP B 1 113 ? 15 -1.188 -4.629 1 91.5 113 ASP B N 1
ATOM 3314 C CA . ASP B 1 113 ? 16.219 -1.671 -5.277 1 91.5 113 ASP B CA 1
ATOM 3315 C C . ASP B 1 113 ? 17.078 -0.507 -5.754 1 91.5 113 ASP B C 1
ATOM 3317 O O . ASP B 1 113 ? 18.312 -0.533 -5.602 1 91.5 113 ASP B O 1
ATOM 3321 N N . VAL B 1 114 ? 16.453 0.434 -6.301 1 94.94 114 VAL B N 1
ATOM 3322 C CA . VAL B 1 114 ? 17.156 1.624 -6.75 1 94.94 114 VAL B CA 1
ATOM 3323 C C . VAL B 1 114 ? 17.812 2.322 -5.555 1 94.94 114 VAL B C 1
ATOM 3325 O O . VAL B 1 114 ? 18.969 2.738 -5.625 1 94.94 114 VAL B O 1
ATOM 3328 N N . LEU B 1 115 ? 17.047 2.449 -4.484 1 94.88 115 LEU B N 1
ATOM 3329 C CA . LEU B 1 115 ? 17.516 3.115 -3.277 1 94.88 115 LEU B CA 1
ATOM 3330 C C . LEU B 1 115 ? 18.703 2.371 -2.684 1 94.88 115 LEU B C 1
ATOM 3332 O O . LEU B 1 115 ? 19.641 2.992 -2.17 1 94.88 115 LEU B O 1
ATOM 3336 N N . ALA B 1 116 ? 18.656 1.094 -2.705 1 91.81 116 ALA B N 1
ATOM 3337 C CA . ALA B 1 116 ? 19.734 0.278 -2.156 1 91.81 116 ALA B CA 1
ATOM 3338 C C . ALA B 1 116 ? 21.062 0.545 -2.883 1 91.81 116 ALA B C 1
ATOM 3340 O O . ALA B 1 116 ? 22.125 0.506 -2.275 1 91.81 116 ALA B O 1
ATOM 3341 N N . ALA B 1 117 ? 20.953 0.763 -4.137 1 92.19 117 ALA B N 1
ATOM 3342 C CA . ALA B 1 117 ? 22.141 1.068 -4.938 1 92.19 117 ALA B CA 1
ATOM 3343 C C . ALA B 1 117 ? 22.578 2.52 -4.746 1 92.19 117 ALA B C 1
ATOM 3345 O O . ALA B 1 117 ? 23.766 2.836 -4.832 1 92.19 117 ALA B O 1
ATOM 3346 N N . PHE B 1 118 ? 21.688 3.354 -4.434 1 94.19 118 PHE B N 1
ATOM 3347 C CA . PHE B 1 118 ? 21.891 4.797 -4.41 1 94.19 118 PHE B CA 1
ATOM 3348 C C . PHE B 1 118 ? 22.422 5.25 -3.053 1 94.19 118 PHE B C 1
ATOM 3350 O O . PHE B 1 118 ? 23.328 6.078 -2.973 1 94.19 118 PHE B O 1
ATOM 3357 N N . ALA B 1 119 ? 21.875 4.742 -2.027 1 89.25 119 ALA B N 1
ATOM 3358 C CA . ALA B 1 119 ? 22.062 5.242 -0.668 1 89.25 119 ALA B CA 1
ATOM 3359 C C . ALA B 1 119 ? 23.531 5.16 -0.257 1 89.25 119 ALA B C 1
ATOM 3361 O O . ALA B 1 119 ? 24.078 6.102 0.332 1 89.25 119 ALA B O 1
ATOM 3362 N N . PRO B 1 120 ? 24.234 4.051 -0.564 1 87.06 120 PRO B N 1
ATOM 3363 C CA . PRO B 1 120 ? 25.625 3.953 -0.156 1 87.06 120 PRO B CA 1
ATOM 3364 C C . PRO B 1 120 ? 26.5 5.043 -0.776 1 87.06 120 PRO B C 1
ATOM 3366 O O . PRO B 1 120 ? 27.547 5.387 -0.224 1 87.06 120 PRO B O 1
ATOM 3369 N N . GLN B 1 121 ? 26.109 5.547 -1.893 1 88.06 121 GLN B N 1
ATOM 3370 C CA . GLN B 1 121 ? 26.859 6.594 -2.576 1 88.06 121 GLN B CA 1
ATOM 3371 C C . GLN B 1 121 ? 26.547 7.969 -1.984 1 88.06 121 GLN B C 1
ATOM 3373 O O . GLN B 1 121 ? 27.25 8.945 -2.266 1 88.06 121 GLN B O 1
ATOM 3378 N N . HIS B 1 122 ? 25.594 7.996 -1.158 1 87.19 122 HIS B N 1
ATOM 3379 C CA . HIS B 1 122 ? 25.141 9.227 -0.521 1 87.19 122 HIS B CA 1
ATOM 3380 C C . HIS B 1 122 ? 24.906 9.016 0.971 1 87.19 122 HIS B C 1
ATOM 3382 O O . HIS B 1 122 ? 23.797 9.25 1.466 1 87.19 122 HIS B O 1
ATOM 3388 N N . GLU B 1 123 ? 25.891 8.773 1.662 1 80.62 123 GLU B N 1
ATOM 3389 C CA . GLU B 1 123 ? 25.828 8.297 3.039 1 80.62 123 GLU B CA 1
ATOM 3390 C C . GLU B 1 123 ? 25.266 9.367 3.975 1 80.62 123 GLU B C 1
ATOM 3392 O O . GLU B 1 123 ? 24.703 9.047 5.023 1 80.62 123 GLU B O 1
ATOM 3397 N N . GLU B 1 124 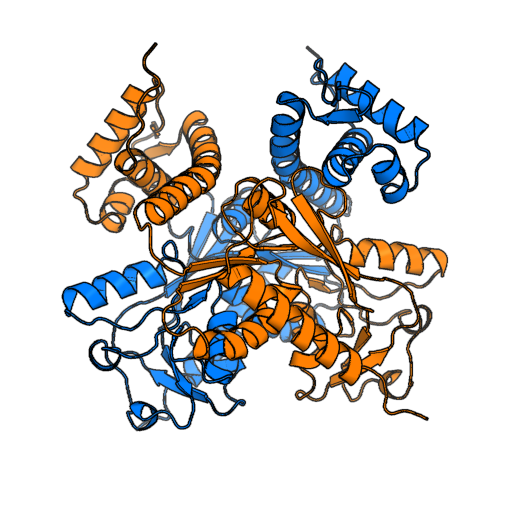? 25.391 10.578 3.568 1 78.31 124 GLU B N 1
ATOM 3398 C CA . GLU B 1 124 ? 24.953 11.664 4.445 1 78.31 124 GLU B CA 1
ATOM 3399 C C . GLU B 1 124 ? 23.516 12.07 4.152 1 78.31 124 GLU B C 1
ATOM 3401 O O . GLU B 1 124 ? 22.906 12.836 4.914 1 78.31 124 GLU B O 1
ATOM 3406 N N . ALA B 1 125 ? 23.047 11.477 3.141 1 84.69 125 ALA B N 1
ATOM 3407 C CA . ALA B 1 125 ? 21.703 11.891 2.73 1 84.69 125 ALA B CA 1
ATOM 3408 C C . ALA B 1 125 ? 20.641 11.133 3.518 1 84.69 125 ALA B C 1
ATOM 3410 O O . ALA B 1 125 ? 20.781 9.945 3.787 1 84.69 125 ALA B O 1
ATOM 3411 N N . ARG B 1 126 ? 19.672 11.883 3.893 1 86.12 126 ARG B N 1
ATOM 3412 C CA . ARG B 1 126 ? 18.453 11.281 4.418 1 86.12 126 ARG B CA 1
ATOM 3413 C C . ARG B 1 126 ? 17.422 11.094 3.318 1 86.12 126 ARG B C 1
ATOM 3415 O O . ARG B 1 126 ? 17.031 12.055 2.652 1 86.12 126 ARG B O 1
ATOM 3422 N N . ILE B 1 127 ? 17.016 9.852 3.111 1 92.12 127 ILE B N 1
ATOM 3423 C CA . ILE B 1 127 ? 16.078 9.547 2.031 1 92.12 127 ILE B CA 1
ATOM 3424 C C . ILE B 1 127 ? 14.82 8.906 2.604 1 92.12 127 ILE B C 1
ATOM 3426 O O . ILE B 1 127 ? 14.906 7.98 3.416 1 92.12 127 ILE B O 1
ATOM 3430 N N . GLU B 1 128 ? 13.688 9.445 2.176 1 92.12 128 GLU B N 1
ATOM 3431 C CA . GLU B 1 128 ? 12.391 8.922 2.578 1 92.12 128 GLU B CA 1
ATOM 3432 C C . GLU B 1 128 ? 11.602 8.414 1.373 1 92.12 128 GLU B C 1
ATOM 3434 O O . GLU B 1 128 ? 11.445 9.133 0.382 1 92.12 128 GLU B O 1
ATOM 3439 N N . LEU B 1 129 ? 11.18 7.18 1.482 1 95.19 129 LEU B N 1
ATOM 3440 C CA . LEU B 1 129 ? 10.305 6.586 0.477 1 95.19 129 LEU B CA 1
ATOM 3441 C C . LEU B 1 129 ? 8.914 6.316 1.053 1 95.19 129 LEU B C 1
ATOM 3443 O O . LEU B 1 129 ? 8.75 5.422 1.885 1 95.19 129 LEU B O 1
ATOM 3447 N N . ALA B 1 130 ? 8.016 7.094 0.56 1 91.5 130 ALA B N 1
ATOM 3448 C CA . ALA B 1 130 ? 6.621 6.922 0.97 1 91.5 130 ALA B CA 1
ATOM 3449 C C . ALA B 1 130 ? 5.801 6.266 -0.139 1 91.5 130 ALA B C 1
ATOM 3451 O O . ALA B 1 130 ? 6.074 6.469 -1.324 1 91.5 130 ALA B O 1
ATOM 3452 N N . THR B 1 131 ? 4.816 5.516 0.313 1 90.88 131 THR B N 1
ATOM 3453 C CA . THR B 1 131 ? 3.961 4.84 -0.654 1 90.88 131 THR B CA 1
ATOM 3454 C C . THR B 1 131 ? 2.508 5.27 -0.485 1 90.88 131 THR B C 1
ATOM 3456 O O . THR B 1 131 ? 1.948 5.172 0.609 1 90.88 131 THR B O 1
ATOM 3459 N N . PHE B 1 132 ? 1.938 5.754 -1.591 1 86.62 132 PHE B N 1
ATOM 3460 C CA . PHE B 1 132 ? 0.564 6.246 -1.617 1 86.62 132 PHE B CA 1
ATOM 3461 C C . PHE B 1 132 ? -0.105 5.91 -2.945 1 86.62 132 PHE B C 1
ATOM 3463 O O . PHE B 1 132 ? 0.558 5.469 -3.885 1 86.62 132 PHE B O 1
ATOM 3470 N N . ARG B 1 133 ? -1.44 6.02 -2.896 1 82.19 133 ARG B N 1
ATOM 3471 C CA . ARG B 1 133 ? -2.133 5.98 -4.18 1 82.19 133 ARG B CA 1
ATOM 3472 C C . ARG B 1 133 ? -1.718 7.152 -5.062 1 82.19 133 ARG B C 1
ATOM 3474 O O . ARG B 1 133 ? -1.292 8.195 -4.559 1 82.19 133 ARG B O 1
ATOM 3481 N N . SER B 1 134 ? -1.924 6.984 -6.301 1 86.19 134 SER B N 1
ATOM 3482 C CA . SER B 1 134 ? -1.379 7.926 -7.277 1 86.19 134 SER B CA 1
ATOM 3483 C C . SER B 1 134 ? -1.92 9.336 -7.047 1 86.19 134 SER B C 1
ATOM 3485 O O . SER B 1 134 ? -1.207 10.32 -7.25 1 86.19 134 SER B O 1
ATOM 3487 N N . GLU B 1 135 ? -3.129 9.445 -6.672 1 79.75 135 GLU B N 1
ATOM 3488 C CA . GLU B 1 135 ? -3.709 10.766 -6.418 1 79.75 135 GLU B CA 1
ATOM 3489 C C . GLU B 1 135 ? -2.939 11.508 -5.328 1 79.75 135 GLU B C 1
ATOM 3491 O O . GLU B 1 135 ? -2.662 12.695 -5.457 1 79.75 135 GLU B O 1
ATOM 3496 N N . GLN B 1 136 ? -2.637 10.75 -4.355 1 81.06 136 GLN B N 1
ATOM 3497 C CA . GLN B 1 136 ? -1.89 11.344 -3.256 1 81.06 136 GLN B CA 1
ATOM 3498 C C . GLN B 1 136 ? -0.449 11.641 -3.664 1 81.06 136 GLN B C 1
ATOM 3500 O O . GLN B 1 136 ? 0.134 12.641 -3.23 1 81.06 136 GLN B O 1
ATOM 3505 N N . VAL B 1 137 ? 0.112 10.828 -4.441 1 91.44 137 VAL B N 1
ATOM 3506 C CA . VAL B 1 137 ? 1.469 11.055 -4.934 1 91.44 137 VAL B CA 1
ATOM 3507 C C . VAL B 1 137 ? 1.534 12.383 -5.68 1 91.44 137 VAL B C 1
ATOM 3509 O O . VAL B 1 137 ? 2.441 13.188 -5.453 1 91.44 137 VAL B O 1
ATOM 3512 N N . LEU B 1 138 ? 0.612 12.562 -6.562 1 87.25 138 LEU B N 1
ATOM 3513 C CA . LEU B 1 138 ? 0.556 13.812 -7.316 1 87.25 138 LEU B CA 1
ATOM 3514 C C . LEU B 1 138 ? 0.458 15.008 -6.375 1 87.25 138 LEU B C 1
ATOM 3516 O O . LEU B 1 138 ? 1.184 15.992 -6.539 1 87.25 138 LEU B O 1
ATOM 3520 N N . GLU B 1 139 ? -0.384 14.844 -5.426 1 80.31 139 GLU B N 1
ATOM 3521 C CA . GLU B 1 139 ? -0.566 15.922 -4.461 1 80.31 139 GLU B CA 1
ATOM 3522 C C . GLU B 1 139 ? 0.724 16.203 -3.693 1 80.31 139 GLU B C 1
ATOM 3524 O O . GLU B 1 139 ? 1.054 17.359 -3.424 1 80.31 139 GLU B O 1
ATOM 3529 N N . ASP B 1 140 ? 1.417 15.188 -3.326 1 85.12 140 ASP B N 1
ATOM 3530 C CA . ASP B 1 140 ? 2.67 15.328 -2.592 1 85.12 140 ASP B CA 1
ATOM 3531 C C . ASP B 1 140 ? 3.686 16.141 -3.391 1 85.12 140 ASP B C 1
ATOM 3533 O O . ASP B 1 140 ? 4.426 16.953 -2.824 1 85.12 140 ASP B O 1
ATOM 3537 N N . VAL B 1 141 ? 3.721 15.984 -4.641 1 88.5 141 VAL B N 1
ATOM 3538 C CA . VAL B 1 141 ? 4.684 16.688 -5.488 1 88.5 141 VAL B CA 1
ATOM 3539 C C . VAL B 1 141 ? 4.227 18.125 -5.707 1 88.5 141 VAL B C 1
ATOM 3541 O O . VAL B 1 141 ? 5.031 19.062 -5.625 1 88.5 141 VAL B O 1
ATOM 3544 N N . VAL B 1 142 ? 2.967 18.25 -5.945 1 78.56 142 VAL B N 1
ATOM 3545 C CA . VAL B 1 142 ? 2.408 19.562 -6.203 1 78.56 142 VAL B CA 1
ATOM 3546 C C . VAL B 1 142 ? 2.615 20.469 -4.984 1 78.56 142 VAL B C 1
ATOM 3548 O O . VAL B 1 142 ? 2.975 21.641 -5.117 1 78.56 142 VAL B O 1
ATOM 3551 N N . THR B 1 143 ? 2.381 19.875 -3.879 1 72.88 143 THR B N 1
ATOM 3552 C CA . THR B 1 143 ? 2.486 20.641 -2.639 1 72.88 143 THR B CA 1
ATOM 3553 C C . THR B 1 143 ? 3.918 20.625 -2.115 1 72.88 143 THR B C 1
ATOM 3555 O O . THR B 1 143 ? 4.188 21.109 -1.013 1 72.88 143 THR B O 1
ATOM 3558 N N . GLN B 1 144 ? 4.789 19.969 -2.834 1 75.38 144 GLN B N 1
ATOM 3559 C CA . GLN B 1 144 ? 6.223 19.938 -2.562 1 75.38 144 GLN B CA 1
ATOM 3560 C C . GLN B 1 144 ? 6.52 19.172 -1.268 1 75.38 144 GLN B C 1
ATOM 3562 O O . GLN B 1 144 ? 7.488 19.484 -0.571 1 75.38 144 GLN B O 1
ATOM 3567 N N . ARG B 1 145 ? 5.656 18.312 -0.976 1 77.69 145 ARG B N 1
ATOM 3568 C CA . ARG B 1 145 ? 5.926 17.406 0.13 1 77.69 145 ARG B CA 1
ATOM 3569 C C . ARG B 1 145 ? 6.926 16.328 -0.281 1 77.69 145 ARG B C 1
ATOM 3571 O O . ARG B 1 145 ? 7.586 15.734 0.571 1 77.69 145 ARG B O 1
ATOM 3578 N N . ALA B 1 146 ? 6.918 16.109 -1.485 1 88.94 146 ALA B N 1
ATOM 3579 C CA . ALA B 1 146 ? 7.914 15.227 -2.09 1 88.94 146 ALA B CA 1
ATOM 3580 C C . ALA B 1 146 ? 8.57 15.891 -3.297 1 88.94 146 ALA B C 1
ATOM 3582 O O . ALA B 1 146 ? 7.91 16.578 -4.07 1 88.94 146 ALA B O 1
ATOM 3583 N N . GLU B 1 147 ? 9.805 15.617 -3.396 1 87.44 147 GLU B N 1
ATOM 3584 C CA . GLU B 1 147 ? 10.523 16.172 -4.535 1 87.44 147 GLU B CA 1
ATOM 3585 C C . GLU B 1 147 ? 10.312 15.336 -5.793 1 87.44 147 GLU B C 1
ATOM 3587 O O . GLU B 1 147 ? 10.359 15.859 -6.906 1 87.44 147 GLU B O 1
ATOM 3592 N N . LEU B 1 148 ? 10.164 14.07 -5.555 1 95.31 148 LEU B N 1
ATOM 3593 C CA . LEU B 1 148 ? 9.93 13.141 -6.652 1 95.31 148 LEU B CA 1
ATOM 3594 C C . LEU B 1 148 ? 8.656 12.336 -6.418 1 95.31 148 LEU B C 1
ATOM 3596 O O . LEU B 1 148 ? 8.375 11.914 -5.293 1 95.31 148 LEU B O 1
ATOM 3600 N N . GLY B 1 149 ? 7.922 12.203 -7.477 1 97.06 149 GLY B N 1
ATOM 3601 C CA . GLY B 1 149 ? 6.734 11.367 -7.438 1 97.06 149 GLY B CA 1
ATOM 3602 C C . GLY B 1 149 ? 6.699 10.328 -8.547 1 97.06 149 GLY B C 1
ATOM 3603 O O . GLY B 1 149 ? 7.137 10.594 -9.664 1 97.06 149 GLY B O 1
ATOM 3604 N N . PHE B 1 150 ? 6.234 9.172 -8.234 1 96.75 150 PHE B N 1
ATOM 3605 C CA . PHE B 1 150 ? 5.961 8.133 -9.211 1 96.75 150 PHE B CA 1
ATOM 3606 C C . PHE B 1 150 ? 4.5 7.699 -9.148 1 96.75 150 PHE B C 1
ATOM 3608 O O . PHE B 1 150 ? 4.066 7.102 -8.164 1 96.75 150 PHE B O 1
ATOM 3615 N N . ALA B 1 151 ? 3.789 7.98 -10.188 1 93.06 151 ALA B N 1
ATOM 3616 C CA . ALA B 1 151 ? 2.346 7.758 -10.164 1 93.06 151 ALA B CA 1
ATOM 3617 C C . ALA B 1 151 ? 1.836 7.32 -11.531 1 93.06 151 ALA B C 1
ATOM 3619 O O . ALA B 1 151 ? 2.525 7.492 -12.547 1 93.06 151 ALA B O 1
ATOM 3620 N N . MET B 1 152 ? 0.664 6.746 -11.5 1 86.62 152 MET B N 1
ATOM 3621 C CA . MET B 1 152 ? 0.018 6.363 -12.758 1 86.62 152 MET B CA 1
ATOM 3622 C C . MET B 1 152 ? -0.728 7.547 -13.367 1 86.62 152 MET B C 1
ATOM 3624 O O . MET B 1 152 ? -1.227 7.457 -14.492 1 86.62 152 MET B O 1
ATOM 3628 N N . LEU B 1 153 ? -0.768 8.602 -12.656 1 79.38 153 LEU B N 1
ATOM 3629 C CA . LEU B 1 153 ? -1.429 9.812 -13.133 1 79.38 153 LEU B CA 1
ATOM 3630 C C . LEU B 1 153 ? -0.466 11 -13.125 1 79.38 153 LEU B C 1
ATOM 3632 O O . LEU B 1 153 ? 0.668 10.875 -12.656 1 79.38 153 LEU B O 1
ATOM 3636 N N . GLY B 1 154 ? -0.857 12.164 -13.812 1 74.69 154 GLY B N 1
ATOM 3637 C CA . GLY B 1 154 ? -0.083 13.391 -13.758 1 74.69 154 GLY B CA 1
ATOM 3638 C C . GLY B 1 154 ? 0.532 13.766 -15.094 1 74.69 154 GLY B C 1
ATOM 3639 O O . GLY B 1 154 ? 1.159 14.82 -15.227 1 74.69 154 GLY B O 1
ATOM 3640 N N . GLY B 1 155 ? 0.535 12.93 -16.047 1 78.12 155 GLY B N 1
ATOM 3641 C CA . GLY B 1 155 ? 1.104 13.203 -17.344 1 78.12 155 GLY B CA 1
ATOM 3642 C C . GLY B 1 155 ? 0.658 14.539 -17.922 1 78.12 155 GLY B C 1
ATOM 3643 O O . GLY B 1 155 ? 1.455 15.258 -18.531 1 78.12 155 GLY B O 1
ATOM 3644 N N . GLY B 1 156 ? -0.497 14.93 -17.703 1 79.56 156 GLY B N 1
ATOM 3645 C CA . GLY B 1 156 ? -1.015 16.156 -18.281 1 79.56 156 GLY B CA 1
ATOM 3646 C C . GLY B 1 156 ? -1.271 17.234 -17.25 1 79.56 156 GLY B C 1
ATOM 3647 O O . GLY B 1 156 ? -1.895 18.266 -17.547 1 79.56 156 GLY B O 1
ATOM 3648 N N . ASP B 1 157 ? -0.738 16.984 -16.125 1 78.88 157 ASP B N 1
ATOM 3649 C CA . ASP B 1 157 ? -0.954 17.953 -15.055 1 78.88 157 ASP B CA 1
ATOM 3650 C C . ASP B 1 157 ? 0.034 19.125 -15.156 1 78.88 157 ASP B C 1
ATOM 3652 O O . ASP B 1 157 ? 1.248 18.906 -15.094 1 78.88 157 ASP B O 1
ATOM 3656 N N . GLU B 1 158 ? -0.427 20.359 -15.164 1 78 158 GLU B N 1
ATOM 3657 C CA . GLU B 1 158 ? 0.405 21.531 -15.43 1 78 158 GLU B CA 1
ATOM 3658 C C . GLU B 1 158 ? 1.188 21.938 -14.18 1 78 158 GLU B C 1
ATOM 3660 O O . GLU B 1 158 ? 2.125 22.734 -14.266 1 78 158 GLU B O 1
ATOM 3665 N N . ARG B 1 159 ? 0.839 21.469 -13.156 1 76.88 159 ARG B N 1
ATOM 3666 C CA . ARG B 1 159 ? 1.469 21.859 -11.898 1 76.88 159 ARG B CA 1
ATOM 3667 C C . ARG B 1 159 ? 2.768 21.078 -11.68 1 76.88 159 ARG B C 1
ATOM 3669 O O . ARG B 1 159 ? 3.57 21.453 -10.82 1 76.88 159 ARG B O 1
ATOM 3676 N N . VAL B 1 160 ? 2.908 20.062 -12.531 1 89.31 160 VAL B N 1
ATOM 3677 C CA . VAL B 1 160 ? 4.098 19.234 -12.383 1 89.31 160 VAL B CA 1
ATOM 3678 C C . VAL B 1 160 ? 4.73 18.984 -13.758 1 89.31 160 VAL B C 1
ATOM 3680 O O . VAL B 1 160 ? 4.066 19.125 -14.789 1 89.31 160 VAL B O 1
ATOM 3683 N N . GLU B 1 161 ? 6.004 18.75 -13.734 1 92.81 161 GLU B N 1
ATOM 3684 C CA . GLU B 1 161 ? 6.66 18.141 -14.891 1 92.81 161 GLU B CA 1
ATOM 3685 C C . GLU B 1 161 ? 6.559 16.625 -14.852 1 92.81 161 GLU B C 1
ATOM 3687 O O . GLU B 1 161 ? 6.668 16.016 -13.789 1 92.81 161 GLU B O 1
ATOM 3692 N N . SER B 1 162 ? 6.312 16.078 -16 1 95.19 162 SER B N 1
ATOM 3693 C CA . SER B 1 162 ? 6.102 14.633 -16.031 1 95.19 162 SER B CA 1
ATOM 3694 C C . SER B 1 162 ? 6.941 13.977 -17.109 1 95.19 162 SER B C 1
ATOM 3696 O O . SER B 1 162 ? 7.125 14.539 -18.203 1 95.19 162 SER B O 1
ATOM 3698 N N . GLU B 1 163 ? 7.594 12.859 -16.828 1 95.62 163 GLU B N 1
ATOM 3699 C CA . GLU B 1 163 ? 8.242 11.945 -17.75 1 95.62 163 GLU B CA 1
ATOM 3700 C C . GLU B 1 163 ? 7.551 10.586 -17.766 1 95.62 163 GLU B C 1
ATOM 3702 O O . GLU B 1 163 ? 7.395 9.953 -16.719 1 95.62 163 GLU B O 1
ATOM 3707 N N . ALA B 1 164 ? 7.188 10.156 -18.938 1 94.44 164 ALA B N 1
ATOM 3708 C CA . ALA B 1 164 ? 6.395 8.938 -19.062 1 94.44 164 ALA B CA 1
ATOM 3709 C C . ALA B 1 164 ? 7.289 7.711 -19.219 1 94.44 164 ALA B C 1
ATOM 3711 O O . ALA B 1 164 ? 8.305 7.766 -19.922 1 94.44 164 ALA B O 1
ATOM 3712 N N . PHE B 1 165 ? 6.938 6.648 -18.547 1 92.31 165 PHE B N 1
ATOM 3713 C CA . PHE B 1 165 ? 7.531 5.324 -18.672 1 92.31 165 PHE B CA 1
ATOM 3714 C C . PHE B 1 165 ? 6.457 4.273 -18.922 1 92.31 165 PHE B C 1
ATOM 3716 O O . PHE B 1 165 ? 5.379 4.328 -18.344 1 92.31 165 PHE B O 1
ATOM 3723 N N . CYS B 1 166 ? 6.695 3.371 -19.781 1 88.12 166 CYS B N 1
ATOM 3724 C CA . CYS B 1 166 ? 5.711 2.359 -20.141 1 88.12 166 CYS B CA 1
ATOM 3725 C C . CYS B 1 166 ? 6.168 0.971 -19.719 1 88.12 166 CYS B C 1
ATOM 3727 O O . CYS B 1 166 ? 7.344 0.631 -19.859 1 88.12 166 CYS B O 1
ATOM 3729 N N . LEU B 1 167 ? 5.203 0.26 -19.156 1 85.56 167 LEU B N 1
ATOM 3730 C CA . LEU B 1 167 ? 5.414 -1.141 -18.797 1 85.56 167 LEU B CA 1
ATOM 3731 C C . LEU B 1 167 ? 4.418 -2.037 -19.531 1 85.56 167 LEU B C 1
ATOM 3733 O O . LEU B 1 167 ? 3.225 -1.735 -19.578 1 85.56 167 LEU B O 1
ATOM 3737 N N . GLU B 1 168 ? 4.941 -3.023 -20.078 1 86.44 168 GLU B N 1
ATOM 3738 C CA . GLU B 1 168 ? 4.055 -4.004 -20.703 1 86.44 168 GLU B CA 1
ATOM 3739 C C . GLU B 1 168 ? 3.549 -5.016 -19.688 1 86.44 168 GLU B C 1
ATOM 3741 O O . GLU B 1 168 ? 4.301 -5.457 -18.812 1 86.44 168 GLU B O 1
ATOM 3746 N N . SER B 1 169 ? 2.277 -5.383 -19.844 1 91.19 169 SER B N 1
ATOM 3747 C CA . SER B 1 169 ? 1.703 -6.355 -18.922 1 91.19 169 SER B CA 1
ATOM 3748 C C . SER B 1 169 ? 2.135 -7.773 -19.281 1 91.19 169 SER B C 1
ATOM 3750 O O . SER B 1 169 ? 2.42 -8.07 -20.438 1 91.19 169 SER B O 1
ATOM 3752 N N . VAL B 1 170 ? 2.213 -8.625 -18.297 1 93.31 170 VAL B N 1
ATOM 3753 C CA . VAL B 1 170 ? 2.537 -10.039 -18.453 1 93.31 170 VAL B CA 1
ATOM 3754 C C . VAL B 1 170 ? 1.485 -10.891 -17.75 1 93.31 170 VAL B C 1
ATOM 3756 O O . VAL B 1 170 ? 0.739 -10.398 -16.906 1 93.31 170 VAL B O 1
ATOM 3759 N N . CYS B 1 171 ? 1.427 -12.086 -18.156 1 96.06 171 CYS B N 1
ATOM 3760 C CA . CYS B 1 171 ? 0.61 -13.07 -17.453 1 96.06 171 CYS B CA 1
ATOM 3761 C C . CYS B 1 171 ? 1.454 -13.891 -16.484 1 96.06 171 CYS B C 1
ATOM 3763 O O . CYS B 1 171 ? 2.549 -14.336 -16.828 1 96.06 171 CYS B O 1
ATOM 3765 N N . LEU B 1 172 ? 0.999 -13.977 -15.289 1 96.12 172 LEU B N 1
ATOM 3766 C CA . LEU B 1 172 ? 1.642 -14.781 -14.258 1 96.12 172 LEU B CA 1
ATOM 3767 C C . LEU B 1 172 ? 0.81 -16.016 -13.938 1 96.12 172 LEU B C 1
ATOM 3769 O O . LEU B 1 172 ? -0.386 -15.914 -13.664 1 96.12 172 LEU B O 1
ATOM 3773 N N . LEU B 1 173 ? 1.455 -17.172 -14.07 1 96.12 173 LEU B N 1
ATOM 3774 C CA . LEU B 1 173 ? 0.772 -18.438 -13.867 1 96.12 173 LEU B CA 1
ATOM 3775 C C . LEU B 1 173 ? 1.627 -19.391 -13.031 1 96.12 173 LEU B C 1
ATOM 3777 O O . LEU B 1 173 ? 2.854 -19.25 -12.992 1 96.12 173 LEU B O 1
ATOM 3781 N N . PRO B 1 174 ? 0.916 -20.359 -12.367 1 94.69 174 PRO B N 1
ATOM 3782 C CA . PRO B 1 174 ? 1.705 -21.438 -11.773 1 94.69 174 PRO B CA 1
ATOM 3783 C C . PRO B 1 174 ? 2.541 -22.203 -12.805 1 94.69 174 PRO B C 1
ATOM 3785 O O . PRO B 1 174 ? 2.129 -22.344 -13.953 1 94.69 174 PRO B O 1
ATOM 3788 N N . GLY B 1 175 ? 3.701 -22.656 -12.359 1 93.31 175 GLY B N 1
ATOM 3789 C CA . GLY B 1 175 ? 4.625 -23.344 -13.25 1 93.31 175 GLY B CA 1
ATOM 3790 C C . GLY B 1 175 ? 4.027 -24.562 -13.906 1 93.31 175 GLY B C 1
ATOM 3791 O O . GLY B 1 175 ? 4.402 -24.922 -15.031 1 93.31 175 GLY B O 1
ATOM 3792 N N . ASP B 1 176 ? 3.129 -25.156 -13.273 1 93.44 176 ASP B N 1
ATOM 3793 C CA . ASP B 1 176 ? 2.541 -26.391 -13.781 1 93.44 176 ASP B CA 1
ATOM 3794 C C . ASP B 1 176 ? 1.217 -26.109 -14.492 1 93.44 176 ASP B C 1
ATOM 3796 O O . ASP B 1 176 ? 0.515 -27.047 -14.891 1 93.44 176 ASP B O 1
ATOM 3800 N N . HIS B 1 177 ? 0.865 -24.922 -14.68 1 94.94 177 HIS B N 1
ATOM 3801 C CA . HIS B 1 177 ? -0.372 -24.562 -15.367 1 94.94 177 HIS B CA 1
ATOM 3802 C C . HIS B 1 177 ? -0.311 -24.938 -16.844 1 94.94 177 HIS B C 1
ATOM 3804 O O . HIS B 1 177 ? 0.726 -24.781 -17.484 1 94.94 177 HIS B O 1
ATOM 3810 N N . PRO B 1 178 ? -1.3 -25.438 -17.438 1 95.5 178 PRO B N 1
ATOM 3811 C CA . PRO B 1 178 ? -1.305 -25.828 -18.844 1 95.5 178 PRO B CA 1
ATOM 3812 C C . PRO B 1 178 ? -0.889 -24.703 -19.781 1 95.5 178 PRO B C 1
ATOM 3814 O O . PRO B 1 178 ? -0.195 -24.938 -20.766 1 95.5 178 PRO B O 1
ATOM 3817 N N . LEU B 1 179 ? -1.278 -23.562 -19.469 1 96.31 179 LEU B N 1
ATOM 3818 C CA . LEU B 1 179 ? -0.986 -22.422 -20.328 1 96.31 179 LEU B CA 1
ATOM 3819 C C . LEU B 1 179 ? 0.498 -22.062 -20.281 1 96.31 179 LEU B C 1
ATOM 3821 O O . LEU B 1 179 ? 0.982 -21.281 -21.109 1 96.31 179 LEU B O 1
ATOM 3825 N N . ALA B 1 180 ? 1.184 -22.594 -19.312 1 94.62 180 ALA B N 1
ATOM 3826 C CA . ALA B 1 180 ? 2.613 -22.328 -19.172 1 94.62 180 ALA B CA 1
ATOM 3827 C C . ALA B 1 180 ? 3.391 -22.891 -20.359 1 94.62 180 ALA B C 1
ATOM 3829 O O . ALA B 1 180 ? 4.539 -22.5 -20.609 1 94.62 180 ALA B O 1
ATOM 3830 N N . ALA B 1 181 ? 2.836 -23.75 -21.062 1 94.5 181 ALA B N 1
ATOM 3831 C CA . ALA B 1 181 ? 3.479 -24.359 -22.219 1 94.5 181 ALA B CA 1
ATOM 3832 C C . ALA B 1 181 ? 3.516 -23.406 -23.391 1 94.5 181 ALA B C 1
ATOM 3834 O O . ALA B 1 181 ? 4.312 -23.578 -24.328 1 94.5 181 ALA B O 1
ATOM 3835 N N . ARG B 1 182 ? 2.637 -22.406 -23.375 1 94.56 182 ARG B N 1
ATOM 3836 C CA . ARG B 1 182 ? 2.604 -21.422 -24.438 1 94.56 182 ARG B CA 1
ATOM 3837 C C . ARG B 1 182 ? 3.699 -20.375 -24.25 1 94.56 182 ARG B C 1
ATOM 3839 O O . ARG B 1 182 ? 4.031 -20.016 -23.109 1 94.56 182 ARG B O 1
ATOM 3846 N N . ASP B 1 183 ? 4.188 -19.812 -25.344 1 93.31 183 ASP B N 1
ATOM 3847 C CA . ASP B 1 183 ? 5.234 -18.797 -25.266 1 93.31 183 ASP B CA 1
ATOM 3848 C C . ASP B 1 183 ? 4.652 -17.422 -24.953 1 93.31 183 ASP B C 1
ATOM 3850 O O . ASP B 1 183 ? 5.328 -16.562 -24.375 1 93.31 183 ASP B O 1
ATOM 3854 N N . ARG B 1 184 ? 3.457 -17.25 -25.453 1 95.31 184 ARG B N 1
ATOM 3855 C CA . ARG B 1 184 ? 2.713 -16.016 -25.234 1 95.31 184 ARG B CA 1
ATOM 3856 C C . ARG B 1 184 ? 1.231 -16.312 -25 1 95.31 184 ARG B C 1
ATOM 3858 O O . ARG B 1 184 ? 0.697 -17.297 -25.516 1 95.31 184 ARG B O 1
ATOM 3865 N N . LEU B 1 185 ? 0.659 -15.445 -24.25 1 96.5 185 LEU B N 1
ATOM 3866 C CA . LEU B 1 185 ? -0.763 -15.633 -23.984 1 96.5 185 LEU B CA 1
ATOM 3867 C C . LEU B 1 185 ? -1.585 -14.516 -24.625 1 96.5 185 LEU B C 1
ATOM 3869 O O . LEU B 1 185 ? -1.138 -13.375 -24.703 1 96.5 185 LEU B O 1
ATOM 3873 N N . THR B 1 186 ? -2.76 -14.875 -25.078 1 96.19 186 THR B N 1
ATOM 3874 C CA . THR B 1 186 ? -3.709 -13.953 -25.688 1 96.19 186 THR B CA 1
ATOM 3875 C C . THR B 1 186 ? -4.934 -13.766 -24.797 1 96.19 186 THR B C 1
ATOM 3877 O O . THR B 1 186 ? -5.07 -14.43 -23.781 1 96.19 186 THR B O 1
ATOM 3880 N N . LEU B 1 187 ? -5.758 -12.844 -25.234 1 96 187 LEU B N 1
ATOM 3881 C CA . LEU B 1 187 ? -7.012 -12.609 -24.531 1 96 187 LEU B CA 1
ATOM 3882 C C . LEU B 1 187 ? -7.844 -13.891 -24.469 1 96 187 LEU B C 1
ATOM 3884 O O . LEU B 1 187 ? -8.461 -14.18 -23.438 1 96 187 LEU B O 1
ATOM 3888 N N . GLU B 1 188 ? -7.859 -14.625 -25.547 1 96.31 188 GLU B N 1
ATOM 3889 C CA . GLU B 1 188 ? -8.672 -15.836 -25.656 1 96.31 188 GLU B CA 1
ATOM 3890 C C . GLU B 1 188 ? -8.219 -16.906 -24.656 1 96.31 188 GLU B C 1
ATOM 3892 O O . GLU B 1 188 ? -9.039 -17.688 -24.172 1 96.31 188 GLU B O 1
ATOM 3897 N N . ASP B 1 189 ? -6.965 -16.875 -24.328 1 96.81 189 ASP B N 1
ATOM 3898 C CA . ASP B 1 189 ? -6.418 -17.859 -23.406 1 96.81 189 ASP B CA 1
ATOM 3899 C C . ASP B 1 189 ? -6.984 -17.656 -22 1 96.81 189 ASP B C 1
ATOM 3901 O O . ASP B 1 189 ? -6.906 -18.562 -21.156 1 96.81 189 ASP B O 1
ATOM 3905 N N . LEU B 1 190 ? -7.566 -16.484 -21.703 1 96.62 190 LEU B N 1
ATOM 3906 C CA . LEU B 1 190 ? -8.078 -16.172 -20.375 1 96.62 190 LEU B CA 1
ATOM 3907 C C . LEU B 1 190 ? -9.5 -16.703 -20.203 1 96.62 190 LEU B C 1
ATOM 3909 O O . LEU B 1 190 ? -10.023 -16.734 -19.094 1 96.62 190 LEU B O 1
ATOM 3913 N N . HIS B 1 191 ? -10.078 -17.203 -21.328 1 96.75 191 HIS B N 1
ATOM 3914 C CA . HIS B 1 191 ? -11.461 -17.656 -21.266 1 96.75 191 HIS B CA 1
ATOM 3915 C C . HIS B 1 191 ? -11.625 -18.797 -20.266 1 96.75 191 HIS B C 1
ATOM 3917 O O . HIS B 1 191 ? -10.875 -19.781 -20.312 1 96.75 191 HIS B O 1
ATOM 3923 N N . ASP B 1 192 ? -12.508 -18.625 -19.312 1 95.06 192 ASP B N 1
ATOM 3924 C CA . ASP B 1 192 ? -12.922 -19.609 -18.312 1 95.06 192 ASP B CA 1
ATOM 3925 C C . ASP B 1 192 ? -11.781 -19.906 -17.328 1 95.06 192 ASP B C 1
ATOM 3927 O O . ASP B 1 192 ? -11.836 -20.891 -16.594 1 95.06 192 ASP B O 1
ATOM 3931 N N . GLN B 1 193 ? -10.656 -19.125 -17.375 1 95.19 193 GLN B N 1
ATOM 3932 C CA . GLN B 1 193 ? -9.57 -19.266 -16.406 1 95.19 193 GLN B CA 1
ATOM 3933 C C . GLN B 1 193 ? -9.898 -18.531 -15.102 1 95.19 193 GLN B C 1
ATOM 3935 O O . GLN B 1 193 ? -10.57 -17.5 -15.125 1 95.19 193 GLN B O 1
ATOM 3940 N N . PRO B 1 194 ? -9.461 -19.094 -13.945 1 94.5 194 PRO B N 1
ATOM 3941 C CA . PRO B 1 194 ? -9.57 -18.328 -12.703 1 94.5 194 PRO B CA 1
ATOM 3942 C C . PRO B 1 194 ? -8.633 -17.125 -12.664 1 94.5 194 PRO B C 1
ATOM 3944 O O . PRO B 1 194 ? -7.484 -17.234 -12.227 1 94.5 194 PRO B O 1
ATOM 3947 N N . LEU B 1 195 ? -9.203 -16.031 -13.031 1 95.75 195 LEU B N 1
ATOM 3948 C CA . LEU B 1 195 ? -8.406 -14.812 -13.156 1 95.75 195 LEU B CA 1
ATOM 3949 C C . LEU B 1 195 ? -8.516 -13.969 -11.891 1 95.75 195 LEU B C 1
ATOM 3951 O O . LEU B 1 195 ? -9.609 -13.594 -11.477 1 95.75 195 LEU B O 1
ATOM 3955 N N . ILE B 1 196 ? -7.379 -13.797 -11.289 1 96.06 196 ILE B N 1
ATOM 3956 C CA . ILE B 1 196 ? -7.281 -12.82 -10.195 1 96.06 196 ILE B CA 1
ATOM 3957 C C . ILE B 1 196 ? -7.184 -11.414 -10.773 1 96.06 196 ILE B C 1
ATOM 3959 O O . ILE B 1 196 ? -6.23 -11.094 -11.492 1 96.06 196 ILE B O 1
ATOM 3963 N N . CYS B 1 197 ? -8.125 -10.555 -10.438 1 93.56 197 CYS B N 1
ATOM 3964 C CA . CYS B 1 197 ? -8.203 -9.258 -11.094 1 93.56 197 CYS B CA 1
ATOM 3965 C C . CYS B 1 197 ? -8.047 -8.125 -10.078 1 93.56 197 CYS B C 1
ATOM 3967 O O . CYS B 1 197 ? -8.242 -8.328 -8.883 1 93.56 197 CYS B O 1
ATOM 3969 N N . TYR B 1 198 ? -7.676 -6.98 -10.617 1 91.25 198 TYR B N 1
ATOM 3970 C CA . TYR B 1 198 ? -7.668 -5.766 -9.812 1 91.25 198 TYR B CA 1
ATOM 3971 C C . TYR B 1 198 ? -9.094 -5.297 -9.523 1 91.25 198 TYR B C 1
ATOM 3973 O O . TYR B 1 198 ? -10.047 -5.762 -10.148 1 91.25 198 TYR B O 1
ATOM 3981 N N . GLU B 1 199 ? -9.133 -4.426 -8.578 1 84.94 199 GLU B N 1
ATOM 3982 C CA . GLU B 1 199 ? -10.422 -3.797 -8.289 1 84.94 199 GLU B CA 1
ATOM 3983 C C . GLU B 1 199 ? -10.945 -3.018 -9.492 1 84.94 199 GLU B C 1
ATOM 3985 O O . GLU B 1 199 ? -10.156 -2.557 -10.328 1 84.94 199 GLU B O 1
ATOM 3990 N N . PRO B 1 200 ? -12.195 -2.824 -9.578 1 76.94 200 PRO B N 1
ATOM 3991 C CA . PRO B 1 200 ? -12.82 -2.281 -10.781 1 76.94 200 PRO B CA 1
ATOM 3992 C C . PRO B 1 200 ? -12.328 -0.88 -11.133 1 76.94 200 PRO B C 1
ATOM 3994 O O . PRO B 1 200 ? -12.312 -0.495 -12.305 1 76.94 200 PRO B O 1
ATOM 3997 N N . ARG B 1 201 ? -11.875 -0.144 -10.203 1 71.25 201 ARG B N 1
ATOM 3998 C CA . ARG B 1 201 ? -11.469 1.231 -10.469 1 71.25 201 ARG B CA 1
ATOM 3999 C C . ARG B 1 201 ? -10.039 1.287 -10.992 1 71.25 201 ARG B C 1
ATOM 4001 O O . ARG B 1 201 ? -9.594 2.328 -11.477 1 71.25 201 ARG B O 1
ATOM 4008 N N . ASP B 1 202 ? -9.461 0.228 -10.898 1 79.44 202 ASP B N 1
ATOM 4009 C CA . ASP B 1 202 ? -8.086 0.175 -11.391 1 79.44 202 ASP B CA 1
ATOM 4010 C C . ASP B 1 202 ? -8.047 0.365 -12.906 1 79.44 202 ASP B C 1
ATOM 4012 O O . ASP B 1 202 ? -8.797 -0.283 -13.641 1 79.44 202 ASP B O 1
ATOM 4016 N N . PRO B 1 203 ? -7.168 1.258 -13.375 1 76.44 203 PRO B N 1
ATOM 4017 C CA . PRO B 1 203 ? -7.121 1.529 -14.812 1 76.44 203 PRO B CA 1
ATOM 4018 C C . PRO B 1 203 ? -6.742 0.299 -15.633 1 76.44 203 PRO B C 1
ATOM 4020 O O . PRO B 1 203 ? -7.254 0.109 -16.734 1 76.44 203 PRO B O 1
ATOM 4023 N N . THR B 1 204 ? -5.867 -0.464 -15.164 1 84 204 THR B N 1
ATOM 4024 C CA . THR B 1 204 ? -5.477 -1.675 -15.875 1 84 204 THR B CA 1
ATOM 4025 C C . THR B 1 204 ? -6.648 -2.646 -15.977 1 84 204 THR B C 1
ATOM 4027 O O . THR B 1 204 ? -6.855 -3.273 -17.016 1 84 204 THR B O 1
ATOM 4030 N N . ARG B 1 205 ? -7.344 -2.77 -14.898 1 87.81 205 ARG B N 1
ATOM 4031 C CA . ARG B 1 205 ? -8.539 -3.611 -14.898 1 87.81 205 ARG B CA 1
ATOM 4032 C C . ARG B 1 205 ? -9.555 -3.119 -15.922 1 87.81 205 ARG B C 1
ATOM 4034 O O . ARG B 1 205 ? -10.133 -3.918 -16.656 1 87.81 205 ARG B O 1
ATOM 4041 N N . GLN B 1 206 ? -9.75 -1.865 -15.945 1 83.69 206 GLN B N 1
ATOM 4042 C CA . GLN B 1 206 ? -10.719 -1.291 -16.875 1 83.69 206 GLN B CA 1
ATOM 4043 C C . GLN B 1 206 ? -10.312 -1.554 -18.328 1 83.69 206 GLN B C 1
ATOM 4045 O O . GLN B 1 206 ? -11.156 -1.9 -19.156 1 83.69 206 GLN B O 1
ATOM 4050 N N . SER B 1 207 ? -9.078 -1.356 -18.609 1 86.44 207 SER B N 1
ATOM 4051 C CA . SER B 1 207 ? -8.57 -1.627 -19.938 1 86.44 207 SER B CA 1
ATOM 4052 C C . SER B 1 207 ? -8.727 -3.1 -20.312 1 86.44 207 SER B C 1
ATOM 4054 O O . SER B 1 207 ? -9.156 -3.428 -21.422 1 86.44 207 SER B O 1
ATOM 4056 N N . LEU B 1 208 ? -8.438 -3.922 -19.391 1 92.69 208 LEU B N 1
ATOM 4057 C CA . LEU B 1 208 ? -8.555 -5.355 -19.625 1 92.69 208 LEU B CA 1
ATOM 4058 C C . LEU B 1 208 ? -10.008 -5.754 -19.859 1 92.69 208 LEU B C 1
ATOM 4060 O O . LEU B 1 208 ? -10.312 -6.531 -20.766 1 92.69 208 LEU B O 1
ATOM 4064 N N . ASP B 1 209 ? -10.82 -5.203 -19.047 1 91.56 209 ASP B N 1
ATOM 4065 C CA . ASP B 1 209 ? -12.242 -5.52 -19.156 1 91.56 209 ASP B CA 1
ATOM 4066 C C . ASP B 1 209 ? -12.773 -5.133 -20.531 1 91.56 209 ASP B C 1
ATOM 4068 O O . ASP B 1 209 ? -13.562 -5.867 -21.141 1 91.56 209 ASP B O 1
ATOM 4072 N N . ARG B 1 210 ? -12.391 -4.012 -20.984 1 90.25 210 ARG B N 1
ATOM 4073 C CA . ARG B 1 210 ? -12.812 -3.551 -22.312 1 90.25 210 ARG B CA 1
ATOM 4074 C C . ARG B 1 210 ? -12.359 -4.516 -23.406 1 90.25 210 ARG B C 1
ATOM 4076 O O . ARG B 1 210 ? -13.133 -4.852 -24.297 1 90.25 210 ARG B O 1
ATOM 4083 N N . LEU B 1 211 ? -11.188 -4.902 -23.312 1 92.75 211 LEU B N 1
ATOM 4084 C CA . LEU B 1 211 ? -10.625 -5.809 -24.312 1 92.75 211 LEU B CA 1
ATOM 4085 C C . LEU B 1 211 ? -11.297 -7.176 -24.234 1 92.75 211 LEU B C 1
ATOM 4087 O O . LEU B 1 211 ? -11.594 -7.773 -25.281 1 92.75 211 LEU B O 1
ATOM 4091 N N . LEU B 1 212 ? -11.523 -7.66 -23.062 1 94.88 212 LEU B N 1
ATOM 4092 C CA . LEU B 1 212 ? -12.188 -8.945 -22.875 1 94.88 212 LEU B CA 1
ATOM 4093 C C . LEU B 1 212 ? -13.602 -8.914 -23.438 1 94.88 212 LEU B C 1
ATOM 4095 O O . LEU B 1 212 ? -14.016 -9.852 -24.125 1 94.88 212 LEU B O 1
ATOM 4099 N N . ALA B 1 213 ? -14.25 -7.871 -23.125 1 93.81 213 ALA B N 1
ATOM 4100 C CA . ALA B 1 213 ? -15.617 -7.711 -23.609 1 93.81 213 ALA B CA 1
ATOM 4101 C C . ALA B 1 213 ? -15.648 -7.684 -25.141 1 93.81 213 ALA B C 1
ATOM 4103 O O . ALA B 1 213 ? -16.5 -8.336 -25.766 1 93.81 213 ALA B O 1
ATOM 4104 N N . ALA B 1 214 ? -14.82 -6.918 -25.719 1 94.31 214 ALA B N 1
ATOM 4105 C CA . ALA B 1 214 ? -14.742 -6.793 -27.172 1 94.31 214 ALA B CA 1
ATOM 4106 C C . ALA B 1 214 ? -14.438 -8.133 -27.828 1 94.31 214 ALA B C 1
ATOM 4108 O O . ALA B 1 214 ? -14.891 -8.414 -28.938 1 94.31 214 ALA B O 1
ATOM 4109 N N . ALA B 1 215 ? -13.719 -8.953 -27.156 1 94.62 215 ALA B N 1
ATOM 4110 C CA . ALA B 1 215 ? -13.305 -10.242 -27.703 1 94.62 215 ALA B CA 1
ATOM 4111 C C . ALA B 1 215 ? -14.289 -11.344 -27.328 1 94.62 215 ALA B C 1
ATOM 4113 O O . ALA B 1 215 ? -14.172 -12.477 -27.812 1 94.62 215 ALA B O 1
ATOM 4114 N N . GLY B 1 216 ? -15.242 -11.008 -26.484 1 95.94 216 GLY B N 1
ATOM 4115 C CA . GLY B 1 216 ? -16.203 -12 -26.016 1 95.94 216 GLY B CA 1
ATOM 4116 C C . GLY B 1 216 ? -15.594 -13.031 -25.078 1 95.94 216 GLY B C 1
ATOM 4117 O O . GLY B 1 216 ? -16.031 -14.188 -25.062 1 95.94 216 GLY B O 1
ATOM 4118 N N . VAL B 1 217 ? -14.562 -12.75 -24.438 1 95.69 217 VAL B N 1
ATOM 4119 C CA . VAL B 1 217 ? -13.852 -13.633 -23.516 1 95.69 217 VAL B CA 1
ATOM 4120 C C . VAL B 1 217 ? -14.352 -13.391 -22.094 1 95.69 217 VAL B C 1
ATOM 4122 O O . VAL B 1 217 ? -14.469 -12.242 -21.656 1 95.69 217 VAL B O 1
ATOM 4125 N N . ARG B 1 218 ? -14.617 -14.453 -21.328 1 94.5 218 ARG B N 1
ATOM 4126 C CA . ARG B 1 218 ? -15.141 -14.352 -19.984 1 94.5 218 ARG B CA 1
ATOM 4127 C C . ARG B 1 218 ? -14.328 -15.211 -19.016 1 94.5 218 ARG B C 1
ATOM 4129 O O . ARG B 1 218 ? -14.641 -16.391 -18.812 1 94.5 218 ARG B O 1
ATOM 4136 N N . PRO B 1 219 ? -13.422 -14.617 -18.344 1 94.62 219 PRO B N 1
ATOM 4137 C CA . PRO B 1 219 ? -12.727 -15.352 -17.281 1 94.62 219 PRO B CA 1
ATOM 4138 C C . PRO B 1 219 ? -13.586 -15.555 -16.031 1 94.62 219 PRO B C 1
ATOM 4140 O O . PRO B 1 219 ? -14.633 -14.93 -15.898 1 94.62 219 PRO B O 1
ATOM 4143 N N . ARG B 1 220 ? -13.195 -16.531 -15.203 1 89.56 220 ARG B N 1
ATOM 4144 C CA . ARG B 1 220 ? -13.797 -16.688 -13.883 1 89.56 220 ARG B CA 1
ATOM 4145 C C . ARG B 1 220 ? -13.125 -15.75 -12.875 1 89.56 220 ARG B C 1
ATOM 4147 O O . ARG B 1 220 ? -11.938 -15.891 -12.586 1 89.56 220 ARG B O 1
ATOM 4154 N N . ARG B 1 221 ? -13.859 -14.758 -12.375 1 82.62 221 ARG B N 1
ATOM 4155 C CA . ARG B 1 221 ? -13.297 -13.727 -11.516 1 82.62 221 ARG B CA 1
ATOM 4156 C C . ARG B 1 221 ? -13.766 -13.883 -10.078 1 82.62 221 ARG B C 1
ATOM 4158 O O . ARG B 1 221 ? -14.633 -13.133 -9.609 1 82.62 221 ARG B O 1
ATOM 4165 N N . HIS B 1 222 ? -13.047 -14.734 -9.383 1 82.5 222 HIS B N 1
ATOM 4166 C CA . HIS B 1 222 ? -13.492 -15 -8.016 1 82.5 222 HIS B CA 1
ATOM 4167 C C . HIS B 1 222 ? -12.695 -14.188 -7.004 1 82.5 222 HIS B C 1
ATOM 4169 O O . HIS B 1 222 ? -13.164 -13.953 -5.887 1 82.5 222 HIS B O 1
ATOM 4175 N N . LEU B 1 223 ? -11.516 -13.75 -7.398 1 92.75 223 LEU B N 1
ATOM 4176 C CA . LEU B 1 223 ? -10.656 -13.008 -6.48 1 92.75 223 LEU B CA 1
ATOM 4177 C C . LEU B 1 223 ? -10.281 -11.648 -7.062 1 92.75 223 LEU B C 1
ATOM 4179 O O . LEU B 1 223 ? -9.867 -11.555 -8.219 1 92.75 223 LEU B O 1
ATOM 4183 N N . GLN B 1 224 ? -10.516 -10.641 -6.262 1 93.06 224 GLN B N 1
ATOM 4184 C CA . GLN B 1 224 ? -10.156 -9.273 -6.613 1 93.06 224 GLN B CA 1
ATOM 4185 C C . GLN B 1 224 ? -9.203 -8.672 -5.586 1 93.06 224 GLN B C 1
ATOM 4187 O O . GLN B 1 224 ? -9.375 -8.875 -4.379 1 93.06 224 GLN B O 1
ATOM 4192 N N . VAL B 1 225 ? -8.211 -8.016 -6.129 1 94 225 VAL B N 1
ATOM 4193 C CA . VAL B 1 225 ? -7.18 -7.453 -5.258 1 94 225 VAL B CA 1
ATOM 4194 C C . VAL B 1 225 ? -6.926 -5.992 -5.629 1 94 225 VAL B C 1
ATOM 4196 O O . VAL B 1 225 ? -7.383 -5.523 -6.672 1 94 225 VAL B O 1
ATOM 4199 N N . SER B 1 226 ? -6.176 -5.324 -4.766 1 90.19 226 SER B N 1
ATOM 4200 C CA . SER B 1 226 ? -5.859 -3.924 -5.023 1 90.19 226 SER B CA 1
ATOM 4201 C C . SER B 1 226 ? -4.41 -3.76 -5.477 1 90.19 226 SER B C 1
ATOM 4203 O O . SER B 1 226 ? -4.051 -2.74 -6.07 1 90.19 226 SER B O 1
ATOM 4205 N N . LEU B 1 227 ? -3.615 -4.824 -5.215 1 90 227 LEU B N 1
ATOM 4206 C CA . LEU B 1 227 ? -2.186 -4.699 -5.484 1 90 227 LEU B CA 1
ATOM 4207 C C . LEU B 1 227 ? -1.688 -5.871 -6.324 1 90 227 LEU B C 1
ATOM 4209 O O . LEU B 1 227 ? -2.123 -7.008 -6.133 1 90 227 LEU B O 1
ATOM 4213 N N . ALA B 1 228 ? -0.71 -5.555 -7.156 1 90.44 228 ALA B N 1
ATOM 4214 C CA . ALA B 1 228 ? -0.115 -6.594 -7.992 1 90.44 228 ALA B CA 1
ATOM 4215 C C . ALA B 1 228 ? 0.565 -7.664 -7.141 1 90.44 228 ALA B C 1
ATOM 4217 O O . ALA B 1 228 ? 0.499 -8.852 -7.453 1 90.44 228 ALA B O 1
ATOM 4218 N N . LEU B 1 229 ? 1.161 -7.258 -6.129 1 88.62 229 LEU B N 1
ATOM 4219 C CA . LEU B 1 229 ? 1.87 -8.203 -5.277 1 88.62 229 LEU B CA 1
ATOM 4220 C C . LEU B 1 229 ? 0.9 -9.188 -4.633 1 88.62 229 LEU B C 1
ATOM 4222 O O . LEU B 1 229 ? 1.247 -10.352 -4.41 1 88.62 229 LEU B O 1
ATOM 4226 N N . GLN B 1 230 ? -0.26 -8.703 -4.273 1 92.25 230 GLN B N 1
ATOM 4227 C CA . GLN B 1 230 ? -1.293 -9.594 -3.756 1 92.25 230 GLN B CA 1
ATOM 4228 C C . GLN B 1 230 ? -1.66 -10.664 -4.785 1 92.25 230 GLN B C 1
ATOM 4230 O O . GLN B 1 230 ? -1.757 -11.844 -4.449 1 92.25 230 GLN B O 1
ATOM 4235 N N . ALA B 1 231 ? -1.856 -10.203 -5.957 1 93.75 231 ALA B N 1
ATOM 4236 C CA . ALA B 1 231 ? -2.207 -11.117 -7.039 1 93.75 231 ALA B CA 1
ATOM 4237 C C . ALA B 1 231 ? -1.11 -12.156 -7.254 1 93.75 231 ALA B C 1
ATOM 4239 O O . ALA B 1 231 ? -1.395 -13.352 -7.379 1 93.75 231 ALA B O 1
ATOM 4240 N N . ALA B 1 232 ? 0.103 -11.703 -7.289 1 92 232 ALA B N 1
ATOM 4241 C CA . ALA B 1 232 ? 1.235 -12.602 -7.516 1 92 232 ALA B CA 1
ATOM 4242 C C . ALA B 1 232 ? 1.332 -13.648 -6.418 1 92 232 ALA B C 1
ATOM 4244 O O . ALA B 1 232 ? 1.609 -14.82 -6.691 1 92 232 ALA B O 1
ATOM 4245 N N . ARG B 1 233 ? 1.172 -13.219 -5.238 1 90.06 233 ARG B N 1
ATOM 4246 C CA . ARG B 1 233 ? 1.246 -14.148 -4.121 1 90.06 233 ARG B CA 1
ATOM 4247 C C . ARG B 1 233 ? 0.131 -15.188 -4.199 1 90.06 233 ARG B C 1
ATOM 4249 O O . ARG B 1 233 ? 0.349 -16.359 -3.908 1 90.06 233 ARG B O 1
ATOM 4256 N N . LEU B 1 234 ? -1.038 -14.758 -4.523 1 93.62 234 LEU B N 1
ATOM 4257 C CA . LEU B 1 234 ? -2.162 -15.672 -4.688 1 93.62 234 LEU B CA 1
ATOM 4258 C C . LEU B 1 234 ? -1.884 -16.688 -5.797 1 93.62 234 LEU B C 1
ATOM 4260 O O . LEU B 1 234 ? -2.188 -17.875 -5.652 1 93.62 234 LEU B O 1
ATOM 4264 N N . VAL B 1 235 ? -1.291 -16.234 -6.879 1 95.12 235 VAL B N 1
ATOM 4265 C CA . VAL B 1 235 ? -0.917 -17.141 -7.965 1 95.12 235 VAL B CA 1
ATOM 4266 C C . VAL B 1 235 ? 0.101 -18.156 -7.465 1 95.12 235 VAL B C 1
ATOM 4268 O O . VAL B 1 235 ? 0.001 -19.344 -7.773 1 95.12 235 VAL B O 1
ATOM 4271 N N . ALA B 1 236 ? 1.048 -17.688 -6.715 1 91.19 236 ALA B N 1
ATOM 4272 C CA . ALA B 1 236 ? 2.09 -18.562 -6.18 1 91.19 236 ALA B CA 1
ATOM 4273 C C . ALA B 1 236 ? 1.489 -19.672 -5.309 1 91.19 236 ALA B C 1
ATOM 4275 O O . ALA B 1 236 ? 2.051 -20.75 -5.203 1 91.19 236 ALA B O 1
ATOM 4276 N N . GLN B 1 237 ? 0.384 -19.359 -4.766 1 89.69 237 GLN B N 1
ATOM 4277 C CA . GLN B 1 237 ? -0.28 -20.328 -3.898 1 89.69 237 GLN B CA 1
ATOM 4278 C C . GLN B 1 237 ? -1.281 -21.172 -4.684 1 89.69 237 GLN B C 1
ATOM 4280 O O . GLN B 1 237 ? -2.043 -21.953 -4.094 1 89.69 237 GLN B O 1
ATOM 4285 N N . GLY B 1 238 ? -1.393 -20.938 -5.965 1 90.38 238 GLY B N 1
ATOM 4286 C CA . GLY B 1 238 ? -2.189 -21.781 -6.848 1 90.38 238 GLY B CA 1
ATOM 4287 C C . GLY B 1 238 ? -3.637 -21.344 -6.949 1 90.38 238 GLY B C 1
ATOM 4288 O O . GLY B 1 238 ? -4.5 -22.109 -7.367 1 90.38 238 GLY B O 1
ATOM 4289 N N . ALA B 1 239 ? -3.896 -20.078 -6.613 1 92.62 239 ALA B N 1
ATOM 4290 C CA . ALA B 1 239 ? -5.277 -19.609 -6.547 1 92.62 239 ALA B CA 1
ATOM 4291 C C . ALA B 1 239 ? -5.789 -19.219 -7.93 1 92.62 239 ALA B C 1
ATOM 4293 O O . ALA B 1 239 ? -6.984 -18.984 -8.109 1 92.62 239 ALA B O 1
ATOM 4294 N N . GLY B 1 240 ? -4.93 -19.141 -8.898 1 94.81 240 GLY B N 1
ATOM 4295 C CA . GLY B 1 240 ? -5.32 -18.75 -10.25 1 94.81 240 GLY B CA 1
ATOM 4296 C C . GLY B 1 240 ? -4.172 -18.172 -11.055 1 94.81 240 GLY B C 1
ATOM 4297 O O . GLY B 1 240 ? -3.008 -18.484 -10.805 1 94.81 240 GLY B O 1
ATOM 4298 N N . ILE B 1 241 ? -4.602 -17.422 -12.109 1 96.81 241 ILE B N 1
ATOM 4299 C CA . ILE B 1 241 ? -3.65 -16.688 -12.945 1 96.81 241 ILE B CA 1
ATOM 4300 C C . ILE B 1 241 ? -3.965 -15.195 -12.898 1 96.81 241 ILE B C 1
ATOM 4302 O O . ILE B 1 241 ? -5.035 -14.797 -12.438 1 96.81 241 ILE B O 1
ATOM 4306 N N . THR B 1 242 ? -3 -14.398 -13.297 1 96.94 242 THR B N 1
ATOM 4307 C CA . THR B 1 242 ? -3.25 -12.961 -13.258 1 96.94 242 THR B CA 1
ATOM 4308 C C . THR B 1 242 ? -2.479 -12.25 -14.359 1 96.94 242 THR B C 1
ATOM 4310 O O . THR B 1 242 ? -1.591 -12.836 -14.984 1 96.94 242 THR B O 1
ATOM 4313 N N . VAL B 1 243 ? -2.943 -11.047 -14.719 1 95.44 243 VAL B N 1
ATOM 4314 C CA . VAL B 1 243 ? -2.258 -10.117 -15.609 1 95.44 243 VAL B CA 1
ATOM 4315 C C . VAL B 1 243 ? -1.746 -8.922 -14.812 1 95.44 243 VAL B C 1
ATOM 4317 O O . VAL B 1 243 ? -2.535 -8.164 -14.234 1 95.44 243 VAL B O 1
ATOM 4320 N N . ILE B 1 244 ? -0.417 -8.781 -14.797 1 93.19 244 ILE B N 1
ATOM 4321 C CA . ILE B 1 244 ? 0.161 -7.734 -13.961 1 93.19 244 ILE B CA 1
ATOM 4322 C C . ILE B 1 244 ? 1.403 -7.164 -14.633 1 93.19 244 ILE B C 1
ATOM 4324 O O . ILE B 1 244 ? 1.746 -7.555 -15.75 1 93.19 244 ILE B O 1
ATOM 4328 N N . ASP B 1 245 ? 1.982 -6.176 -13.992 1 89.69 245 ASP B N 1
ATOM 4329 C CA . ASP B 1 245 ? 3.23 -5.598 -14.477 1 89.69 245 ASP B CA 1
ATOM 4330 C C . ASP B 1 245 ? 4.398 -6.562 -14.289 1 89.69 245 ASP B C 1
ATOM 4332 O O . ASP B 1 245 ? 4.379 -7.391 -13.375 1 89.69 245 ASP B O 1
ATOM 4336 N N . PRO B 1 246 ? 5.449 -6.461 -15.148 1 89.25 246 PRO B N 1
ATOM 4337 C CA . PRO B 1 246 ? 6.578 -7.395 -15.078 1 89.25 246 PRO B CA 1
ATOM 4338 C C . PRO B 1 246 ? 7.426 -7.195 -13.82 1 89.25 246 PRO B C 1
ATOM 4340 O O . PRO B 1 246 ? 8.094 -8.133 -13.375 1 89.25 246 PRO B O 1
ATOM 4343 N N . LEU B 1 247 ? 7.449 -6.02 -13.273 1 88.12 247 LEU B N 1
ATOM 4344 C CA . LEU B 1 247 ? 8.258 -5.762 -12.086 1 88.12 247 LEU B CA 1
ATOM 4345 C C . LEU B 1 247 ? 7.754 -6.566 -10.898 1 88.12 247 LEU B C 1
ATOM 4347 O O . LEU B 1 247 ? 8.547 -7.188 -10.18 1 88.12 247 LEU B O 1
ATOM 4351 N N . SER B 1 248 ? 6.438 -6.555 -10.68 1 88.06 248 SER B N 1
ATOM 4352 C CA . SER B 1 248 ? 5.832 -7.328 -9.602 1 88.06 248 SER B CA 1
ATOM 4353 C C . SER B 1 248 ? 5.934 -8.828 -9.875 1 88.06 248 SER B C 1
ATOM 4355 O O . SER B 1 248 ? 6.152 -9.617 -8.953 1 88.06 248 SER B O 1
ATOM 4357 N N . ALA B 1 249 ? 5.762 -9.219 -11.117 1 90.19 249 ALA B N 1
ATOM 4358 C CA . ALA B 1 249 ? 5.809 -10.633 -11.492 1 90.19 249 ALA B CA 1
ATOM 4359 C C . ALA B 1 249 ? 7.172 -11.234 -11.172 1 90.19 249 ALA B C 1
ATOM 4361 O O . ALA B 1 249 ? 7.258 -12.383 -10.711 1 90.19 249 ALA B O 1
ATOM 4362 N N . ARG B 1 250 ? 8.18 -10.523 -11.297 1 85.75 250 ARG B N 1
ATOM 4363 C CA . ARG B 1 250 ? 9.547 -11.023 -11.172 1 85.75 250 ARG B CA 1
ATOM 4364 C C . ARG B 1 250 ? 9.914 -11.273 -9.711 1 85.75 250 ARG B C 1
ATOM 4366 O O . ARG B 1 250 ? 10.812 -12.055 -9.414 1 85.75 250 ARG B O 1
ATOM 4373 N N . ILE B 1 251 ? 9.258 -10.625 -8.859 1 79.31 251 ILE B N 1
ATOM 4374 C CA . ILE B 1 251 ? 9.531 -10.789 -7.438 1 79.31 251 ILE B CA 1
ATOM 4375 C C . ILE B 1 251 ? 9.281 -12.242 -7.027 1 79.31 251 ILE B C 1
ATOM 4377 O O . ILE B 1 251 ? 9.953 -12.766 -6.133 1 79.31 251 ILE B O 1
ATOM 4381 N N . PHE B 1 252 ? 8.391 -12.891 -7.703 1 78.12 252 PHE B N 1
ATOM 4382 C CA . PHE B 1 252 ? 8.008 -14.25 -7.352 1 78.12 252 PHE B CA 1
ATOM 4383 C C . PHE B 1 252 ? 8.562 -15.25 -8.359 1 78.12 252 PHE B C 1
ATOM 4385 O O . PHE B 1 252 ? 8.109 -16.391 -8.422 1 78.12 252 PHE B O 1
ATOM 4392 N N . ALA B 1 253 ? 9.469 -14.867 -9.164 1 74.81 253 ALA B N 1
ATOM 4393 C CA . ALA B 1 253 ? 10.008 -15.719 -10.219 1 74.81 253 ALA B CA 1
ATOM 4394 C C . ALA B 1 253 ? 10.648 -16.969 -9.641 1 74.81 253 ALA B C 1
ATOM 4396 O O . ALA B 1 253 ? 10.672 -18.031 -10.289 1 74.81 253 ALA B O 1
ATOM 4397 N N . ASP B 1 254 ? 11.086 -16.875 -8.422 1 75.25 254 ASP B N 1
ATOM 4398 C CA . ASP B 1 254 ? 11.781 -18 -7.824 1 75.25 254 ASP B CA 1
ATOM 4399 C C . ASP B 1 254 ? 10.805 -18.906 -7.066 1 75.25 254 ASP B C 1
ATOM 4401 O O . ASP B 1 254 ? 11.219 -19.875 -6.426 1 75.25 254 ASP B O 1
ATOM 4405 N N . LYS B 1 255 ? 9.555 -18.719 -7.242 1 80 255 LYS B N 1
ATOM 4406 C CA . LYS B 1 255 ? 8.57 -19.469 -6.469 1 80 255 LYS B CA 1
ATOM 4407 C C . LYS B 1 255 ? 7.812 -20.453 -7.355 1 80 255 LYS B C 1
ATOM 4409 O O . LYS B 1 255 ? 6.621 -20.703 -7.141 1 80 255 LYS B O 1
ATOM 4414 N N . GLY B 1 256 ? 8.438 -20.906 -8.414 1 85.88 256 GLY B N 1
ATOM 4415 C CA . GLY B 1 256 ? 7.809 -21.891 -9.273 1 85.88 256 GLY B CA 1
ATOM 4416 C C . GLY B 1 256 ? 6.75 -21.312 -10.188 1 85.88 256 GLY B C 1
ATOM 4417 O O . GLY B 1 256 ? 5.836 -22.016 -10.625 1 85.88 256 GLY B O 1
ATOM 4418 N N . LEU B 1 257 ? 6.801 -20.078 -10.367 1 93.5 257 LEU B N 1
ATOM 4419 C CA . LEU B 1 257 ? 5.844 -19.406 -11.242 1 93.5 257 LEU B CA 1
ATOM 4420 C C . LEU B 1 257 ? 6.422 -19.203 -12.633 1 93.5 257 LEU B C 1
ATOM 4422 O O . LEU B 1 257 ? 7.637 -19.297 -12.828 1 93.5 257 LEU B O 1
ATOM 4426 N N . THR B 1 258 ? 5.562 -19.078 -13.617 1 95.06 258 THR B N 1
ATOM 4427 C CA . THR B 1 258 ? 5.93 -18.797 -15 1 95.06 258 THR B CA 1
ATOM 4428 C C . THR B 1 258 ? 5.379 -17.453 -15.453 1 95.06 258 THR B C 1
ATOM 4430 O O . THR B 1 258 ? 4.211 -17.141 -15.211 1 95.06 258 THR B O 1
ATOM 4433 N N . ILE B 1 259 ? 6.219 -16.688 -16.031 1 95 259 ILE B N 1
ATOM 4434 C CA . ILE B 1 259 ? 5.832 -15.391 -16.594 1 95 259 ILE B CA 1
ATOM 4435 C C . ILE B 1 259 ? 5.754 -15.5 -18.125 1 95 259 ILE B C 1
ATOM 4437 O O . ILE B 1 259 ? 6.711 -15.93 -18.766 1 95 259 ILE B O 1
ATOM 4441 N N . ARG B 1 260 ? 4.613 -15.133 -18.672 1 95.25 260 ARG B N 1
ATOM 4442 C CA . ARG B 1 260 ? 4.445 -15.133 -20.125 1 95.25 260 ARG B CA 1
ATOM 4443 C C . ARG B 1 260 ? 4.031 -13.75 -20.625 1 95.25 260 ARG B C 1
ATOM 4445 O O . ARG B 1 260 ? 3.209 -13.078 -20 1 95.25 260 ARG B O 1
ATOM 4452 N N . PRO B 1 261 ? 4.602 -13.375 -21.75 1 93.88 261 PRO B N 1
ATOM 4453 C CA . PRO B 1 261 ? 4.133 -12.133 -22.375 1 93.88 261 PRO B CA 1
ATOM 4454 C C . PRO B 1 261 ? 2.648 -12.172 -22.719 1 93.88 261 PRO B C 1
ATOM 4456 O O . PRO B 1 261 ? 2.139 -13.219 -23.125 1 93.88 261 PRO B O 1
ATOM 4459 N N . PHE B 1 262 ? 1.994 -11.094 -22.438 1 93.94 262 PHE B N 1
ATOM 4460 C CA . PHE B 1 262 ? 0.594 -10.922 -22.812 1 93.94 262 PHE B CA 1
ATOM 4461 C C . PHE B 1 262 ? 0.468 -10.094 -24.094 1 93.94 262 PHE B C 1
ATOM 4463 O O . PHE B 1 262 ? 1.062 -9.023 -24.203 1 93.94 262 PHE B O 1
ATOM 4470 N N . THR B 1 263 ? -0.243 -10.508 -25.094 1 90.31 263 THR B N 1
ATOM 4471 C CA . THR B 1 263 ? -0.263 -9.906 -26.422 1 90.31 263 THR B CA 1
ATOM 4472 C C . THR B 1 263 ? -1.132 -8.648 -26.438 1 90.31 263 THR B C 1
ATOM 4474 O O . THR B 1 263 ? -0.933 -7.758 -27.266 1 90.31 263 THR B O 1
ATOM 4477 N N . ALA B 1 264 ? -2.074 -8.586 -25.531 1 89.19 264 ALA B N 1
ATOM 4478 C CA . ALA B 1 264 ? -2.961 -7.422 -25.516 1 89.19 264 ALA B CA 1
ATOM 4479 C C . ALA B 1 264 ? -2.232 -6.184 -25 1 89.19 264 ALA B C 1
ATOM 4481 O O . ALA B 1 264 ? -1.427 -6.273 -24.078 1 89.19 264 ALA B O 1
ATOM 4482 N N . GLU B 1 265 ? -2.48 -5.113 -25.641 1 82.81 265 GLU B N 1
ATOM 4483 C CA . GLU B 1 265 ? -1.858 -3.85 -25.25 1 82.81 265 GLU B CA 1
ATOM 4484 C C . GLU B 1 265 ? -2.604 -3.207 -24.078 1 82.81 265 GLU B C 1
ATOM 4486 O O . GLU B 1 265 ? -3.633 -2.557 -24.281 1 82.81 265 GLU B O 1
ATOM 4491 N N . LEU B 1 266 ? -2.189 -3.48 -22.938 1 83.38 266 LEU B N 1
ATOM 4492 C CA . LEU B 1 266 ? -2.754 -2.83 -21.766 1 83.38 266 LEU B CA 1
ATOM 4493 C C . LEU B 1 266 ? -1.895 -1.645 -21.328 1 83.38 266 LEU B C 1
ATOM 4495 O O . LEU B 1 266 ? -2.354 -0.777 -20.594 1 83.38 266 LEU B O 1
ATOM 4499 N N . ASN B 1 267 ? -0.892 -1.501 -21.953 1 66.25 267 ASN B N 1
ATOM 4500 C CA . ASN B 1 267 ? 0.161 -0.52 -21.719 1 66.25 267 ASN B CA 1
ATOM 4501 C C . ASN B 1 267 ? -0.116 0.306 -20.453 1 66.25 267 ASN B C 1
ATOM 4503 O O . ASN B 1 267 ? -0.921 1.238 -20.484 1 66.25 267 ASN B O 1
ATOM 4507 N N . ASP B 1 268 ? 0.529 -0.09 -19.453 1 76.94 268 ASP B N 1
ATOM 4508 C CA . ASP B 1 268 ? 0.507 0.675 -18.203 1 76.94 268 ASP B CA 1
ATOM 4509 C C . ASP B 1 268 ? 1.576 1.765 -18.219 1 76.94 268 ASP B C 1
ATOM 4511 O O . ASP B 1 268 ? 2.76 1.48 -18.406 1 76.94 268 ASP B O 1
ATOM 4515 N N . THR B 1 269 ? 1.106 2.998 -18.234 1 85.56 269 THR B N 1
ATOM 4516 C CA . THR B 1 269 ? 2.02 4.133 -18.203 1 85.56 269 THR B CA 1
ATOM 4517 C C . THR B 1 269 ? 2.066 4.75 -16.812 1 85.56 269 THR B C 1
ATOM 4519 O O . THR B 1 269 ? 1.027 4.93 -16.172 1 85.56 269 THR B O 1
ATOM 4522 N N . PHE B 1 270 ? 3.295 4.824 -16.344 1 91.25 270 PHE B N 1
ATOM 4523 C CA . PHE B 1 270 ? 3.453 5.602 -15.117 1 91.25 270 PHE B CA 1
ATOM 4524 C C . PHE B 1 270 ? 4.375 6.797 -15.344 1 91.25 270 PHE B C 1
ATOM 4526 O O . PHE B 1 270 ? 5.035 6.883 -16.391 1 91.25 270 PHE B O 1
ATOM 4533 N N . TYR B 1 271 ? 4.379 7.707 -14.375 1 94.12 271 TYR B N 1
ATOM 4534 C CA . TYR B 1 271 ? 5.07 8.977 -14.586 1 94.12 271 TYR B CA 1
ATOM 4535 C C . TYR B 1 271 ? 6.027 9.266 -13.43 1 94.12 271 TYR B C 1
ATOM 4537 O O . TYR B 1 271 ? 5.703 9.016 -12.266 1 94.12 271 TYR B O 1
ATOM 4545 N N . LEU B 1 272 ? 7.172 9.719 -13.82 1 97.06 272 LEU B N 1
ATOM 4546 C CA . LEU B 1 272 ? 8.016 10.461 -12.883 1 97.06 272 LEU B CA 1
ATOM 4547 C C . LEU B 1 272 ? 7.582 11.922 -12.805 1 97.06 272 LEU B C 1
ATOM 4549 O O . LEU B 1 272 ? 7.59 12.625 -13.82 1 97.06 272 LEU B O 1
ATOM 4553 N N . LEU B 1 273 ? 7.164 12.32 -11.648 1 96.5 273 LEU B N 1
ATOM 4554 C CA . LEU B 1 273 ? 6.656 13.672 -11.445 1 96.5 273 LEU B CA 1
ATOM 4555 C C . LEU B 1 273 ? 7.66 14.516 -10.664 1 96.5 273 LEU B C 1
ATOM 4557 O O . LEU B 1 273 ? 8.203 14.07 -9.656 1 96.5 273 LEU B O 1
ATOM 4561 N N . THR B 1 274 ? 7.902 15.688 -11.117 1 93.44 274 THR B N 1
ATOM 4562 C CA . THR B 1 274 ? 8.727 16.672 -10.43 1 93.44 274 THR B CA 1
ATOM 4563 C C . THR B 1 274 ? 8.039 18.031 -10.406 1 93.44 274 THR B C 1
ATOM 4565 O O . THR B 1 274 ? 7.184 18.312 -11.242 1 93.44 274 THR B O 1
ATOM 4568 N N . PRO B 1 275 ? 8.414 18.797 -9.383 1 83.94 275 PRO B N 1
ATOM 4569 C CA . PRO B 1 275 ? 7.809 20.125 -9.352 1 83.94 275 PRO B CA 1
ATOM 4570 C C . PRO B 1 275 ? 8.203 20.984 -10.555 1 83.94 275 PRO B C 1
ATOM 4572 O O . PRO B 1 275 ? 9.352 20.938 -11 1 83.94 275 PRO B O 1
ATOM 4575 N N . ARG B 1 276 ? 7.277 21.688 -11.039 1 79.56 276 ARG B N 1
ATOM 4576 C CA . ARG B 1 276 ? 7.539 22.516 -12.211 1 79.56 276 ARG B CA 1
ATOM 4577 C C . ARG B 1 276 ? 8.266 23.797 -11.82 1 79.56 276 ARG B C 1
ATOM 4579 O O . ARG B 1 276 ? 9.164 24.25 -12.539 1 79.56 276 ARG B O 1
ATOM 4586 N N . GLU B 1 277 ? 7.902 24.391 -10.75 1 71.06 277 GLU B N 1
ATOM 4587 C CA . GLU B 1 277 ? 8.352 25.734 -10.43 1 71.06 277 GLU B CA 1
ATOM 4588 C C . GLU B 1 277 ? 9.602 25.703 -9.555 1 71.06 277 GLU B C 1
ATOM 4590 O O . GLU B 1 277 ? 10.117 26.766 -9.164 1 71.06 277 GLU B O 1
ATOM 4595 N N . GLN B 1 278 ? 10.086 24.594 -9.25 1 69.38 278 GLN B N 1
ATOM 4596 C CA . GLN B 1 278 ? 11.25 24.516 -8.375 1 69.38 278 GLN B CA 1
ATOM 4597 C C . GLN B 1 278 ? 12.312 23.594 -8.953 1 69.38 278 GLN B C 1
ATOM 4599 O O . GLN B 1 278 ? 12 22.484 -9.391 1 69.38 278 GLN B O 1
ATOM 4604 N N . PRO B 1 279 ? 13.523 24.141 -8.945 1 75 279 PRO B N 1
ATOM 4605 C CA . PRO B 1 279 ? 14.602 23.266 -9.406 1 75 279 PRO B CA 1
ATOM 4606 C C . PRO B 1 279 ? 14.82 22.062 -8.484 1 75 279 PRO B C 1
ATOM 4608 O O . PRO B 1 279 ? 14.633 22.188 -7.266 1 75 279 PRO B O 1
ATOM 4611 N N . LEU B 1 280 ? 15.258 21.016 -9.086 1 83.31 280 LEU B N 1
ATOM 4612 C CA . LEU B 1 280 ? 15.555 19.797 -8.328 1 83.31 280 LEU B CA 1
ATOM 4613 C C . LEU B 1 280 ? 16.875 19.922 -7.578 1 83.31 280 LEU B C 1
ATOM 4615 O O . LEU B 1 280 ? 17.812 20.547 -8.07 1 83.31 280 LEU B O 1
ATOM 4619 N N . SER B 1 281 ? 16.844 19.359 -6.43 1 81.81 281 SER B N 1
ATOM 4620 C CA . SER B 1 281 ? 18.109 19.25 -5.719 1 81.81 281 SER B CA 1
ATOM 4621 C C . SER B 1 281 ? 19.078 18.344 -6.461 1 81.81 281 SER B C 1
ATOM 4623 O O . SER B 1 281 ? 18.672 17.562 -7.324 1 81.81 281 SER B O 1
ATOM 4625 N N . CYS B 1 282 ? 20.375 18.5 -6.168 1 83.31 282 CYS B N 1
ATOM 4626 C CA . CYS B 1 282 ? 21.391 17.625 -6.75 1 83.31 282 CYS B CA 1
ATOM 4627 C C . CYS B 1 282 ? 21.125 16.172 -6.406 1 83.31 282 CYS B C 1
ATOM 4629 O O . CYS B 1 282 ? 21.312 15.281 -7.238 1 83.31 282 CYS B O 1
ATOM 4631 N N . LEU B 1 283 ? 20.672 15.984 -5.199 1 87.38 283 LEU B N 1
ATOM 4632 C CA . LEU B 1 283 ? 20.375 14.633 -4.742 1 87.38 283 LEU B CA 1
ATOM 4633 C C . LEU B 1 283 ? 19.234 14.031 -5.551 1 87.38 283 LEU B C 1
ATOM 4635 O O . LEU B 1 283 ? 19.281 12.867 -5.945 1 87.38 283 LEU B O 1
ATOM 4639 N N . ALA B 1 284 ? 18.219 14.805 -5.824 1 91.12 284 ALA B N 1
ATOM 4640 C CA . ALA B 1 284 ? 17.078 14.352 -6.621 1 91.12 284 ALA B CA 1
ATOM 4641 C C . ALA B 1 284 ? 17.5 14.039 -8.055 1 91.12 284 ALA B C 1
ATOM 4643 O O . ALA B 1 284 ? 17.078 13.023 -8.617 1 91.12 284 ALA B O 1
ATOM 4644 N N . GLN B 1 285 ? 18.297 14.859 -8.578 1 90.5 285 GLN B N 1
ATOM 4645 C CA . GLN B 1 285 ? 18.781 14.641 -9.938 1 90.5 285 GLN B CA 1
ATOM 4646 C C . GLN B 1 285 ? 19.609 13.359 -10.016 1 90.5 285 GLN B C 1
ATOM 4648 O O . GLN B 1 285 ? 19.469 12.578 -10.961 1 90.5 285 GLN B O 1
ATOM 4653 N N . ALA B 1 286 ? 20.438 13.25 -9.031 1 91.44 286 ALA B N 1
ATOM 4654 C CA . ALA B 1 286 ? 21.25 12.039 -8.992 1 91.44 286 ALA B CA 1
ATOM 4655 C C . ALA B 1 286 ? 20.391 10.789 -8.875 1 91.44 286 ALA B C 1
ATOM 4657 O O . ALA B 1 286 ? 20.656 9.781 -9.523 1 91.44 286 ALA B O 1
ATOM 4658 N N . PHE B 1 287 ? 19.375 10.836 -8.078 1 95.38 287 PHE B N 1
ATOM 4659 C CA . PHE B 1 287 ? 18.484 9.695 -7.91 1 95.38 287 PHE B CA 1
ATOM 4660 C C . PHE B 1 287 ? 17.766 9.383 -9.211 1 95.38 287 PHE B C 1
ATOM 4662 O O . PHE B 1 287 ? 17.594 8.211 -9.562 1 95.38 287 PHE B O 1
ATOM 4669 N N . ILE B 1 288 ? 17.297 10.398 -9.922 1 96.5 288 ILE B N 1
ATOM 4670 C CA . ILE B 1 288 ? 16.609 10.219 -11.195 1 96.5 288 ILE B CA 1
ATOM 4671 C C . ILE B 1 288 ? 17.531 9.492 -12.18 1 96.5 288 ILE B C 1
ATOM 4673 O O . ILE B 1 288 ? 17.094 8.602 -12.906 1 96.5 288 ILE B O 1
ATOM 4677 N N . GLY B 1 289 ? 18.766 9.922 -12.203 1 95.81 289 GLY B N 1
ATOM 4678 C CA . GLY B 1 289 ? 19.734 9.219 -13.039 1 95.81 289 GLY B CA 1
ATOM 4679 C C . GLY B 1 289 ? 19.844 7.746 -12.703 1 95.81 289 GLY B C 1
ATOM 4680 O O . GLY B 1 289 ? 19.828 6.898 -13.602 1 95.81 289 GLY B O 1
ATOM 4681 N N . GLU B 1 290 ? 19.969 7.438 -11.414 1 95.62 290 GLU B N 1
ATOM 4682 C CA . GLU B 1 290 ? 20.031 6.051 -10.961 1 95.62 290 GLU B CA 1
ATOM 4683 C C . GLU B 1 290 ? 18.766 5.281 -11.344 1 95.62 290 GLU B C 1
ATOM 4685 O O . GLU B 1 290 ? 18.844 4.129 -11.766 1 95.62 290 GLU B O 1
ATOM 4690 N N . PHE B 1 291 ? 17.641 5.926 -11.188 1 96.5 291 PHE B N 1
ATOM 4691 C CA . PHE B 1 291 ? 16.359 5.324 -11.531 1 96.5 291 PHE B CA 1
ATOM 4692 C C . PHE B 1 291 ? 16.312 4.945 -13.008 1 96.5 291 PHE B C 1
ATOM 4694 O O . PHE B 1 291 ? 15.953 3.818 -13.352 1 96.5 291 PHE B O 1
ATOM 4701 N N . ARG B 1 292 ? 16.688 5.887 -13.836 1 95.94 292 ARG B N 1
ATOM 4702 C CA . ARG B 1 292 ? 16.656 5.664 -15.273 1 95.94 292 ARG B CA 1
ATOM 4703 C C . ARG B 1 292 ? 17.578 4.52 -15.68 1 95.94 292 ARG B C 1
ATOM 4705 O O . ARG B 1 292 ? 17.219 3.695 -16.531 1 95.94 292 ARG B O 1
ATOM 4712 N N . THR B 1 293 ? 18.719 4.445 -15.086 1 93.75 293 THR B N 1
ATOM 4713 C CA . THR B 1 293 ? 19.688 3.387 -15.367 1 93.75 293 THR B CA 1
ATOM 4714 C C . THR B 1 293 ? 19.125 2.023 -14.984 1 93.75 293 THR B C 1
ATOM 4716 O O . THR B 1 293 ? 19.188 1.072 -15.766 1 93.75 293 THR B O 1
ATOM 4719 N N . HIS B 1 294 ? 18.531 1.946 -13.789 1 93.25 294 HIS B N 1
ATOM 4720 C CA . HIS B 1 294 ? 17.984 0.689 -13.305 1 93.25 294 HIS B CA 1
ATOM 4721 C C . HIS B 1 294 ? 16.766 0.267 -14.133 1 93.25 294 HIS B C 1
ATOM 4723 O O . HIS B 1 294 ? 16.594 -0.919 -14.422 1 93.25 294 HIS B O 1
ATOM 4729 N N . PHE B 1 295 ? 15.953 1.258 -14.453 1 92.69 295 PHE B N 1
ATOM 4730 C CA . PHE B 1 295 ? 14.758 0.958 -15.234 1 92.69 295 PHE B CA 1
ATOM 4731 C C . PHE B 1 295 ? 15.133 0.408 -16.609 1 92.69 295 PHE B C 1
ATOM 4733 O O . PHE B 1 295 ? 14.539 -0.573 -17.062 1 92.69 295 PHE B O 1
ATOM 4740 N N . SER B 1 296 ? 16.078 1.003 -17.25 1 90.75 296 SER B N 1
ATOM 4741 C CA . SER B 1 296 ? 16.531 0.559 -18.562 1 90.75 296 SER B CA 1
ATOM 4742 C C . SER B 1 296 ? 17.125 -0.846 -18.5 1 90.75 296 SER B C 1
ATOM 4744 O O . SER B 1 296 ? 16.922 -1.658 -19.391 1 90.75 296 SER B O 1
ATOM 4746 N N . ALA B 1 297 ? 17.812 -1.174 -17.453 1 86.69 297 ALA B N 1
ATOM 4747 C CA . ALA B 1 297 ? 18.422 -2.488 -17.266 1 86.69 297 ALA B CA 1
ATOM 4748 C C . ALA B 1 297 ? 17.359 -3.566 -17.078 1 86.69 297 ALA B C 1
ATOM 4750 O O . ALA B 1 297 ? 17.516 -4.688 -17.562 1 86.69 297 ALA B O 1
ATOM 4751 N N . THR B 1 298 ? 16.359 -3.154 -16.312 1 81.56 298 THR B N 1
ATOM 4752 C CA . THR B 1 298 ? 15.289 -4.102 -16.016 1 81.56 298 THR B CA 1
ATOM 4753 C C . THR B 1 298 ? 14.484 -4.414 -17.281 1 81.56 298 THR B C 1
ATOM 4755 O O . THR B 1 298 ? 14.062 -5.555 -17.484 1 81.56 298 THR B O 1
ATOM 4758 N N . LEU B 1 299 ? 14.211 -3.438 -18.094 1 75.75 299 LEU B N 1
ATOM 4759 C CA . LEU B 1 299 ? 13.484 -3.65 -19.344 1 75.75 299 LEU B CA 1
ATOM 4760 C C . LEU B 1 299 ? 14.281 -4.535 -20.297 1 75.75 299 LEU B C 1
ATOM 4762 O O . LEU B 1 299 ? 13.703 -5.352 -21.016 1 75.75 299 LEU B O 1
ATOM 4766 N N . ARG B 1 300 ? 15.57 -4.32 -20.328 1 63.88 300 ARG B N 1
ATOM 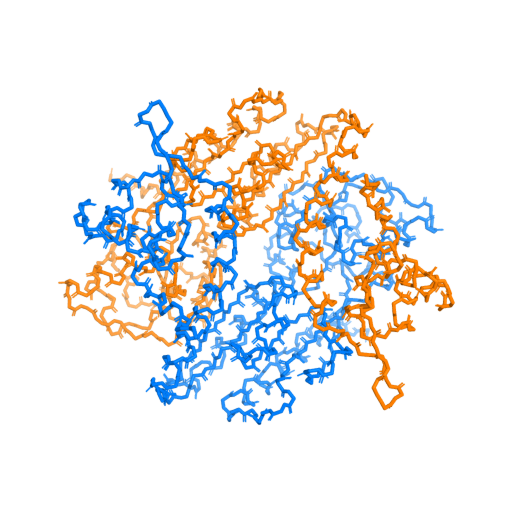4767 C CA . ARG B 1 300 ? 16.438 -5.125 -21.188 1 63.88 300 ARG B CA 1
ATOM 4768 C C . ARG B 1 300 ? 16.438 -6.586 -20.75 1 63.88 300 ARG B C 1
ATOM 4770 O O . ARG B 1 300 ? 16.531 -7.488 -21.594 1 63.88 300 ARG B O 1
ATOM 4777 N N . GLY B 1 301 ? 16.375 -6.801 -19.516 1 58.09 301 GLY B N 1
ATOM 4778 C CA . GLY B 1 301 ? 16.359 -8.164 -19.016 1 58.09 301 GLY B CA 1
ATOM 4779 C C . GLY B 1 301 ? 15.039 -8.875 -19.281 1 58.09 301 GLY B C 1
ATOM 4780 O O . GLY B 1 301 ? 14.938 -10.094 -19.125 1 58.09 301 GLY B O 1
ATOM 4781 N N . THR B 1 302 ? 14.023 -8.18 -19.391 1 55.84 302 THR B N 1
ATOM 4782 C CA . THR B 1 302 ? 12.719 -8.766 -19.688 1 55.84 302 THR B CA 1
ATOM 4783 C C . THR B 1 302 ? 12.625 -9.148 -21.172 1 55.84 302 THR B C 1
ATOM 4785 O O . THR B 1 302 ? 11.648 -9.766 -21.594 1 55.84 302 THR B O 1
ATOM 4788 N N . GLU B 1 303 ? 13.508 -8.594 -22 1 47.62 303 GLU B N 1
ATOM 4789 C CA . GLU B 1 303 ? 13.5 -9.039 -23.391 1 47.62 303 GLU B CA 1
ATOM 4790 C C . GLU B 1 303 ? 13.82 -10.523 -23.5 1 47.62 303 GLU B C 1
ATOM 4792 O O . GLU B 1 303 ? 14.727 -11.023 -22.828 1 47.62 303 GLU B O 1
ATOM 4797 N N . PRO B 1 304 ? 12.836 -11.367 -23.875 1 43.28 304 PRO B N 1
ATOM 4798 C CA . PRO B 1 304 ? 13.172 -12.773 -24.141 1 43.28 304 PRO B CA 1
ATOM 4799 C C . PRO B 1 304 ? 14.547 -12.945 -24.781 1 43.28 304 PRO B C 1
ATOM 4801 O O . PRO B 1 304 ? 15.047 -12.023 -25.422 1 43.28 304 PRO B O 1
ATOM 4804 N N . PRO B 1 305 ? 15.359 -13.953 -24.234 1 33.91 305 PRO B N 1
ATOM 4805 C CA . PRO B 1 305 ? 16.562 -14.219 -25.031 1 33.91 305 PRO B CA 1
ATOM 4806 C C . PRO B 1 305 ? 16.297 -14.156 -26.531 1 33.91 305 PRO B C 1
ATOM 4808 O O . PRO B 1 305 ? 15.18 -14.391 -26.969 1 33.91 305 PRO B O 1
ATOM 4811 N N . GLY B 1 306 ? 17.094 -13.25 -27.344 1 28.95 306 GLY B N 1
ATOM 4812 C CA . GLY B 1 306 ? 17.094 -13.227 -28.797 1 28.95 306 GLY B CA 1
ATOM 4813 C C . GLY B 1 306 ? 16.828 -14.594 -29.406 1 28.95 306 GLY B C 1
ATOM 4814 O O . GLY B 1 306 ? 17.281 -15.609 -28.891 1 28.95 306 GLY B O 1
ATOM 4815 N N . SER B 1 307 ? 16 -14.57 -30.469 1 26.36 307 SER B N 1
ATOM 4816 C CA . SER B 1 307 ? 16.203 -15.586 -31.5 1 26.36 307 SER B CA 1
ATOM 4817 C C . SER B 1 307 ? 17.672 -15.695 -31.891 1 26.36 307 SER B C 1
ATOM 4819 O O . SER B 1 307 ? 18.344 -14.688 -32.094 1 26.36 307 SER B O 1
#